Protein AF-0000000078501194 (afdb_homodimer)

pLDDT: mean 83.22, std 16.36, range [22.59, 98.88]

Organism: Citrus clementina (NCBI:txid85681)

Structure (mmCIF, N/CA/C/O backbone):
data_AF-0000000078501194-model_v1
#
loop_
_entity.id
_entity.type
_entity.pdbx_description
1 polymer 'Protein kinase domain-containing protein'
#
loop_
_atom_site.group_PDB
_atom_site.id
_atom_site.type_symbol
_atom_site.label_atom_id
_atom_site.label_alt_id
_atom_site.label_comp_id
_atom_site.label_asym_id
_atom_site.label_entity_id
_atom_site.label_seq_id
_atom_site.pdbx_PDB_ins_code
_atom_site.Cartn_x
_atom_site.Cartn_y
_atom_site.Cartn_z
_atom_site.occupancy
_atom_site.B_iso_or_equiv
_atom_site.auth_seq_id
_atom_site.auth_comp_id
_atom_site.auth_asym_id
_atom_site.auth_atom_id
_atom_site.pdbx_PDB_model_num
ATOM 1 N N . MET A 1 1 ? 24.516 -14.398 11.422 1 22.59 1 MET A N 1
ATOM 2 C CA . MET A 1 1 ? 25.469 -13.438 10.891 1 22.59 1 MET A CA 1
ATOM 3 C C . MET A 1 1 ? 24.891 -12.695 9.695 1 22.59 1 MET A C 1
ATOM 5 O O . MET A 1 1 ? 25.484 -11.719 9.219 1 22.59 1 MET A O 1
ATOM 9 N N . VAL A 1 2 ? 23.969 -13.43 8.93 1 30.12 2 VAL A N 1
ATOM 10 C CA . VAL A 1 2 ? 23.359 -12.992 7.676 1 30.12 2 VAL A CA 1
ATOM 11 C C . VAL A 1 2 ? 22.375 -11.859 7.938 1 30.12 2 VAL A C 1
ATOM 13 O O . VAL A 1 2 ? 21.719 -11.367 7.012 1 30.12 2 VAL A O 1
ATOM 16 N N . ARG A 1 3 ? 21.984 -11.68 9.156 1 33.53 3 ARG A N 1
ATOM 17 C CA . ARG A 1 3 ? 20.984 -10.82 9.797 1 33.53 3 ARG A CA 1
ATOM 18 C C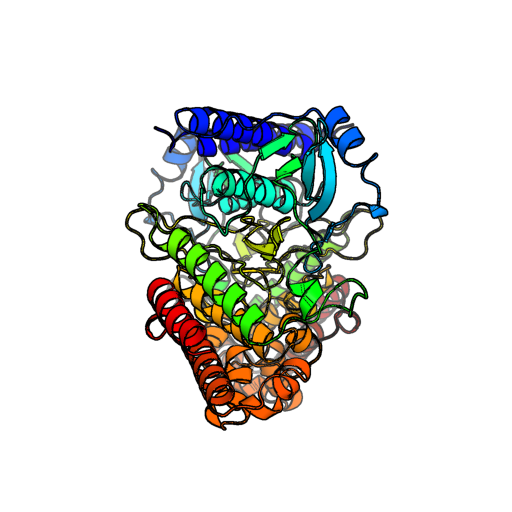 . ARG A 1 3 ? 21.312 -9.344 9.57 1 33.53 3 ARG A C 1
ATOM 20 O O . ARG A 1 3 ? 20.406 -8.508 9.5 1 33.53 3 ARG A O 1
ATOM 27 N N . THR A 1 4 ? 22.578 -8.984 9.711 1 36.88 4 THR A N 1
ATOM 28 C CA . THR A 1 4 ? 23.203 -7.68 9.938 1 36.88 4 THR A CA 1
ATOM 29 C C . THR A 1 4 ? 23.234 -6.871 8.641 1 36.88 4 THR A C 1
ATOM 31 O O . THR A 1 4 ? 23.359 -5.645 8.68 1 36.88 4 THR A O 1
ATOM 34 N N . ASP A 1 5 ? 23.25 -7.527 7.445 1 43.28 5 ASP A N 1
ATOM 35 C CA . ASP A 1 5 ? 23.875 -6.953 6.254 1 43.28 5 ASP A CA 1
ATOM 36 C C . ASP A 1 5 ? 22.859 -6.137 5.449 1 43.28 5 ASP A C 1
ATOM 38 O O . ASP A 1 5 ? 23.156 -5.02 5.023 1 43.28 5 ASP A O 1
ATOM 42 N N . LYS A 1 6 ? 21.75 -6.758 5.215 1 45.03 6 LYS A N 1
ATOM 43 C CA . LYS A 1 6 ? 20.797 -6.027 4.383 1 45.03 6 LYS A CA 1
ATOM 44 C C . LYS A 1 6 ? 20.469 -4.664 4.988 1 45.03 6 LYS A C 1
ATOM 46 O O . LYS A 1 6 ? 20.406 -3.662 4.273 1 45.03 6 LYS A O 1
ATOM 51 N N . ARG A 1 7 ? 20.453 -4.766 6.27 1 44.41 7 ARG A N 1
ATOM 52 C CA . ARG A 1 7 ? 20.125 -3.6 7.082 1 44.41 7 ARG A CA 1
ATOM 53 C C . ARG A 1 7 ? 21.156 -2.498 6.918 1 44.41 7 ARG A C 1
ATOM 55 O O . ARG A 1 7 ? 20.812 -1.328 6.742 1 44.41 7 ARG A O 1
ATOM 62 N N . ALA A 1 8 ? 22.203 -3.016 7.113 1 45.28 8 ALA A N 1
ATOM 63 C CA . ALA A 1 8 ? 23.328 -2.092 7.121 1 45.28 8 ALA A CA 1
ATOM 64 C C . ALA A 1 8 ? 23.516 -1.427 5.758 1 45.28 8 ALA A C 1
ATOM 66 O O . ALA A 1 8 ? 23.812 -0.236 5.676 1 45.28 8 ALA A O 1
ATOM 67 N N . LEU A 1 9 ? 23.094 -2.133 4.828 1 45.94 9 LEU A N 1
ATOM 68 C CA . LEU A 1 9 ? 23.328 -1.639 3.477 1 45.94 9 LEU A CA 1
ATOM 69 C C . LEU A 1 9 ? 22.281 -0.605 3.086 1 45.94 9 LEU A C 1
ATOM 71 O O . LEU A 1 9 ? 22.609 0.432 2.506 1 45.94 9 LEU A O 1
ATOM 75 N N . MET A 1 10 ? 21.109 -0.862 3.305 1 47.72 10 MET A N 1
ATOM 76 C CA . MET A 1 10 ? 20.031 0.092 3.016 1 47.72 10 MET A CA 1
ATOM 77 C C . MET A 1 10 ? 20.219 1.374 3.822 1 47.72 10 MET A C 1
ATOM 79 O O . MET A 1 10 ? 20 2.473 3.307 1 47.72 10 MET A O 1
ATOM 83 N N . MET A 1 11 ? 20.734 1.068 4.945 1 49.53 11 MET A N 1
ATOM 84 C CA . MET A 1 11 ? 20.984 2.17 5.871 1 49.53 11 MET A CA 1
ATOM 85 C C . MET A 1 11 ? 22.078 3.088 5.344 1 49.53 11 MET A C 1
ATOM 87 O O . MET A 1 11 ? 21.969 4.312 5.43 1 49.53 11 MET A O 1
ATOM 91 N N . ARG A 1 12 ? 23.078 2.521 4.914 1 48.31 12 ARG A N 1
ATOM 92 C CA . ARG A 1 12 ? 24.203 3.303 4.422 1 48.31 12 ARG A CA 1
ATOM 93 C C . ARG A 1 12 ? 23.812 4.117 3.193 1 48.31 12 ARG A C 1
ATOM 95 O O . ARG A 1 12 ? 24.203 5.281 3.064 1 48.31 12 ARG A O 1
ATOM 102 N N . SER A 1 13 ? 23.031 3.508 2.396 1 49.84 13 SER A N 1
ATOM 103 C CA . SER A 1 13 ? 22.609 4.188 1.177 1 49.84 13 SER A CA 1
ATOM 104 C C . SER A 1 13 ? 21.641 5.324 1.485 1 49.84 13 SER A C 1
ATOM 106 O O . SER A 1 13 ? 21.734 6.41 0.906 1 49.84 13 SER A O 1
ATOM 108 N N . GLY A 1 14 ? 20.797 5.09 2.369 1 52.66 14 GLY A N 1
ATOM 109 C CA . GLY A 1 14 ? 19.859 6.129 2.764 1 52.66 14 GLY A CA 1
ATOM 110 C C . GLY A 1 14 ? 20.531 7.332 3.396 1 52.66 14 GLY A C 1
ATOM 111 O O . GLY A 1 14 ? 20.172 8.477 3.107 1 52.66 14 GLY A O 1
ATOM 112 N N . ALA A 1 15 ? 21.5 6.918 4.207 1 54.38 15 ALA A N 1
ATOM 113 C CA . ALA A 1 15 ? 22.234 7.988 4.867 1 54.38 15 ALA A CA 1
ATOM 114 C C . ALA A 1 15 ? 22.953 8.859 3.848 1 54.38 15 ALA A C 1
ATOM 116 O O . ALA A 1 15 ? 23 10.086 3.99 1 54.38 15 ALA A O 1
ATOM 117 N N . SER A 1 16 ? 23.5 8.211 2.877 1 56.53 16 SER A N 1
ATOM 118 C CA . SER A 1 16 ? 24.188 8.977 1.849 1 56.53 16 SER A CA 1
ATOM 119 C C . SER A 1 16 ? 23.219 9.875 1.076 1 56.53 16 SER A C 1
ATOM 121 O O . SER A 1 16 ? 23.531 11.031 0.795 1 56.53 16 SER A O 1
ATOM 123 N N . VAL A 1 17 ? 22.125 9.305 0.867 1 55.84 17 VAL A N 1
ATOM 124 C CA . VAL A 1 17 ? 21.109 10.062 0.136 1 55.84 17 VAL A CA 1
ATOM 125 C C . VAL A 1 17 ? 20.688 11.273 0.958 1 55.84 17 VAL A C 1
ATOM 127 O O . VAL A 1 17 ? 20.594 12.383 0.432 1 55.84 17 VAL A O 1
ATOM 130 N N . LEU A 1 18 ? 20.453 10.945 2.143 1 58.75 18 LEU A N 1
ATOM 131 C CA . LEU A 1 18 ? 20 12.016 3.025 1 58.75 18 LEU A CA 1
ATOM 132 C C . LEU A 1 18 ? 21.062 13.102 3.152 1 58.75 18 LEU A C 1
ATOM 134 O O . LEU A 1 18 ? 20.734 14.289 3.156 1 58.75 18 LEU A O 1
ATOM 138 N N . LYS A 1 19 ? 22.25 12.656 3.225 1 59.31 19 LYS A N 1
ATOM 139 C CA . LYS A 1 19 ? 23.344 13.609 3.305 1 59.31 19 LYS A CA 1
ATOM 140 C C . LYS A 1 19 ? 23.391 14.5 2.062 1 59.31 19 LYS A C 1
ATOM 142 O O . LYS A 1 19 ? 23.594 15.711 2.164 1 59.31 19 LYS A O 1
ATOM 147 N N . GLU A 1 20 ? 23.234 13.867 1.03 1 58.84 20 GLU A N 1
ATOM 148 C CA . GLU A 1 20 ? 23.281 14.617 -0.224 1 58.84 20 GLU A CA 1
ATOM 149 C C . GLU A 1 20 ? 22.062 15.531 -0.369 1 58.84 20 GLU A C 1
ATOM 151 O O . GLU A 1 20 ? 22.188 16.656 -0.865 1 58.84 20 GLU A O 1
ATOM 156 N N . LEU A 1 21 ? 21 14.945 -0.068 1 56.44 21 LEU A N 1
ATOM 157 C CA . LEU A 1 21 ? 19.781 15.75 -0.15 1 56.44 21 LEU A CA 1
ATOM 158 C C . LEU A 1 21 ? 19.906 17 0.718 1 56.44 21 LEU A C 1
ATOM 160 O O . LEU A 1 21 ? 19.5 18.094 0.302 1 56.44 21 LEU A O 1
ATOM 164 N N . ILE A 1 22 ? 20.391 16.734 1.838 1 55.31 22 ILE A N 1
ATOM 165 C CA . ILE A 1 22 ? 20.562 17.828 2.777 1 55.31 22 ILE A CA 1
ATOM 166 C C . ILE A 1 22 ? 21.625 18.797 2.244 1 55.31 22 ILE A C 1
ATOM 168 O O . ILE A 1 22 ? 21.453 20.016 2.332 1 55.31 22 ILE A O 1
ATOM 172 N N . ALA A 1 23 ? 22.625 18.25 1.668 1 55.38 23 ALA A N 1
ATOM 173 C CA . ALA A 1 23 ? 23.688 19.078 1.12 1 55.38 23 ALA A CA 1
ATOM 174 C C . ALA A 1 23 ? 23.188 19.891 -0.075 1 55.38 23 ALA A C 1
ATOM 176 O O . ALA A 1 23 ? 23.578 21.047 -0.247 1 55.38 23 ALA A O 1
ATOM 177 N N . SER A 1 24 ? 22.562 19.188 -0.932 1 51.59 24 SER A N 1
ATOM 178 C CA . SER A 1 24 ? 22.109 19.859 -2.148 1 51.59 24 SER A CA 1
ATOM 179 C C . SER A 1 24 ? 21.062 20.922 -1.836 1 51.59 24 SER A C 1
ATOM 181 O O . SER A 1 24 ? 20.938 21.906 -2.568 1 51.59 24 SER A O 1
ATOM 183 N N . SER A 1 25 ? 20.25 20.547 -1.011 1 46.12 25 SER A N 1
ATOM 184 C CA . SER A 1 25 ? 19.266 21.547 -0.617 1 46.12 25 SER A CA 1
ATOM 185 C C . SER A 1 25 ? 19.938 22.766 0 1 46.12 25 SER A C 1
ATOM 187 O O . SER A 1 25 ? 19.328 23.828 0.134 1 46.12 25 SER A O 1
ATOM 189 N N . ASN A 1 26 ? 21.125 22.578 0.453 1 43.69 26 ASN A N 1
ATOM 190 C CA . ASN A 1 26 ? 21.875 23.656 1.102 1 43.69 26 ASN A CA 1
ATOM 191 C C . ASN A 1 26 ? 22.234 24.75 0.114 1 43.69 26 ASN A C 1
ATOM 193 O O . ASN A 1 26 ? 22.938 25.703 0.469 1 43.69 26 ASN A O 1
ATOM 197 N N . GLY A 1 27 ? 22.281 24.641 -1.086 1 40.53 27 GLY A N 1
ATOM 198 C CA . GLY A 1 27 ? 22.562 25.938 -1.66 1 40.53 27 GLY A CA 1
ATOM 199 C C . GLY A 1 27 ? 21.672 27.047 -1.104 1 40.53 27 GLY A C 1
ATOM 200 O O . GLY A 1 27 ? 22.125 28.172 -0.904 1 40.53 27 GLY A O 1
ATOM 201 N N . LYS A 1 28 ? 20.531 27.25 -1.423 1 41.56 28 LYS A N 1
ATOM 202 C CA . LYS A 1 28 ? 19.781 28.297 -0.741 1 41.56 28 LYS A CA 1
ATOM 203 C C . LYS A 1 28 ? 19.359 27.844 0.656 1 41.56 28 LYS A C 1
ATOM 205 O O . LYS A 1 28 ? 18.734 28.609 1.399 1 41.56 28 LYS A O 1
ATOM 210 N N . TYR A 1 29 ? 18.797 26.641 0.82 1 41.59 29 TYR A N 1
ATOM 211 C CA . TYR A 1 29 ? 17.938 26.266 1.938 1 41.59 29 TYR A CA 1
ATOM 212 C C . TYR A 1 29 ? 18.75 26.047 3.205 1 41.59 29 TYR A C 1
ATOM 214 O O . TYR A 1 29 ? 19.969 25.859 3.139 1 41.59 29 TYR A O 1
ATOM 222 N N . TYR A 1 30 ? 17.984 25.875 4.445 1 46.44 30 TYR A N 1
ATOM 223 C CA . TYR A 1 30 ? 18.109 25.922 5.898 1 46.44 30 TYR A CA 1
ATOM 224 C C . TYR A 1 30 ? 19.109 24.875 6.383 1 46.44 30 TYR A C 1
ATOM 226 O O . TYR A 1 30 ? 19.109 23.734 5.895 1 46.44 30 TYR A O 1
ATOM 234 N N . PRO A 1 31 ? 20.203 25.359 6.863 1 59.25 31 PRO A N 1
ATOM 235 C CA . PRO A 1 31 ? 21.219 24.594 7.582 1 59.25 31 PRO A CA 1
ATOM 236 C C . PRO A 1 31 ? 20.625 23.484 8.43 1 59.25 31 PRO A C 1
ATOM 238 O O . PRO A 1 31 ? 19.891 23.75 9.391 1 59.25 31 PRO A O 1
ATOM 241 N N . TYR A 1 32 ? 20.172 22.359 7.773 1 76.69 32 TYR A N 1
ATOM 242 C CA . TYR A 1 32 ? 19.75 21.219 8.586 1 76.69 32 TYR A CA 1
ATOM 243 C C . TYR A 1 32 ? 20.891 20.75 9.477 1 76.69 32 TYR A C 1
ATOM 245 O O . TYR A 1 32 ? 22.047 20.656 9.031 1 76.69 32 TYR A O 1
ATOM 253 N N . ARG A 1 33 ? 20.578 20.719 10.664 1 82.94 33 ARG A N 1
ATOM 254 C CA . ARG A 1 33 ? 21.547 20.25 11.641 1 82.94 33 ARG A CA 1
ATOM 255 C C . ARG A 1 33 ? 21.656 18.719 11.617 1 82.94 33 ARG A C 1
ATOM 257 O O . ARG A 1 33 ? 20.641 18.031 11.508 1 82.94 33 ARG A O 1
ATOM 264 N N . ILE A 1 34 ? 22.844 18.297 11.602 1 84.12 34 ILE A N 1
ATOM 265 C CA . ILE A 1 34 ? 23.094 16.875 11.766 1 84.12 34 ILE A CA 1
ATOM 266 C C . ILE A 1 34 ? 23.375 16.547 13.227 1 84.12 34 ILE A C 1
ATOM 268 O O . ILE A 1 34 ? 24.391 16.969 13.773 1 84.12 34 ILE A O 1
ATOM 272 N N . PHE A 1 35 ? 22.5 15.82 13.859 1 90.56 35 PHE A N 1
ATOM 273 C CA . PHE A 1 35 ? 22.625 15.445 15.266 1 90.56 35 PHE A CA 1
ATOM 274 C C . PHE A 1 35 ? 23.344 14.109 15.406 1 90.56 35 PHE A C 1
ATOM 276 O O . PHE A 1 35 ? 23.203 13.227 14.555 1 90.56 35 PHE A O 1
ATOM 283 N N . SER A 1 36 ? 24.109 13.977 16.438 1 90.94 36 SER A N 1
ATOM 284 C CA . SER A 1 36 ? 24.625 12.664 16.797 1 90.94 36 SER A CA 1
ATOM 285 C C . SER A 1 36 ? 23.562 11.828 17.516 1 90.94 36 SER A C 1
ATOM 287 O O . SER A 1 36 ? 22.578 12.375 18.016 1 90.94 36 SER A O 1
ATOM 289 N N . ALA A 1 37 ? 23.781 10.523 17.516 1 93.56 37 ALA A N 1
ATOM 290 C CA . ALA A 1 37 ? 22.875 9.648 18.234 1 93.56 37 ALA A CA 1
ATOM 291 C C . ALA A 1 37 ? 22.844 10 19.719 1 93.56 37 ALA A C 1
ATOM 293 O O . ALA A 1 37 ? 21.797 9.93 20.359 1 93.56 37 ALA A O 1
ATOM 294 N N . GLN A 1 38 ? 23.984 10.391 20.219 1 95.69 38 GLN A N 1
ATOM 295 C CA . GLN A 1 38 ? 24.078 10.766 21.625 1 95.69 38 GLN A CA 1
ATOM 296 C C . GLN A 1 38 ? 23.297 12.039 21.906 1 95.69 38 GLN A C 1
ATOM 298 O O . GLN A 1 38 ? 22.641 12.148 22.938 1 95.69 38 GLN A O 1
ATOM 303 N N . GLU A 1 39 ? 23.391 13.008 21.016 1 95.44 39 GLU A N 1
ATOM 304 C CA . GLU A 1 39 ? 22.625 14.242 21.172 1 95.44 39 GLU A CA 1
ATOM 305 C C . GLU A 1 39 ? 21.125 13.961 21.203 1 95.44 39 GLU A C 1
ATOM 307 O O . GLU A 1 39 ? 20.406 14.555 22 1 95.44 39 GLU A O 1
ATOM 312 N N . ILE A 1 40 ? 20.656 13.062 20.344 1 96.56 40 ILE A N 1
ATOM 313 C CA . ILE A 1 40 ? 19.234 12.719 20.266 1 96.56 40 ILE A CA 1
ATOM 314 C C . ILE A 1 40 ? 18.812 12.016 21.562 1 96.56 40 ILE A C 1
ATOM 316 O O . ILE A 1 40 ? 17.75 12.305 22.109 1 96.56 40 ILE A O 1
ATOM 320 N N . LYS A 1 41 ? 19.672 11.102 21.984 1 96.94 41 LYS A N 1
ATOM 321 C CA . LYS A 1 41 ? 19.391 10.367 23.219 1 96.94 41 LYS A CA 1
ATOM 322 C C . LYS A 1 41 ? 19.25 11.32 24.406 1 96.94 41 LYS A C 1
ATOM 324 O O . LYS A 1 41 ? 18.344 11.188 25.219 1 96.94 41 LYS A O 1
ATOM 329 N N . LEU A 1 42 ? 20.141 12.242 24.469 1 96.44 42 LEU A N 1
ATOM 330 C CA . LEU A 1 42 ? 20.109 13.234 25.547 1 96.44 42 LEU A CA 1
ATOM 331 C C . LEU A 1 42 ? 18.891 14.141 25.422 1 96.44 42 LEU A C 1
ATOM 333 O O . LEU A 1 42 ? 18.219 14.43 26.406 1 96.44 42 LEU A O 1
ATOM 337 N N . ALA A 1 43 ? 18.609 14.562 24.203 1 96.25 43 ALA A N 1
ATOM 338 C CA . ALA A 1 43 ? 17.5 15.484 23.969 1 96.25 43 ALA A CA 1
ATOM 339 C C . ALA A 1 43 ? 16.172 14.859 24.359 1 96.25 43 ALA A C 1
ATOM 341 O O . ALA A 1 43 ? 15.273 15.555 24.844 1 96.25 43 ALA A O 1
ATOM 342 N N . THR A 1 44 ? 16.016 13.547 24.219 1 96.75 44 THR A N 1
ATOM 343 C CA . THR A 1 44 ? 14.75 12.859 24.453 1 96.75 44 THR A CA 1
ATOM 344 C C . THR A 1 44 ? 14.758 12.156 25.812 1 96.75 44 THR A C 1
ATOM 346 O O . THR A 1 44 ? 13.852 11.375 26.109 1 96.75 44 THR A O 1
ATOM 349 N N . ASN A 1 45 ? 15.805 12.359 26.641 1 96.69 45 ASN A N 1
ATOM 350 C CA . ASN A 1 45 ? 15.992 11.609 27.875 1 96.69 45 ASN A CA 1
ATOM 351 C C . ASN A 1 45 ? 15.93 10.109 27.641 1 96.69 45 ASN A C 1
ATOM 353 O O . ASN A 1 45 ? 15.141 9.406 28.281 1 96.69 45 ASN A O 1
ATOM 357 N N . SER A 1 46 ? 16.766 9.672 26.641 1 96.12 46 SER A N 1
ATOM 358 C CA . SER A 1 46 ? 16.891 8.273 26.234 1 96.12 46 SER A CA 1
ATOM 359 C C . SER A 1 46 ? 15.547 7.695 25.812 1 96.12 46 SER A C 1
ATOM 361 O O . SER A 1 46 ? 15.141 6.633 26.297 1 96.12 46 SER A O 1
ATOM 363 N N . TYR A 1 47 ? 14.812 8.461 24.969 1 95 47 TYR A N 1
ATOM 364 C CA . TYR A 1 47 ? 13.539 8.031 24.391 1 95 47 TYR A CA 1
ATOM 365 C C . TYR A 1 47 ? 12.555 7.637 25.484 1 95 47 TYR A C 1
ATOM 367 O O . TYR A 1 47 ? 11.898 6.594 25.391 1 95 47 TYR A O 1
ATOM 375 N N . ASP A 1 48 ? 12.508 8.43 26.484 1 95.31 48 ASP A N 1
ATOM 376 C CA . ASP A 1 48 ? 11.602 8.203 27.609 1 95.31 48 ASP A CA 1
ATOM 377 C C . ASP A 1 48 ? 10.148 8.188 27.141 1 95.31 48 ASP A C 1
ATOM 379 O O . ASP A 1 48 ? 9.734 9.047 26.344 1 95.31 48 ASP A O 1
ATOM 383 N N . GLN A 1 49 ? 9.383 7.285 27.609 1 93.06 49 GLN A N 1
ATOM 384 C CA . GLN A 1 49 ? 7.98 7.129 27.234 1 93.06 49 GLN A CA 1
ATOM 385 C C . GLN A 1 49 ? 7.164 8.352 27.656 1 93.06 49 GLN A C 1
ATOM 387 O O . GLN A 1 49 ? 6.191 8.711 26.984 1 93.06 49 GLN A O 1
ATOM 392 N N . LYS A 1 50 ? 7.559 9.008 28.672 1 91.81 50 LYS A N 1
ATOM 393 C CA . LYS A 1 50 ? 6.867 10.203 29.156 1 91.81 50 LYS A CA 1
ATOM 394 C C . LYS A 1 50 ? 6.988 11.352 28.156 1 91.81 50 LYS A C 1
ATOM 396 O O . LYS A 1 50 ? 6.203 12.297 28.188 1 91.81 50 LYS A O 1
ATOM 401 N N . ASN A 1 51 ? 7.977 11.234 27.25 1 92.81 51 ASN A N 1
ATOM 402 C CA . ASN A 1 51 ? 8.219 12.305 26.281 1 92.81 51 ASN A CA 1
ATOM 403 C C . ASN A 1 51 ? 7.543 12.016 24.953 1 92.81 51 ASN A C 1
ATOM 405 O O . ASN A 1 51 ? 7.68 12.789 24 1 92.81 51 ASN A O 1
ATOM 409 N N . VAL A 1 52 ? 6.773 10.922 24.875 1 91.75 52 VAL A N 1
ATOM 410 C CA . VAL A 1 52 ? 6.098 10.586 23.625 1 91.75 52 VAL A CA 1
ATOM 411 C C . VAL A 1 52 ? 4.953 11.562 23.375 1 91.75 52 VAL A C 1
ATOM 413 O O . VAL A 1 52 ? 4.098 11.758 24.234 1 91.75 52 VAL A O 1
ATOM 416 N N . ILE A 1 53 ? 5.023 12.203 22.219 1 87.81 53 ILE A N 1
ATOM 417 C CA . ILE A 1 53 ? 4.02 13.188 21.828 1 87.81 53 ILE A CA 1
ATOM 418 C C . ILE A 1 53 ? 3 12.539 20.891 1 87.81 53 ILE A C 1
ATOM 420 O O . ILE A 1 53 ? 1.818 12.898 20.906 1 87.81 53 ILE A O 1
ATOM 424 N N . ALA A 1 54 ? 3.494 11.703 20.016 1 85.5 54 ALA A N 1
ATOM 425 C CA . ALA A 1 54 ? 2.646 11.078 19.016 1 85.5 54 ALA A CA 1
ATOM 426 C C . ALA A 1 54 ? 3.205 9.719 18.594 1 85.5 54 ALA A C 1
ATOM 428 O O . ALA A 1 54 ? 4.414 9.492 18.656 1 85.5 54 ALA A O 1
ATOM 429 N N . LYS A 1 55 ? 2.326 8.875 18.344 1 83.75 55 LYS A N 1
ATOM 430 C CA . LYS A 1 55 ? 2.646 7.566 17.781 1 83.75 55 LYS A CA 1
ATOM 431 C C . LYS A 1 55 ? 1.751 7.246 16.578 1 83.75 55 LYS A C 1
ATOM 433 O O . LYS A 1 55 ? 0.575 7.617 16.562 1 83.75 55 LYS A O 1
ATOM 438 N N . ASP A 1 56 ? 2.379 6.68 15.594 1 77.62 56 ASP A N 1
ATOM 439 C CA . ASP A 1 56 ? 1.539 6.172 14.516 1 77.62 56 ASP A CA 1
ATOM 440 C C . ASP A 1 56 ? 0.667 5.016 14.992 1 77.62 56 ASP A C 1
ATOM 442 O O . ASP A 1 56 ? 1.158 3.902 15.203 1 77.62 56 ASP A O 1
ATOM 446 N N . THR A 1 57 ? -0.536 5.285 15.219 1 66.5 57 THR A N 1
ATOM 447 C CA . THR A 1 57 ? -1.438 4.273 15.758 1 66.5 57 THR A CA 1
ATOM 448 C C . THR A 1 57 ? -1.926 3.338 14.656 1 66.5 57 THR A C 1
ATOM 450 O O . THR A 1 57 ? -2.443 2.256 14.938 1 66.5 57 THR A O 1
ATOM 453 N N . SER A 1 58 ? -1.729 3.785 13.438 1 66.31 58 SER A N 1
ATOM 454 C CA . SER A 1 58 ? -2.256 2.994 12.328 1 66.31 58 SER A CA 1
ATOM 455 C C . SER A 1 58 ? -1.34 1.821 12 1 66.31 58 SER A C 1
ATOM 457 O O . SER A 1 58 ? -1.795 0.679 11.906 1 66.31 58 SER A O 1
ATOM 459 N N . TYR A 1 59 ? -0.029 2.092 11.898 1 70.44 59 TYR A N 1
ATOM 460 C CA . TYR A 1 59 ? 0.87 1.06 11.398 1 70.44 59 TYR A CA 1
ATOM 461 C C . TYR A 1 59 ? 2.115 0.948 12.266 1 70.44 59 TYR A C 1
ATOM 463 O O . TYR A 1 59 ? 3.012 0.153 11.977 1 70.44 59 TYR A O 1
ATOM 471 N N . ASN A 1 60 ? 2.125 1.707 13.352 1 74.81 60 ASN A N 1
ATOM 472 C CA . ASN A 1 60 ? 3.256 1.702 14.273 1 74.81 60 ASN A CA 1
ATOM 473 C C . ASN A 1 60 ? 4.57 1.963 13.547 1 74.81 60 ASN A C 1
ATOM 475 O O . ASN A 1 60 ? 5.57 1.287 13.797 1 74.81 60 ASN A O 1
ATOM 479 N N . LEU A 1 61 ? 4.531 2.902 12.648 1 77.88 61 LEU A N 1
ATOM 480 C CA . LEU A 1 61 ? 5.688 3.184 11.812 1 77.88 61 LEU A CA 1
ATOM 481 C C . LEU A 1 61 ? 6.664 4.113 12.523 1 77.88 61 LEU A C 1
ATOM 483 O O . LEU A 1 61 ? 7.871 4.066 12.273 1 77.88 61 LEU A O 1
ATOM 487 N N . TYR A 1 62 ? 6.141 4.969 13.398 1 86 62 TYR A N 1
ATOM 488 C CA . TYR A 1 62 ? 7.039 5.941 14.016 1 86 62 TYR A CA 1
ATOM 489 C C . TYR A 1 62 ? 6.543 6.348 15.398 1 86 62 TYR A C 1
ATOM 491 O O . TYR A 1 62 ? 5.383 6.105 15.742 1 86 62 TYR A O 1
ATOM 499 N N . THR A 1 63 ? 7.414 6.871 16.188 1 90.62 63 THR A N 1
ATOM 500 C CA . THR A 1 63 ? 7.148 7.551 17.438 1 90.62 63 THR A CA 1
ATOM 501 C C . THR A 1 63 ? 7.781 8.938 17.453 1 90.62 63 THR A C 1
ATOM 503 O O . THR A 1 63 ? 8.914 9.117 17 1 90.62 63 THR A O 1
ATOM 506 N N . MET A 1 64 ? 7.023 9.859 17.844 1 92.81 64 MET A N 1
ATOM 507 C CA . MET A 1 64 ? 7.547 11.211 18 1 92.81 64 MET A CA 1
ATOM 508 C C . MET A 1 64 ? 7.754 11.555 19.469 1 92.81 64 MET A C 1
ATOM 510 O O . MET A 1 64 ? 6.852 11.367 20.281 1 92.81 64 MET A O 1
ATOM 514 N N . TYR A 1 65 ? 8.961 12.078 19.812 1 94.69 65 TYR A N 1
ATOM 515 C CA . TYR A 1 65 ? 9.32 12.445 21.172 1 94.69 65 TYR A CA 1
ATOM 516 C C . TYR A 1 65 ? 9.492 13.953 21.312 1 94.69 65 TYR A C 1
ATOM 518 O O . TYR A 1 65 ? 10.047 14.602 20.422 1 94.69 65 TYR A O 1
ATOM 526 N N . LYS A 1 66 ? 9.023 14.398 22.438 1 93.62 66 LYS A N 1
ATOM 527 C CA . LYS A 1 66 ? 9.445 15.734 22.875 1 93.62 66 LYS A CA 1
ATOM 528 C C . LYS A 1 66 ? 10.891 15.727 23.359 1 93.62 66 LYS A C 1
ATOM 530 O O . LYS A 1 66 ? 11.312 14.797 24.047 1 93.62 66 LYS A O 1
ATOM 535 N N . GLY A 1 67 ? 11.602 16.703 22.891 1 93.88 67 GLY A N 1
ATOM 536 C CA . GLY A 1 67 ? 12.992 16.812 23.328 1 93.88 67 GLY A CA 1
ATOM 537 C C . GLY A 1 67 ? 13.422 18.25 23.547 1 93.88 67 GLY A C 1
ATOM 538 O O . GLY A 1 67 ? 12.664 19.188 23.266 1 93.88 67 GLY A O 1
ATOM 539 N N . PHE A 1 68 ? 14.578 18.328 24.172 1 94.38 68 PHE A N 1
ATOM 540 C CA . PHE A 1 68 ? 15.203 19.625 24.391 1 94.38 68 PHE A CA 1
ATOM 541 C C . PHE A 1 68 ? 16.625 19.641 23.828 1 94.38 68 PHE A C 1
ATOM 543 O O . PHE A 1 68 ? 17.391 18.688 24.031 1 94.38 68 PHE A O 1
ATOM 550 N N . TRP A 1 69 ? 16.875 20.641 23.062 1 92 69 TRP A N 1
ATOM 551 C CA . TRP A 1 69 ? 18.219 20.859 22.547 1 92 69 TRP A CA 1
ATOM 552 C C . TRP A 1 69 ? 18.625 22.328 22.703 1 92 69 TRP A C 1
ATOM 554 O O . TRP A 1 69 ? 17.953 23.219 22.188 1 92 69 TRP A O 1
ATOM 564 N N . GLN A 1 70 ? 19.766 22.594 23.422 1 91.19 70 GLN A N 1
ATOM 565 C CA . GLN A 1 70 ? 20.25 23.938 23.688 1 91.19 70 GLN A CA 1
ATOM 566 C C . GLN A 1 70 ? 19.125 24.844 24.156 1 91.19 70 GLN A C 1
ATOM 568 O O . GLN A 1 70 ? 18.922 25.938 23.609 1 91.19 70 GLN A O 1
ATOM 573 N N . GLU A 1 71 ? 18.25 24.375 25.016 1 88.12 71 GLU A N 1
ATOM 574 C CA . GLU A 1 71 ? 17.188 25.094 25.703 1 88.12 71 GLU A CA 1
ATOM 575 C C . GLU A 1 71 ? 16.016 25.359 24.781 1 88.12 71 GLU A C 1
ATOM 577 O O . GLU A 1 71 ? 15.188 26.234 25.047 1 88.12 71 GLU A O 1
ATOM 582 N N . ARG A 1 72 ? 16.062 24.75 23.703 1 91.31 72 ARG A N 1
ATOM 583 C CA . ARG A 1 72 ? 14.922 24.859 22.781 1 91.31 72 ARG A CA 1
ATOM 584 C C . ARG A 1 72 ? 14.156 23.547 22.688 1 91.31 72 ARG A C 1
ATOM 586 O O . ARG A 1 72 ? 14.758 22.469 22.688 1 91.31 72 ARG A O 1
ATOM 593 N N . LEU A 1 73 ? 12.883 23.719 22.703 1 93.81 73 LEU A N 1
ATOM 594 C CA . LEU A 1 73 ? 12.031 22.531 22.531 1 93.81 73 LEU A CA 1
ATOM 595 C C . LEU A 1 73 ? 12.07 22.047 21.094 1 93.81 73 LEU A C 1
ATOM 597 O O . LEU A 1 73 ? 12.016 22.844 20.156 1 93.81 73 LEU A O 1
ATOM 601 N N . ILE A 1 74 ? 12.25 20.703 20.906 1 94.88 74 ILE A N 1
ATOM 602 C CA . ILE A 1 74 ? 12.25 20.078 19.578 1 94.88 74 ILE A CA 1
ATOM 603 C C . ILE A 1 74 ? 11.383 18.828 19.594 1 94.88 74 ILE A C 1
ATOM 605 O O . ILE A 1 74 ? 10.977 18.359 20.672 1 94.88 74 ILE A O 1
ATOM 609 N N . SER A 1 75 ? 11.047 18.375 18.469 1 95.56 75 SER A N 1
ATOM 610 C CA . SER A 1 75 ? 10.344 17.109 18.312 1 95.56 75 SER A CA 1
ATOM 611 C C . SER A 1 75 ? 11.18 16.109 17.516 1 95.56 75 SER A C 1
ATOM 613 O O . SER A 1 75 ? 11.695 16.438 16.453 1 95.56 75 SER A O 1
ATOM 615 N N . VAL A 1 76 ? 11.32 14.938 18.047 1 95.56 76 VAL A N 1
ATOM 616 C CA . VAL A 1 76 ? 12.164 13.898 17.469 1 95.56 76 VAL A CA 1
ATOM 617 C C . VAL A 1 76 ? 11.297 12.758 16.953 1 95.56 76 VAL A C 1
ATOM 619 O O . VAL A 1 76 ? 10.555 12.125 17.719 1 95.56 76 VAL A O 1
ATOM 622 N N . LEU A 1 77 ? 11.391 12.547 15.617 1 92.88 77 LEU A N 1
ATOM 623 C CA . LEU A 1 77 ? 10.617 11.492 14.984 1 92.88 77 LEU A CA 1
ATOM 624 C C . LEU A 1 77 ? 11.492 10.266 14.711 1 92.88 77 LEU A C 1
ATOM 626 O O . LEU A 1 77 ? 12.398 10.32 13.883 1 92.88 77 LEU A O 1
ATOM 630 N N . GLN A 1 78 ? 11.164 9.211 15.414 1 90.75 78 GLN A N 1
ATOM 631 C CA . GLN A 1 78 ? 11.875 7.949 15.242 1 90.75 78 GLN A CA 1
ATOM 632 C C . GLN A 1 78 ? 11.023 6.934 14.492 1 90.75 78 GLN A C 1
ATOM 634 O O . GLN A 1 78 ? 9.93 6.582 14.945 1 90.75 78 GLN A O 1
ATOM 639 N N . PHE A 1 79 ? 11.492 6.512 13.32 1 84.69 79 PHE A N 1
ATOM 640 C CA . PHE A 1 79 ? 10.82 5.449 12.586 1 84.69 79 PHE A CA 1
ATOM 641 C C . PHE A 1 79 ? 11.211 4.078 13.125 1 84.69 79 PHE A C 1
ATOM 643 O O . PHE A 1 79 ? 12.367 3.863 13.492 1 84.69 79 PHE A O 1
ATOM 650 N N . HIS A 1 80 ? 10.062 3.32 13.219 1 76.75 80 HIS A N 1
ATOM 651 C CA . HIS A 1 80 ? 10.297 1.974 13.734 1 76.75 80 HIS A CA 1
ATOM 652 C C . HIS A 1 80 ? 10.297 0.948 12.602 1 76.75 80 HIS A C 1
ATOM 654 O O . HIS A 1 80 ? 9.445 0.992 11.719 1 76.75 80 HIS A O 1
ATOM 660 N N . GLY A 1 81 ? 11.336 0.474 12.195 1 60.59 81 GLY A N 1
ATOM 661 C CA . GLY A 1 81 ? 11.391 -0.619 11.242 1 60.59 81 GLY A CA 1
ATOM 662 C C . GLY A 1 81 ? 12.18 -1.812 11.742 1 60.59 81 GLY A C 1
ATOM 663 O O . GLY A 1 81 ? 13.102 -1.661 12.547 1 60.59 81 GLY A O 1
ATOM 664 N N . HIS A 1 82 ? 11.414 -2.684 12.117 1 48.12 82 HIS A N 1
ATOM 665 C CA . HIS A 1 82 ? 12.219 -3.873 12.359 1 48.12 82 HIS A CA 1
ATOM 666 C C . HIS A 1 82 ? 13.047 -4.238 11.133 1 48.12 82 HIS A C 1
ATOM 668 O O . HIS A 1 82 ? 12.742 -3.799 10.016 1 48.12 82 HIS A O 1
ATOM 674 N N . GLU A 1 83 ? 14.195 -4.848 11.32 1 42.16 83 GLU A N 1
ATOM 675 C CA . GLU A 1 83 ? 15.094 -5.379 10.297 1 42.16 83 GLU A CA 1
ATOM 676 C C . GLU A 1 83 ? 14.344 -5.664 9 1 42.16 83 GLU A C 1
ATOM 678 O O . GLU A 1 83 ? 14.898 -5.531 7.91 1 42.16 83 GLU A O 1
ATOM 683 N N . CYS A 1 84 ? 13.117 -5.949 9.148 1 39.75 84 CYS A N 1
ATOM 684 C CA . CYS A 1 84 ? 12.453 -6.578 8.008 1 39.75 84 CYS A CA 1
ATOM 685 C C . CYS A 1 84 ? 11.469 -5.617 7.355 1 39.75 84 CYS A C 1
ATOM 687 O O . CYS A 1 84 ? 10.656 -6.023 6.527 1 39.75 84 CYS A O 1
ATOM 689 N N . ARG A 1 85 ? 11.656 -4.18 7.762 1 51.69 85 ARG A N 1
ATOM 690 C CA . ARG A 1 85 ? 10.609 -3.377 7.141 1 51.69 85 ARG A CA 1
ATOM 691 C C . ARG A 1 85 ? 11.203 -2.318 6.219 1 51.69 85 ARG A C 1
ATOM 693 O O . ARG A 1 85 ? 11.539 -1.219 6.66 1 51.69 85 ARG A O 1
ATOM 700 N N . PRO A 1 86 ? 11.461 -2.686 4.906 1 58.06 86 PRO A N 1
ATOM 701 C CA . PRO A 1 86 ? 11.945 -1.711 3.926 1 58.06 86 PRO A CA 1
ATOM 702 C C . PRO A 1 86 ? 11.062 -0.462 3.855 1 58.06 86 PRO A C 1
ATOM 704 O O . PRO A 1 86 ? 11.547 0.617 3.506 1 58.06 86 PRO A O 1
ATOM 707 N N . ARG A 1 87 ? 9.977 -0.476 4.547 1 66.12 87 ARG A N 1
ATOM 708 C CA . ARG A 1 87 ? 9.078 0.66 4.391 1 66.12 87 ARG A CA 1
ATOM 709 C C . ARG A 1 87 ? 9.484 1.812 5.305 1 66.12 87 ARG A C 1
ATOM 711 O O . ARG A 1 87 ? 9.422 2.977 4.906 1 66.12 87 ARG A O 1
ATOM 718 N N . ALA A 1 88 ? 9.969 1.431 6.496 1 68.5 88 ALA A N 1
ATOM 719 C CA . ALA A 1 88 ? 10.344 2.484 7.434 1 68.5 88 ALA A CA 1
ATOM 720 C C . ALA A 1 88 ? 11.445 3.369 6.855 1 68.5 88 ALA A C 1
ATOM 722 O O . ALA A 1 88 ? 11.398 4.594 6.992 1 68.5 88 ALA A O 1
ATOM 723 N N . TYR A 1 89 ? 12.32 2.721 6.215 1 70.5 89 TYR A N 1
ATOM 724 C CA . TYR A 1 89 ? 13.422 3.473 5.621 1 70.5 89 TYR A CA 1
ATOM 725 C C . TYR A 1 89 ? 12.93 4.367 4.492 1 70.5 89 TYR A C 1
ATOM 727 O O . TYR A 1 89 ? 13.266 5.555 4.441 1 70.5 89 TYR A O 1
ATOM 735 N N . GLU A 1 90 ? 12.188 3.812 3.688 1 72.56 90 GLU A N 1
ATOM 736 C CA . GLU A 1 90 ? 11.641 4.582 2.578 1 72.56 90 GLU A CA 1
ATOM 737 C C . GLU A 1 90 ? 10.781 5.742 3.084 1 72.56 90 GLU A C 1
ATOM 739 O O . GLU A 1 90 ? 10.82 6.836 2.52 1 72.56 90 GLU A O 1
ATOM 744 N N . SER A 1 91 ? 10 5.434 4.059 1 78.56 91 SER A N 1
ATOM 745 C CA . SER A 1 91 ? 9.164 6.469 4.664 1 78.56 91 SER A CA 1
ATOM 746 C C . SER A 1 91 ? 10.008 7.613 5.203 1 78.56 91 SER A C 1
ATOM 748 O O . SER A 1 91 ? 9.68 8.781 5.012 1 78.56 91 SER A O 1
ATOM 750 N N . CYS A 1 92 ? 11.062 7.242 5.844 1 79.12 92 CYS A N 1
ATOM 751 C CA . CYS A 1 92 ? 11.961 8.25 6.402 1 79.12 92 CYS A CA 1
ATOM 752 C C . CYS A 1 92 ? 12.578 9.102 5.297 1 79.12 92 CYS A C 1
ATOM 754 O O . CYS A 1 92 ? 12.586 10.328 5.387 1 79.12 92 CYS A O 1
ATOM 756 N N . ILE A 1 93 ? 13.047 8.492 4.273 1 76.31 93 ILE A N 1
ATOM 757 C CA . ILE A 1 93 ? 13.688 9.195 3.166 1 76.31 93 ILE A CA 1
ATOM 758 C C . ILE A 1 93 ? 12.68 10.125 2.496 1 76.31 93 ILE A C 1
ATOM 760 O O . ILE A 1 93 ? 13.008 11.258 2.139 1 76.31 93 ILE A O 1
ATOM 764 N N . ASN A 1 94 ? 11.516 9.617 2.322 1 79.88 94 ASN A N 1
ATOM 765 C CA . ASN A 1 94 ? 10.477 10.445 1.722 1 79.88 94 ASN A CA 1
ATOM 766 C C . ASN A 1 94 ? 10.18 11.68 2.57 1 79.88 94 ASN A C 1
ATOM 768 O O . ASN A 1 94 ? 10.008 12.781 2.037 1 79.88 94 ASN A O 1
ATOM 772 N N . ASN A 1 95 ? 10.117 11.453 3.824 1 83.19 95 ASN A N 1
ATOM 773 C CA . ASN A 1 95 ? 9.891 12.578 4.727 1 83.19 95 ASN A CA 1
ATOM 774 C C . ASN A 1 95 ? 10.984 13.633 4.582 1 83.19 95 ASN A C 1
ATOM 776 O O . ASN A 1 95 ? 10.688 14.82 4.449 1 83.19 95 ASN A O 1
ATOM 780 N N . VAL A 1 96 ? 12.148 13.18 4.555 1 78 96 VAL A N 1
ATOM 781 C CA . VAL A 1 96 ? 13.258 14.117 4.449 1 78 96 VAL A CA 1
ATOM 782 C C . VAL A 1 96 ? 13.211 14.82 3.094 1 78 96 VAL A C 1
ATOM 784 O O . VAL A 1 96 ? 13.406 16.031 3.014 1 78 96 VAL A O 1
ATOM 787 N N . THR A 1 97 ? 12.977 14.07 2.084 1 76.12 97 THR A N 1
ATOM 788 C CA . THR A 1 97 ? 12.969 14.594 0.721 1 76.12 97 THR A CA 1
ATOM 789 C C . THR A 1 97 ? 11.922 15.688 0.564 1 76.12 97 THR A C 1
ATOM 791 O O . THR A 1 97 ? 12.188 16.719 -0.062 1 76.12 97 THR A O 1
ATOM 794 N N . TYR A 1 98 ? 10.812 15.469 1.145 1 82.94 98 TYR A N 1
ATOM 795 C CA . TYR A 1 98 ? 9.711 16.406 0.914 1 82.94 98 TYR A CA 1
ATOM 796 C C . TYR A 1 98 ? 9.641 17.438 2.023 1 82.94 98 TYR A C 1
ATOM 798 O O . TYR A 1 98 ? 9.469 18.641 1.753 1 82.94 98 TYR A O 1
ATOM 806 N N . ALA A 1 99 ? 9.773 17.062 3.229 1 81.69 99 ALA A N 1
ATOM 807 C CA . ALA A 1 99 ? 9.703 18.031 4.316 1 81.69 99 ALA A CA 1
ATOM 808 C C . ALA A 1 99 ? 10.828 19.047 4.219 1 81.69 99 ALA A C 1
ATOM 810 O O . ALA A 1 99 ? 10.648 20.219 4.547 1 81.69 99 ALA A O 1
ATOM 811 N N . ALA A 1 100 ? 11.953 18.625 3.758 1 76 100 ALA A N 1
ATOM 812 C CA . ALA A 1 100 ? 13.117 19.484 3.688 1 76 100 ALA A CA 1
ATOM 813 C C . ALA A 1 100 ? 12.93 20.578 2.635 1 76 100 ALA A C 1
ATOM 815 O O . ALA A 1 100 ? 13.516 21.656 2.736 1 76 100 ALA A O 1
ATOM 816 N N . ARG A 1 101 ? 12.109 20.328 1.697 1 76 101 ARG A N 1
ATOM 817 C CA . ARG A 1 101 ? 11.945 21.25 0.573 1 76 101 ARG A CA 1
ATOM 818 C C . ARG A 1 101 ? 10.773 22.203 0.813 1 76 101 ARG A C 1
ATOM 820 O O . ARG A 1 101 ? 10.555 23.125 0.031 1 76 101 ARG A O 1
ATOM 827 N N . MET A 1 102 ? 10.07 21.953 1.826 1 83.5 102 MET A N 1
ATOM 828 C CA . MET A 1 102 ? 8.82 22.688 2.01 1 83.5 102 MET A CA 1
ATOM 829 C C . MET A 1 102 ? 8.992 23.797 3.051 1 83.5 102 MET A C 1
ATOM 831 O O . MET A 1 102 ? 9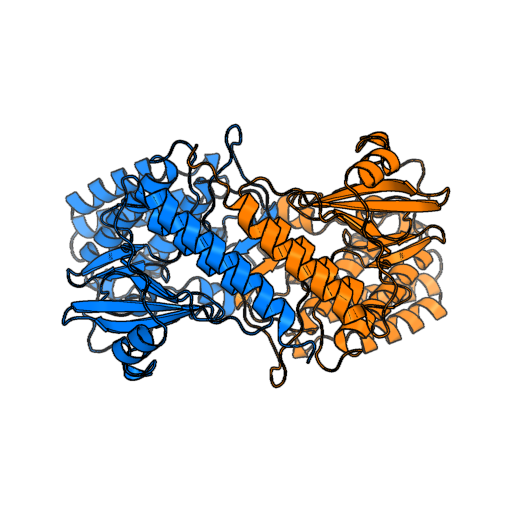.688 23.609 4.047 1 83.5 102 MET A O 1
ATOM 835 N N . SER A 1 103 ? 8.57 24.953 2.666 1 87.44 103 SER A N 1
ATOM 836 C CA . SER A 1 103 ? 8.445 26.078 3.59 1 87.44 103 SER A CA 1
ATOM 837 C C . SER A 1 103 ? 7.031 26.656 3.564 1 87.44 103 SER A C 1
ATOM 839 O O . SER A 1 103 ? 6.68 27.406 2.654 1 87.44 103 SER A O 1
ATOM 841 N N . HIS A 1 104 ? 6.293 26.312 4.441 1 94.12 104 HIS A N 1
ATOM 842 C CA . HIS A 1 104 ? 4.898 26.719 4.551 1 94.12 104 HIS A CA 1
ATOM 843 C C . HIS A 1 104 ? 4.453 26.766 6.008 1 94.12 104 HIS A C 1
ATOM 845 O O . HIS A 1 104 ? 4.844 25.922 6.812 1 94.12 104 HIS A O 1
ATOM 851 N N . ASN A 1 105 ? 3.648 27.688 6.32 1 95.12 105 ASN A N 1
ATOM 852 C CA . ASN A 1 105 ? 3.242 27.938 7.699 1 95.12 105 ASN A CA 1
ATOM 853 C C . ASN A 1 105 ? 2.504 26.75 8.297 1 95.12 105 ASN A C 1
ATOM 855 O O . ASN A 1 105 ? 2.447 26.594 9.516 1 95.12 105 ASN A O 1
ATOM 859 N N . HIS A 1 106 ? 1.936 25.891 7.484 1 97.31 106 HIS A N 1
ATOM 860 C CA . HIS A 1 106 ? 1.129 24.781 7.984 1 97.31 106 HIS A CA 1
ATOM 861 C C . HIS A 1 106 ? 1.763 23.438 7.633 1 97.31 106 HIS A C 1
ATOM 863 O O . HIS A 1 106 ? 1.063 22.438 7.516 1 97.31 106 HIS A O 1
ATOM 869 N N . ILE A 1 107 ? 3.051 23.422 7.398 1 95.75 107 ILE A N 1
ATOM 870 C CA . ILE A 1 107 ? 3.885 22.219 7.297 1 95.75 107 ILE A CA 1
ATOM 871 C C . ILE A 1 107 ? 4.961 22.25 8.383 1 95.75 107 ILE A C 1
ATOM 873 O O . ILE A 1 107 ? 5.625 23.266 8.578 1 95.75 107 ILE A O 1
ATOM 877 N N . LEU A 1 108 ? 5.023 21.203 9.109 1 94.75 108 LEU A N 1
ATOM 878 C CA . LEU A 1 108 ? 5.969 21.141 10.219 1 94.75 108 LEU A CA 1
ATOM 879 C C . LEU A 1 108 ? 7.398 21.328 9.727 1 94.75 108 LEU A C 1
ATOM 881 O O . LEU A 1 108 ? 7.836 20.641 8.805 1 94.75 108 LEU A O 1
ATOM 885 N N . LYS A 1 109 ? 8.062 22.156 10.32 1 91.94 109 LYS A N 1
ATOM 886 C CA . LYS A 1 109 ? 9.391 22.531 9.852 1 91.94 109 LYS A CA 1
ATOM 887 C C . LYS A 1 109 ? 10.438 21.5 10.289 1 91.94 109 LYS A C 1
ATOM 889 O O . LYS A 1 109 ? 10.539 21.188 11.477 1 91.94 109 LYS A O 1
ATOM 894 N N . LEU A 1 110 ? 11.18 20.984 9.367 1 90.25 110 LEU A N 1
ATOM 895 C CA . LEU A 1 110 ? 12.312 20.094 9.648 1 90.25 110 LEU A CA 1
ATOM 896 C C . LEU A 1 110 ? 13.531 20.906 10.07 1 90.25 110 LEU A C 1
ATOM 898 O O . LEU A 1 110 ? 13.93 21.844 9.383 1 90.25 110 LEU A O 1
ATOM 902 N N . ILE A 1 111 ? 14.109 20.547 11.188 1 88.62 111 ILE A N 1
ATOM 903 C CA . ILE A 1 111 ? 15.258 21.266 11.734 1 88.62 111 ILE A CA 1
ATOM 904 C C . ILE A 1 111 ? 16.547 20.5 11.414 1 88.62 111 ILE A C 1
ATOM 906 O O . ILE A 1 111 ? 17.594 21.094 11.211 1 88.62 111 ILE A O 1
ATOM 910 N N . GLY A 1 112 ? 16.438 19.188 11.445 1 87.12 112 GLY A N 1
ATOM 911 C CA . GLY A 1 112 ? 17.625 18.375 11.242 1 87.12 112 GLY A CA 1
ATOM 912 C C . GLY A 1 112 ? 17.344 16.875 11.273 1 87.12 112 GLY A C 1
ATOM 913 O O . GLY A 1 112 ? 16.188 16.469 11.18 1 87.12 112 GLY A O 1
ATOM 914 N N . CYS A 1 113 ? 18.469 16.094 11.258 1 87.44 113 CYS A N 1
ATOM 915 C CA . CYS A 1 113 ? 18.328 14.641 11.297 1 87.44 113 CYS A CA 1
ATOM 916 C C . CYS A 1 113 ? 19.547 13.992 11.945 1 87.44 113 CYS A C 1
ATOM 918 O O . CYS A 1 113 ? 20.562 14.656 12.188 1 87.44 113 CYS A O 1
ATOM 920 N N . CYS A 1 114 ? 19.359 12.797 12.383 1 87.94 114 CYS A N 1
ATOM 921 C CA . CYS A 1 114 ? 20.438 11.945 12.867 1 87.94 114 CYS A CA 1
ATOM 922 C C . CYS A 1 114 ? 20.688 10.789 11.898 1 87.94 114 CYS A C 1
ATOM 924 O O . CYS A 1 114 ? 19.781 10.031 11.586 1 87.94 114 CYS A O 1
ATOM 926 N N . LEU A 1 115 ? 21.922 10.633 11.453 1 78.25 115 LEU A N 1
ATOM 927 C CA . LEU A 1 115 ? 22.266 9.648 10.438 1 78.25 115 LEU A CA 1
ATOM 928 C C . LEU A 1 115 ? 23.094 8.508 11.047 1 78.25 115 LEU A C 1
ATOM 930 O O . LEU A 1 115 ? 23.594 7.652 10.32 1 78.25 115 LEU A O 1
ATOM 934 N N . GLU A 1 116 ? 23.156 8.461 12.336 1 77.94 116 GLU A N 1
ATOM 935 C CA . GLU A 1 116 ? 24.016 7.488 13.008 1 77.94 116 GLU A CA 1
ATOM 936 C C . GLU A 1 116 ? 23.219 6.258 13.438 1 77.94 116 GLU A C 1
ATOM 938 O O . GLU A 1 116 ? 23.766 5.355 14.07 1 77.94 116 GLU A O 1
ATOM 943 N N . THR A 1 117 ? 21.984 6.227 13.156 1 78.75 117 THR A N 1
ATOM 944 C CA . THR A 1 117 ? 21.109 5.094 13.453 1 78.75 117 THR A CA 1
ATOM 945 C C . THR A 1 117 ? 20.734 4.344 12.18 1 78.75 117 THR A C 1
ATOM 947 O O . THR A 1 117 ? 20.875 4.879 11.078 1 78.75 117 THR A O 1
ATOM 950 N N . PRO A 1 118 ? 20.391 3.092 12.297 1 71.19 118 PRO A N 1
ATOM 951 C CA . PRO A 1 118 ? 20.031 2.324 11.102 1 71.19 118 PRO A CA 1
ATOM 952 C C . PRO A 1 118 ? 19.016 3.039 10.227 1 71.19 118 PRO A C 1
ATOM 954 O O . PRO A 1 118 ? 19.156 3.053 9 1 71.19 118 PRO A O 1
ATOM 957 N N . ILE A 1 119 ? 18.031 3.494 10.836 1 76.44 119 ILE A N 1
ATOM 958 C CA . ILE A 1 119 ? 17.078 4.398 10.18 1 76.44 119 ILE A CA 1
ATOM 959 C C . ILE A 1 119 ? 17.266 5.812 10.727 1 76.44 119 ILE A C 1
ATOM 961 O O . ILE A 1 119 ? 17.281 6.016 11.945 1 76.44 119 ILE A O 1
ATOM 965 N N . PRO A 1 120 ? 17.453 6.703 9.844 1 81.25 120 PRO A N 1
ATOM 966 C CA . PRO A 1 120 ? 17.672 8.07 10.32 1 81.25 120 PRO A CA 1
ATOM 967 C C . PRO A 1 120 ? 16.531 8.57 11.211 1 81.25 120 PRO A C 1
ATOM 969 O O . PRO A 1 120 ? 15.383 8.125 11.062 1 81.25 120 PRO A O 1
ATOM 972 N N . ILE A 1 121 ? 16.969 9.391 12.078 1 89.38 121 ILE A N 1
ATOM 973 C CA . ILE A 1 121 ? 16 10.047 12.953 1 89.38 121 ILE A CA 1
ATOM 974 C C . ILE A 1 121 ? 15.797 11.492 12.508 1 89.38 121 ILE A C 1
ATOM 976 O O . ILE A 1 121 ? 16.766 12.188 12.172 1 89.38 121 ILE A O 1
ATOM 980 N N . LEU A 1 122 ? 14.57 11.922 12.469 1 91.31 122 LEU A N 1
ATOM 981 C CA . LEU A 1 122 ? 14.273 13.273 12.023 1 91.31 122 LEU A CA 1
ATOM 982 C C . LEU A 1 122 ? 13.969 14.188 13.203 1 91.31 122 LEU A C 1
ATOM 984 O O . LEU A 1 122 ? 13.344 13.758 14.18 1 91.31 122 LEU A O 1
ATOM 988 N N . VAL A 1 123 ? 14.414 15.398 13.133 1 93.31 123 VAL A N 1
ATOM 989 C CA . VAL A 1 123 ? 14.172 16.391 14.172 1 93.31 123 VAL A CA 1
ATOM 990 C C . VAL A 1 123 ? 13.367 17.562 13.594 1 93.31 123 VAL A C 1
ATOM 992 O O . VAL A 1 123 ? 13.789 18.188 12.625 1 93.31 123 VAL A O 1
ATOM 995 N N . PHE A 1 124 ? 12.25 17.844 14.211 1 94 124 PHE A N 1
ATOM 996 C CA . PHE A 1 124 ? 11.344 18.891 13.781 1 94 124 PHE A CA 1
ATOM 997 C C . PHE A 1 124 ? 11.234 19.984 14.836 1 94 124 PHE A C 1
ATOM 999 O O . PHE A 1 124 ? 11.75 19.844 15.945 1 94 124 PHE A O 1
ATOM 1006 N N . GLU A 1 125 ? 10.617 21.125 14.391 1 93.88 125 GLU A N 1
ATOM 1007 C CA . GLU A 1 125 ? 10.227 22.141 15.359 1 93.88 125 GLU A CA 1
ATOM 1008 C C . GLU A 1 125 ? 9.344 21.547 16.453 1 93.88 125 GLU A C 1
ATOM 1010 O O . GLU A 1 125 ? 8.812 20.453 16.312 1 93.88 125 GLU A O 1
ATOM 1015 N N . SER A 1 126 ? 9.266 22.328 17.484 1 93.31 126 SER A N 1
ATOM 1016 C CA . SER A 1 126 ? 8.539 21.844 18.656 1 93.31 126 SER A CA 1
ATOM 1017 C C . SER A 1 126 ? 7.047 21.703 18.359 1 93.31 126 SER A C 1
ATOM 1019 O O . SER A 1 126 ? 6.465 22.562 17.688 1 93.31 126 SER A O 1
ATOM 1021 N N . VAL A 1 127 ? 6.488 20.672 18.75 1 91.62 127 VAL A N 1
ATOM 1022 C CA . VAL A 1 127 ? 5.051 20.406 18.672 1 91.62 127 VAL A CA 1
ATOM 1023 C C . VAL A 1 127 ? 4.492 20.203 20.078 1 91.62 127 VAL A C 1
ATOM 1025 O O . VAL A 1 127 ? 5.227 19.844 21 1 91.62 127 VAL A O 1
ATOM 1028 N N . GLN A 1 128 ? 3.254 20.719 20.062 1 79.88 128 GLN A N 1
ATOM 1029 C CA . GLN A 1 128 ? 2.555 20.562 21.328 1 79.88 128 GLN A CA 1
ATOM 1030 C C . GLN A 1 128 ? 1.337 19.656 21.188 1 79.88 128 GLN A C 1
ATOM 1032 O O . GLN A 1 128 ? 0.719 19.609 20.125 1 79.88 128 GLN A O 1
ATOM 1037 N N . TYR A 1 129 ? 1.075 18.969 22.141 1 72.69 129 TYR A N 1
ATOM 1038 C CA . TYR A 1 129 ? -0.191 18.234 22.188 1 72.69 129 TYR A CA 1
ATOM 1039 C C . TYR A 1 129 ? -0.208 17.094 21.188 1 72.69 129 TYR A C 1
ATOM 1041 O O . TYR A 1 129 ? 0.618 17.047 20.281 1 72.69 129 TYR A O 1
ATOM 1049 N N . GLY A 1 130 ? -0.354 15.977 21.25 1 79.12 130 GLY A N 1
ATOM 1050 C CA . GLY A 1 130 ? -0.553 14.836 20.375 1 79.12 130 GLY A CA 1
ATOM 1051 C C . GLY A 1 130 ? -1.076 15.211 19 1 79.12 130 GLY A C 1
ATOM 1052 O O . GLY A 1 130 ? -1.099 16.391 18.641 1 79.12 130 GLY A O 1
ATOM 1053 N N . THR A 1 131 ? -1.433 14.375 18.141 1 89.31 131 THR A N 1
ATOM 1054 C CA . THR A 1 131 ? -1.994 14.586 16.797 1 89.31 131 THR A CA 1
ATOM 1055 C C . THR A 1 131 ? -3.432 15.094 16.906 1 89.31 131 THR A C 1
ATOM 1057 O O . THR A 1 131 ? -4.047 15.031 17.969 1 89.31 131 THR A O 1
ATOM 1060 N N . LEU A 1 132 ? -3.879 15.68 15.82 1 93.5 132 LEU A N 1
ATOM 1061 C CA . LEU A 1 132 ? -5.281 16.078 15.766 1 93.5 132 LEU A CA 1
ATOM 1062 C C . LEU A 1 132 ? -6.195 14.891 16.031 1 93.5 132 LEU A C 1
ATOM 1064 O O . LEU A 1 132 ? -7.258 15.047 16.641 1 93.5 132 LEU A O 1
ATOM 1068 N N . TRP A 1 133 ? -5.805 13.695 15.578 1 91.56 133 TRP A N 1
ATOM 1069 C CA . TRP A 1 133 ? -6.566 12.492 15.875 1 91.56 133 TRP A CA 1
ATOM 1070 C C . TRP A 1 133 ? -6.719 12.305 17.391 1 91.56 133 TRP A C 1
ATOM 1072 O O . TRP A 1 133 ? -7.816 12.031 17.875 1 91.56 133 TRP A O 1
ATOM 1082 N N . ASP A 1 134 ? -5.703 12.531 18.141 1 86.69 134 ASP A N 1
ATOM 1083 C CA . ASP A 1 134 ? -5.734 12.398 19.594 1 86.69 134 ASP A CA 1
ATOM 1084 C C . ASP A 1 134 ? -6.727 13.375 20.219 1 86.69 134 ASP A C 1
ATOM 1086 O O . ASP A 1 134 ? -7.355 13.07 21.234 1 86.69 134 ASP A O 1
ATOM 1090 N N . ARG A 1 135 ? -6.879 14.492 19.625 1 87.62 135 ARG A N 1
ATOM 1091 C CA . ARG A 1 135 ? -7.664 15.578 20.203 1 87.62 135 ARG A CA 1
ATOM 1092 C C . ARG A 1 135 ? -9.148 15.406 19.875 1 87.62 135 ARG A C 1
ATOM 1094 O O . ARG A 1 135 ? -10.008 15.812 20.656 1 87.62 135 ARG A O 1
ATOM 1101 N N . ILE A 1 136 ? -9.414 14.812 18.766 1 90.5 136 ILE A N 1
ATOM 1102 C CA . ILE A 1 136 ? -10.805 14.82 18.312 1 90.5 136 ILE A CA 1
ATOM 1103 C C . ILE A 1 136 ? -11.367 13.398 18.359 1 90.5 136 ILE A C 1
ATOM 1105 O O . ILE A 1 136 ? -12.539 13.195 18.672 1 90.5 136 ILE A O 1
ATOM 1109 N N . LEU A 1 137 ? -10.547 12.422 18 1 85.5 137 LEU A N 1
ATOM 1110 C CA . LEU A 1 137 ? -11.039 11.055 17.828 1 85.5 137 LEU A CA 1
ATOM 1111 C C . LEU A 1 137 ? -10.562 10.156 18.969 1 85.5 137 LEU A C 1
ATOM 1113 O O . LEU A 1 137 ? -11.188 9.125 19.25 1 85.5 137 LEU A O 1
ATOM 1117 N N . GLY A 1 138 ? -9.453 10.555 19.547 1 78.88 138 GLY A N 1
ATOM 1118 C CA . GLY A 1 138 ? -8.883 9.734 20.594 1 78.88 138 GLY A CA 1
ATOM 1119 C C . GLY A 1 138 ? -9.594 9.883 21.922 1 78.88 138 GLY A C 1
ATOM 1120 O O . GLY A 1 138 ? -10.641 10.523 22 1 78.88 138 GLY A O 1
ATOM 1121 N N . ALA A 1 139 ? -9.039 9.219 22.875 1 73.75 139 ALA A N 1
ATOM 1122 C CA . ALA A 1 139 ? -9.594 9.312 24.234 1 73.75 139 ALA A CA 1
ATOM 1123 C C . ALA A 1 139 ? -9.43 10.719 24.797 1 73.75 139 ALA A C 1
ATOM 1125 O O . ALA A 1 139 ? -8.406 11.375 24.562 1 73.75 139 ALA A O 1
ATOM 1126 N N . PRO A 1 140 ? -10.508 11.195 25.375 1 70.62 140 PRO A N 1
ATOM 1127 C CA . PRO A 1 140 ? -10.422 12.531 25.969 1 70.62 140 PRO A CA 1
ATOM 1128 C C . PRO A 1 140 ? -9.219 12.688 26.906 1 70.62 140 PRO A C 1
ATOM 1130 O O . PRO A 1 140 ? -8.898 11.766 27.656 1 70.62 140 PRO A O 1
ATOM 1133 N N . GLN A 1 141 ? -8.477 13.602 26.625 1 70.38 141 GLN A N 1
ATOM 1134 C CA . GLN A 1 141 ? -7.352 13.93 27.5 1 70.38 141 GLN A CA 1
ATOM 1135 C C . GLN A 1 141 ? -7.641 15.188 28.312 1 70.38 141 GLN A C 1
ATOM 1137 O O . GLN A 1 141 ? -8.195 16.156 27.781 1 70.38 141 GLN A O 1
ATOM 1142 N N . PRO A 1 142 ? -7.332 15.125 29.578 1 65.12 142 PRO A N 1
ATOM 1143 C CA . PRO A 1 142 ? -7.684 16.234 30.469 1 65.12 142 PRO A CA 1
ATOM 1144 C C . PRO A 1 142 ? -7.086 17.562 30.031 1 65.12 142 PRO A C 1
ATOM 1146 O O . PRO A 1 142 ? -7.668 18.625 30.281 1 65.12 142 PRO A O 1
ATOM 1149 N N . HIS A 1 143 ? -5.996 17.469 29.406 1 66.44 143 HIS A N 1
ATOM 1150 C CA . HIS A 1 143 ? -5.297 18.734 29.172 1 66.44 143 HIS A CA 1
ATOM 1151 C C . HIS A 1 143 ? -5.73 19.359 27.844 1 66.44 143 HIS A C 1
ATOM 1153 O O . HIS A 1 143 ? -5.27 20.453 27.5 1 66.44 143 HIS A O 1
ATOM 1159 N N . PHE A 1 144 ? -6.707 18.719 27.234 1 73.44 144 PHE A N 1
ATOM 1160 C CA . PHE A 1 144 ? -7.094 19.297 25.953 1 73.44 144 PHE A CA 1
ATOM 1161 C C . PHE A 1 144 ? -8.461 19.969 26.047 1 73.44 144 PHE A C 1
ATOM 1163 O O . PHE A 1 144 ? -9.422 19.359 26.516 1 73.44 144 PHE A O 1
ATOM 1170 N N . ASP A 1 145 ? -8.492 21.297 25.766 1 80.69 145 ASP A N 1
ATOM 1171 C CA . ASP A 1 145 ? -9.797 21.906 25.578 1 80.69 145 ASP A CA 1
ATOM 1172 C C . ASP A 1 145 ? -10.477 21.375 24.328 1 80.69 145 ASP A C 1
ATOM 1174 O O . ASP A 1 145 ? -9.82 21.125 23.312 1 80.69 145 ASP A O 1
ATOM 1178 N N . PRO A 1 146 ? -11.734 21.109 24.531 1 87.62 146 PRO A N 1
ATOM 1179 C CA . PRO A 1 146 ? -12.445 20.656 23.328 1 87.62 146 PRO A CA 1
ATOM 1180 C C . PRO A 1 146 ? -12.352 21.641 22.172 1 87.62 146 PRO A C 1
ATOM 1182 O O . PRO A 1 146 ? -12.375 22.859 22.391 1 87.62 146 PRO A O 1
ATOM 1185 N N . LEU A 1 147 ? -12.234 21.141 21 1 92.88 147 LEU A N 1
ATOM 1186 C CA . LEU A 1 147 ? -12.203 21.984 19.812 1 92.88 147 LEU A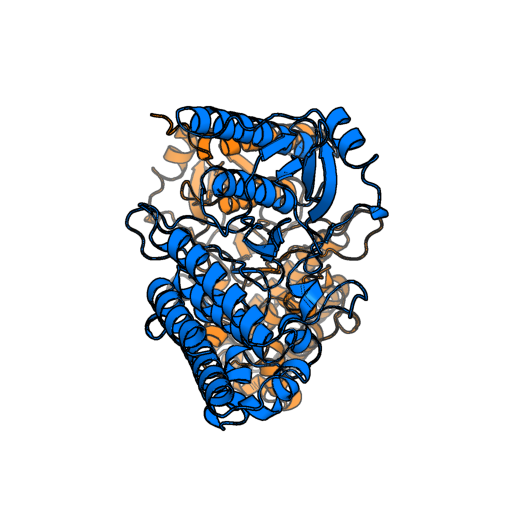 CA 1
ATOM 1187 C C . LEU A 1 147 ? -13.617 22.266 19.312 1 92.88 147 LEU A C 1
ATOM 1189 O O . LEU A 1 147 ? -14.336 21.344 18.906 1 92.88 147 LEU A O 1
ATOM 1193 N N . LEU A 1 148 ? -14.008 23.5 19.391 1 94.44 148 LEU A N 1
ATOM 1194 C CA . LEU A 1 148 ? -15.32 23.906 18.906 1 94.44 148 LEU A CA 1
ATOM 1195 C C . LEU A 1 148 ? -15.32 24.047 17.391 1 94.44 148 LEU A C 1
ATOM 1197 O O . LEU A 1 148 ? -14.289 23.859 16.75 1 94.44 148 LEU A O 1
ATOM 1201 N N . LEU A 1 149 ? -16.469 24.344 16.828 1 96.12 149 LEU A N 1
ATOM 1202 C CA . LEU A 1 149 ? -16.641 24.359 15.383 1 96.12 149 LEU A CA 1
ATOM 1203 C C . LEU A 1 149 ? -15.656 25.328 14.734 1 96.12 149 LEU A C 1
ATOM 1205 O O . LEU A 1 149 ? -14.984 24.984 13.766 1 96.12 149 LEU A O 1
ATOM 1209 N N . LYS A 1 150 ? -15.555 26.516 15.297 1 95.5 150 LYS A N 1
ATOM 1210 C CA . LYS A 1 150 ? -14.688 27.547 14.727 1 95.5 150 LYS A CA 1
ATOM 1211 C C . LYS A 1 150 ? -13.242 27.062 14.672 1 95.5 150 LYS A C 1
ATOM 1213 O O . LYS A 1 150 ? -12.547 27.281 13.672 1 95.5 150 LYS A O 1
ATOM 1218 N N . HIS A 1 151 ? -12.766 26.438 15.711 1 94.94 151 HIS A N 1
ATOM 1219 C CA . HIS A 1 151 ? -11.398 25.938 15.766 1 94.94 151 HIS A CA 1
ATOM 1220 C C . HIS A 1 151 ? -11.188 24.812 14.773 1 94.94 151 HIS A C 1
ATOM 1222 O O . HIS A 1 151 ? -10.156 24.75 14.102 1 94.94 151 HIS A O 1
ATOM 1228 N N . ARG A 1 152 ? -12.133 23.922 14.68 1 97 152 ARG A N 1
ATOM 1229 C CA . ARG A 1 152 ? -12.031 22.797 13.758 1 97 152 ARG A CA 1
ATOM 1230 C C . ARG A 1 152 ? -11.992 23.281 12.312 1 97 152 ARG A C 1
ATOM 1232 O O . ARG A 1 152 ? -11.203 22.766 11.508 1 97 152 ARG A O 1
ATOM 1239 N N . LEU A 1 153 ? -12.82 24.266 12.023 1 97.62 153 LEU A N 1
ATOM 1240 C CA . LEU A 1 153 ? -12.852 24.781 10.656 1 97.62 153 LEU A CA 1
ATOM 1241 C C . LEU A 1 153 ? -11.586 25.578 10.359 1 97.62 153 LEU A C 1
ATOM 1243 O O . LEU A 1 153 ? -11.117 25.594 9.219 1 97.62 153 LEU A O 1
ATOM 1247 N N . LYS A 1 154 ? -11.016 26.234 11.367 1 97.56 154 LYS A N 1
ATOM 1248 C CA . LYS A 1 154 ? -9.727 26.906 11.188 1 97.56 154 LYS A CA 1
ATOM 1249 C C . LYS A 1 154 ? -8.641 25.891 10.82 1 97.56 154 LYS A C 1
ATOM 1251 O O . LYS A 1 154 ? -7.855 26.141 9.898 1 97.56 154 LYS A O 1
ATOM 1256 N N . ILE A 1 155 ? -8.625 24.844 11.516 1 97.69 155 ILE A N 1
ATOM 1257 C CA . ILE A 1 155 ? -7.664 23.781 11.234 1 97.69 155 ILE A CA 1
ATOM 1258 C C . ILE A 1 155 ? -7.848 23.281 9.805 1 97.69 155 ILE A C 1
ATOM 1260 O O . ILE A 1 155 ? -6.879 23.156 9.055 1 97.69 155 ILE A O 1
ATOM 1264 N N . ALA A 1 156 ? -9.117 23.016 9.422 1 98.62 156 ALA A N 1
ATOM 1265 C CA . ALA A 1 156 ? -9.414 22.547 8.07 1 98.62 156 ALA A CA 1
ATOM 1266 C C . ALA A 1 156 ? -8.922 23.547 7.023 1 98.62 156 ALA A C 1
ATOM 1268 O O . ALA A 1 156 ? -8.32 23.141 6.02 1 98.62 156 ALA A O 1
ATOM 1269 N N . MET A 1 157 ? -9.18 24.797 7.277 1 98.31 157 MET A N 1
ATOM 1270 C CA . MET A 1 157 ? -8.758 25.844 6.359 1 98.31 157 MET A CA 1
ATOM 1271 C C . MET A 1 157 ? -7.238 25.891 6.234 1 98.31 157 MET A C 1
ATOM 1273 O O . MET A 1 157 ? -6.703 25.938 5.125 1 98.31 157 MET A O 1
ATOM 1277 N N . ASP A 1 158 ? -6.539 25.844 7.32 1 97.81 158 ASP A N 1
ATOM 1278 C CA . ASP A 1 158 ? -5.078 25.875 7.34 1 97.81 158 ASP A CA 1
ATOM 1279 C C . ASP A 1 158 ? -4.496 24.688 6.578 1 97.81 158 ASP A C 1
ATOM 1281 O O . ASP A 1 158 ? -3.594 24.859 5.754 1 97.81 158 ASP A O 1
ATOM 1285 N N . ILE A 1 159 ? -5.023 23.531 6.824 1 98.56 159 ILE A N 1
ATOM 1286 C CA . ILE A 1 159 ? -4.512 22.312 6.207 1 98.56 159 ILE A CA 1
ATOM 1287 C C . ILE A 1 159 ? -4.852 22.297 4.719 1 98.56 159 ILE A C 1
ATOM 1289 O O . ILE A 1 159 ? -4.066 21.828 3.9 1 98.56 159 ILE A O 1
ATOM 1293 N N . ALA A 1 160 ? -6.055 22.828 4.363 1 98.75 160 ALA A N 1
ATOM 1294 C CA . ALA A 1 160 ? -6.402 22.953 2.949 1 98.75 160 ALA A CA 1
ATOM 1295 C C . ALA A 1 160 ? -5.383 23.812 2.213 1 98.75 160 ALA A C 1
ATOM 1297 O O . ALA A 1 160 ? -5 23.5 1.082 1 98.75 160 ALA A O 1
ATOM 1298 N N . HIS A 1 161 ? -4.938 24.844 2.861 1 98.19 161 HIS A N 1
ATOM 1299 C CA . HIS A 1 161 ? -3.922 25.719 2.271 1 98.19 161 HIS A CA 1
ATOM 1300 C C . HIS A 1 161 ? -2.605 24.969 2.076 1 98.19 161 HIS A C 1
ATOM 1302 O O . HIS A 1 161 ? -1.933 25.141 1.059 1 98.19 161 HIS A O 1
ATOM 1308 N N . ALA A 1 162 ? -2.256 24.203 3.01 1 98.12 162 ALA A N 1
ATOM 1309 C CA . ALA A 1 162 ? -1.023 23.422 2.904 1 98.12 162 ALA A CA 1
ATOM 1310 C C . ALA A 1 162 ? -1.097 22.438 1.743 1 98.12 162 ALA A C 1
ATOM 1312 O O . ALA A 1 162 ? -0.146 22.312 0.969 1 98.12 162 ALA A O 1
ATOM 1313 N N . LEU A 1 163 ? -2.234 21.734 1.616 1 98.56 163 LEU A N 1
ATOM 1314 C CA . LEU A 1 163 ? -2.393 20.766 0.525 1 98.56 163 LEU A CA 1
ATOM 1315 C C . LEU A 1 163 ? -2.404 21.484 -0.823 1 98.56 163 LEU A C 1
ATOM 1317 O O . LEU A 1 163 ? -1.842 20.984 -1.799 1 98.56 163 LEU A O 1
ATOM 1321 N N . ALA A 1 164 ? -3.055 22.672 -0.874 1 98.56 164 ALA A N 1
ATOM 1322 C CA . ALA A 1 164 ? -3.035 23.453 -2.104 1 98.56 164 ALA A CA 1
ATOM 1323 C C . ALA A 1 164 ? -1.606 23.828 -2.49 1 98.56 164 ALA A C 1
ATOM 1325 O O . ALA A 1 164 ? -1.24 23.781 -3.668 1 98.56 164 ALA A O 1
ATOM 1326 N N . TYR A 1 165 ? -0.825 24.203 -1.541 1 97.62 165 TYR A N 1
ATOM 1327 C CA . TYR A 1 165 ? 0.583 24.516 -1.749 1 97.62 165 TYR A CA 1
ATOM 1328 C C . TYR A 1 165 ? 1.328 23.328 -2.344 1 97.62 165 TYR A C 1
ATOM 1330 O O . TYR A 1 165 ? 2.121 23.484 -3.275 1 97.62 165 TYR A O 1
ATOM 1338 N N . LEU A 1 166 ? 1.117 22.125 -1.874 1 97.25 166 LEU A N 1
ATOM 1339 C CA . LEU A 1 166 ? 1.761 20.938 -2.4 1 97.25 166 LEU A CA 1
ATOM 1340 C C . LEU A 1 166 ? 1.352 20.688 -3.85 1 97.25 166 LEU A C 1
ATOM 1342 O O . LEU A 1 166 ? 2.189 20.344 -4.684 1 97.25 166 LEU A O 1
ATOM 1346 N N . HIS A 1 167 ? 0.099 20.906 -4.152 1 97.75 167 HIS A N 1
ATOM 1347 C CA . HIS A 1 167 ? -0.46 20.562 -5.453 1 97.75 167 HIS A CA 1
ATOM 1348 C C . HIS A 1 167 ? -0.072 21.594 -6.516 1 97.75 167 HIS A C 1
ATOM 1350 O O . HIS A 1 167 ? 0.068 21.25 -7.691 1 97.75 167 HIS A O 1
ATOM 1356 N N . PHE A 1 168 ? 0.118 22.875 -6.094 1 95.69 168 PHE A N 1
ATOM 1357 C CA . PHE A 1 168 ? 0.233 23.922 -7.105 1 95.69 168 PHE A CA 1
ATOM 1358 C C . PHE A 1 168 ? 1.489 24.75 -6.879 1 95.69 168 PHE A C 1
ATOM 1360 O O . PHE A 1 168 ? 1.836 25.594 -7.707 1 95.69 168 PHE A O 1
ATOM 1367 N N . GLY A 1 169 ? 2.15 24.516 -5.805 1 92.19 169 GLY A N 1
ATOM 1368 C CA . GLY A 1 169 ? 3.283 25.344 -5.449 1 92.19 169 GLY A CA 1
ATOM 1369 C C . GLY A 1 169 ? 4.59 24.875 -6.062 1 92.19 169 GLY A C 1
ATOM 1370 O O . GLY A 1 169 ? 5.633 25.5 -5.867 1 92.19 169 GLY A O 1
ATOM 1371 N N . PHE A 1 170 ? 4.574 23.812 -6.828 1 90.38 170 PHE A N 1
ATOM 1372 C CA . PHE A 1 170 ? 5.766 23.234 -7.441 1 90.38 170 PHE A CA 1
ATOM 1373 C C . PHE A 1 170 ? 5.543 22.984 -8.922 1 90.38 170 PHE A C 1
ATOM 1375 O O . PHE A 1 170 ? 4.398 22.891 -9.383 1 90.38 170 PHE A O 1
ATOM 1382 N N . PRO A 1 171 ? 6.676 22.922 -9.734 1 88.31 171 PRO A N 1
ATOM 1383 C CA . PRO A 1 171 ? 6.52 22.625 -11.156 1 88.31 171 PRO A CA 1
ATOM 1384 C C . PRO A 1 171 ? 5.773 21.312 -11.406 1 88.31 171 PRO A C 1
ATOM 1386 O O . PRO A 1 171 ? 5 21.219 -12.367 1 88.31 171 PRO A O 1
ATOM 1389 N N . ARG A 1 172 ? 6.07 20.422 -10.508 1 90.62 172 ARG A N 1
ATOM 1390 C CA . ARG A 1 172 ? 5.336 19.156 -10.516 1 90.62 172 ARG A CA 1
ATOM 1391 C C . ARG A 1 172 ? 4.508 19.016 -9.242 1 90.62 172 ARG A C 1
ATOM 1393 O O . ARG A 1 172 ? 5.027 19.156 -8.133 1 90.62 172 ARG A O 1
ATOM 1400 N N . PRO A 1 173 ? 3.266 18.656 -9.453 1 94.25 173 PRO A N 1
ATOM 1401 C CA . PRO A 1 173 ? 2.43 18.516 -8.258 1 94.25 173 PRO A CA 1
ATOM 1402 C C . PRO A 1 173 ? 2.938 17.422 -7.309 1 94.25 173 PRO A C 1
ATOM 1404 O O . PRO A 1 173 ? 3.414 16.375 -7.758 1 94.25 173 PRO A O 1
ATOM 1407 N N . ILE A 1 174 ? 2.875 17.75 -6.078 1 94.06 174 ILE A N 1
ATOM 1408 C CA . ILE A 1 174 ? 3.184 16.766 -5.043 1 94.06 174 ILE A CA 1
ATOM 1409 C C . ILE A 1 174 ? 1.889 16.234 -4.426 1 94.06 174 ILE A C 1
ATOM 1411 O O . ILE A 1 174 ? 1.087 17.016 -3.9 1 94.06 174 ILE A O 1
ATOM 1415 N N . VAL A 1 175 ? 1.658 14.977 -4.562 1 96.19 175 VAL A N 1
ATOM 1416 C CA . VAL A 1 175 ? 0.533 14.312 -3.918 1 96.19 175 VAL A CA 1
ATOM 1417 C C . VAL A 1 175 ? 0.943 13.836 -2.527 1 96.19 175 VAL A C 1
ATOM 1419 O O . VAL A 1 175 ? 1.986 13.195 -2.365 1 96.19 175 VAL A O 1
ATOM 1422 N N . PHE A 1 176 ? 0.175 14.164 -1.49 1 95.94 176 PHE A N 1
ATOM 1423 C CA . PHE A 1 176 ? 0.497 13.75 -0.13 1 95.94 176 PHE A CA 1
ATOM 1424 C C . PHE A 1 176 ? 0.315 12.242 0.031 1 95.94 176 PHE A C 1
ATOM 1426 O O . PHE A 1 176 ? 1.154 11.57 0.636 1 95.94 176 PHE A O 1
ATOM 1433 N N . ARG A 1 177 ? -0.81 11.68 -0.561 1 92 177 ARG A N 1
ATOM 1434 C CA . ARG A 1 177 ? -1.102 10.273 -0.804 1 92 177 ARG A CA 1
ATOM 1435 C C . ARG A 1 177 ? -1.614 9.594 0.462 1 92 177 ARG A C 1
ATOM 1437 O O . ARG A 1 177 ? -2.389 8.641 0.389 1 92 177 ARG A O 1
ATOM 1444 N N . ASN A 1 178 ? -1.226 9.891 1.666 1 89.81 178 ASN A N 1
ATOM 1445 C CA . ASN A 1 178 ? -1.719 9.273 2.895 1 89.81 178 ASN A CA 1
ATOM 1446 C C . ASN A 1 178 ? -2.262 10.32 3.865 1 89.81 178 ASN A C 1
ATOM 1448 O O . ASN A 1 178 ? -1.955 10.289 5.059 1 89.81 178 ASN A O 1
ATOM 1452 N N . PHE A 1 179 ? -2.986 11.211 3.35 1 95.31 179 PHE A N 1
ATOM 1453 C CA . PHE A 1 179 ? -3.525 12.281 4.184 1 95.31 179 PHE A CA 1
ATOM 1454 C C . PHE A 1 179 ? -4.629 11.758 5.094 1 95.31 179 PHE A C 1
ATOM 1456 O O . PHE A 1 179 ? -5.543 11.07 4.633 1 95.31 179 PHE A O 1
ATOM 1463 N N . LYS A 1 180 ? -4.566 12.078 6.359 1 93.38 180 LYS A N 1
ATOM 1464 C CA . LYS A 1 180 ? -5.543 11.703 7.383 1 93.38 180 LYS A CA 1
ATOM 1465 C C . LYS A 1 180 ? -5.387 12.57 8.633 1 93.38 180 LYS A C 1
ATOM 1467 O O . LYS A 1 180 ? -4.422 13.328 8.75 1 93.38 180 LYS A O 1
ATOM 1472 N N . THR A 1 181 ? -6.289 12.445 9.531 1 94.44 181 THR A N 1
ATOM 1473 C CA . THR A 1 181 ? -6.367 13.281 10.727 1 94.44 181 THR A CA 1
ATOM 1474 C C . THR A 1 181 ? -5.125 13.109 11.594 1 94.44 181 THR A C 1
ATOM 1476 O O . THR A 1 181 ? -4.66 14.055 12.227 1 94.44 181 THR A O 1
ATOM 1479 N N . SER A 1 182 ? -4.484 11.914 11.547 1 91.31 182 SER A N 1
ATOM 1480 C CA . SER A 1 182 ? -3.338 11.617 12.391 1 91.31 182 SER A CA 1
ATOM 1481 C C . SER A 1 182 ? -2.057 12.211 11.82 1 91.31 182 SER A C 1
ATOM 1483 O O . SER A 1 182 ? -1.003 12.164 12.461 1 91.31 182 SER A O 1
ATOM 1485 N N . CYS A 1 183 ? -2.156 12.867 10.648 1 92.56 183 CYS A N 1
ATOM 1486 C CA . CYS A 1 183 ? -0.985 13.469 10.023 1 92.56 183 CYS A CA 1
ATOM 1487 C C . CYS A 1 183 ? -0.867 14.945 10.398 1 92.56 183 CYS A C 1
ATOM 1489 O O . CYS A 1 183 ? -0.103 15.688 9.773 1 92.56 183 CYS A O 1
ATOM 1491 N N . ILE A 1 184 ? -1.623 15.398 11.328 1 95.38 184 ILE A N 1
ATOM 1492 C CA . ILE A 1 184 ? -1.658 16.812 11.711 1 95.38 184 ILE A CA 1
ATOM 1493 C C . ILE A 1 184 ? -1.25 16.953 13.172 1 95.38 184 ILE A C 1
ATOM 1495 O O . ILE A 1 184 ? -1.771 16.25 14.047 1 95.38 184 ILE A O 1
ATOM 1499 N N . LEU A 1 185 ? -0.327 17.828 13.391 1 93.5 185 LEU A N 1
ATOM 1500 C CA . LEU A 1 185 ? 0.139 18.188 14.727 1 93.5 185 LEU A CA 1
ATOM 1501 C C . LEU A 1 185 ? -0.022 19.688 14.969 1 93.5 185 LEU A C 1
ATOM 1503 O O . LEU A 1 185 ? -0.409 20.422 14.062 1 93.5 185 LEU A O 1
ATOM 1507 N N . PHE A 1 186 ? 0.229 20.078 16.266 1 92.31 186 PHE A N 1
ATOM 1508 C CA . PHE A 1 186 ? 0.148 21.484 16.625 1 92.31 186 PHE A CA 1
ATOM 1509 C C . PHE A 1 186 ? 1.475 21.984 17.188 1 92.31 186 PHE A C 1
ATOM 1511 O O . PHE A 1 186 ? 2.074 21.312 18.047 1 92.31 186 PHE A O 1
ATOM 1518 N N . ASN A 1 187 ? 1.873 23.078 16.656 1 89.69 187 ASN A N 1
ATOM 1519 C CA . ASN A 1 187 ? 3.074 23.641 17.25 1 89.69 187 ASN A CA 1
ATOM 1520 C C . ASN A 1 187 ? 2.758 24.391 18.547 1 89.69 187 ASN A C 1
ATOM 1522 O O . ASN A 1 187 ? 1.635 24.312 19.047 1 89.69 187 ASN A O 1
ATOM 1526 N N . GLU A 1 188 ? 3.746 25.109 19.125 1 84.94 188 GLU A N 1
ATOM 1527 C CA . GLU A 1 188 ? 3.611 25.797 20.406 1 84.94 188 GLU A CA 1
ATOM 1528 C C . GLU A 1 188 ? 2.576 26.906 20.328 1 84.94 188 GLU A C 1
ATOM 1530 O O . GLU A 1 188 ? 1.921 27.234 21.312 1 84.94 188 GLU A O 1
ATOM 1535 N N . GLU A 1 189 ? 2.42 27.469 19.172 1 87.69 189 GLU A N 1
ATOM 1536 C CA . GLU A 1 189 ? 1.464 28.547 18.953 1 87.69 189 GLU A CA 1
ATOM 1537 C C . GLU A 1 189 ? 0.08 28 18.625 1 87.69 189 GLU A C 1
ATOM 1539 O O . GLU A 1 189 ? -0.823 28.766 18.266 1 87.69 189 GLU A O 1
ATOM 1544 N N . ASN A 1 190 ? -0.096 26.672 18.656 1 88.44 190 ASN A N 1
ATOM 1545 C CA . ASN A 1 190 ? -1.354 25.969 18.406 1 88.44 190 ASN A CA 1
ATOM 1546 C C . ASN A 1 190 ? -1.771 26.078 16.938 1 88.44 190 ASN A C 1
ATOM 1548 O O . ASN A 1 190 ? -2.963 26.125 16.625 1 88.44 190 ASN A O 1
ATOM 1552 N N . VAL A 1 191 ? -0.765 26.203 16.125 1 93.12 191 VAL A N 1
ATOM 1553 C CA . VAL A 1 191 ? -1 26.188 14.688 1 93.12 191 VAL A CA 1
ATOM 1554 C C . VAL A 1 191 ? -0.952 24.766 14.172 1 93.12 191 VAL A C 1
ATOM 1556 O O . VAL A 1 191 ? -0.019 24.016 14.477 1 93.12 191 VAL A O 1
ATOM 1559 N N . ALA A 1 192 ? -1.98 24.391 13.406 1 95.5 192 ALA A N 1
ATOM 1560 C CA . ALA A 1 192 ? -2.029 23.062 12.828 1 95.5 192 ALA A CA 1
ATOM 1561 C C . ALA A 1 192 ? -1.011 22.906 11.703 1 95.5 192 ALA A C 1
ATOM 1563 O O . ALA A 1 192 ? -0.91 23.781 10.828 1 95.5 192 ALA A O 1
ATOM 1564 N N . LYS A 1 193 ? -0.252 21.844 11.758 1 95.88 193 LYS A N 1
ATOM 1565 C CA . LYS A 1 193 ? 0.796 21.625 10.766 1 95.88 193 LYS A CA 1
ATOM 1566 C C . LYS A 1 193 ? 0.791 20.188 10.273 1 95.88 193 LYS A C 1
ATOM 1568 O O . LYS A 1 193 ? 0.65 19.25 11.062 1 95.88 193 LYS A O 1
ATOM 1573 N N . LEU A 1 194 ? 0.973 20.062 8.992 1 95.62 194 LEU A N 1
ATOM 1574 C CA . LEU A 1 194 ? 1.156 18.75 8.375 1 95.62 194 LEU A CA 1
ATOM 1575 C C . LEU A 1 194 ? 2.564 18.234 8.625 1 95.62 194 LEU A C 1
ATOM 1577 O O . LEU A 1 194 ? 3.533 18.984 8.586 1 95.62 194 LEU A O 1
ATOM 1581 N N . PHE A 1 195 ? 2.857 16.969 8.914 1 90.31 195 PHE A N 1
ATOM 1582 C CA . PHE A 1 195 ? 4.23 16.516 9.094 1 90.31 195 PHE A CA 1
ATOM 1583 C C . PHE A 1 195 ? 4.406 15.109 8.531 1 90.31 195 PHE A C 1
ATOM 1585 O O . PHE A 1 195 ? 5.523 14.594 8.469 1 90.31 195 PHE A O 1
ATOM 1592 N N . ASP A 1 196 ? 3.947 14.148 8.125 1 88.5 196 ASP A N 1
ATOM 1593 C CA . ASP A 1 196 ? 4.117 12.766 7.668 1 88.5 196 ASP A CA 1
ATOM 1594 C C . ASP A 1 196 ? 4.059 12.68 6.145 1 88.5 196 ASP A C 1
ATOM 1596 O O . ASP A 1 196 ? 3.064 12.211 5.582 1 88.5 196 ASP A O 1
ATOM 1600 N N . PHE A 1 197 ? 5.176 12.93 5.508 1 89.62 197 PHE A N 1
ATOM 1601 C CA . PHE A 1 197 ? 5.273 12.891 4.055 1 89.62 197 PHE A CA 1
ATOM 1602 C C . PHE A 1 197 ? 5.789 11.531 3.582 1 89.62 197 PHE A C 1
ATOM 1604 O O . PHE A 1 197 ? 6.398 11.43 2.516 1 89.62 197 PHE A O 1
ATOM 1611 N N . SER A 1 198 ? 5.527 10.5 4.352 1 84.94 198 SER A N 1
ATOM 1612 C CA . SER A 1 198 ? 6.109 9.18 4.152 1 84.94 198 SER A CA 1
ATOM 1613 C C . SER A 1 198 ? 5.715 8.609 2.793 1 84.94 198 SER A C 1
ATOM 1615 O O . SER A 1 198 ? 6.473 7.832 2.199 1 84.94 198 SER A O 1
ATOM 1617 N N . LEU A 1 199 ? 4.551 8.93 2.289 1 87.25 199 LEU A N 1
ATOM 1618 C CA . LEU A 1 199 ? 4.082 8.336 1.041 1 87.25 199 LEU A CA 1
ATOM 1619 C C . LEU A 1 199 ? 3.967 9.391 -0.054 1 87.25 199 LEU A C 1
ATOM 1621 O O . LEU A 1 199 ? 3.496 9.102 -1.156 1 87.25 199 LEU A O 1
ATOM 1625 N N . SER A 1 200 ? 4.41 10.648 0.241 1 90.19 200 SER A N 1
ATOM 1626 C CA . SER A 1 200 ? 4.273 11.734 -0.729 1 90.19 200 SER A CA 1
ATOM 1627 C C . SER A 1 200 ? 5.086 11.453 -1.988 1 90.19 200 SER A C 1
ATOM 1629 O O . SER A 1 200 ? 6.121 10.789 -1.93 1 90.19 200 SER A O 1
ATOM 1631 N N . ILE A 1 201 ? 4.578 11.969 -3.076 1 88.38 201 ILE A N 1
ATOM 1632 C CA . ILE A 1 201 ? 5.25 11.711 -4.344 1 88.38 201 ILE A CA 1
ATOM 1633 C C . ILE A 1 201 ? 4.918 12.82 -5.34 1 88.38 201 ILE A C 1
ATOM 1635 O O . ILE A 1 201 ? 3.791 13.312 -5.375 1 88.38 201 ILE A O 1
ATOM 1639 N N . SER A 1 202 ? 5.891 13.188 -6.121 1 88.75 202 SER A N 1
ATOM 1640 C CA . SER A 1 202 ? 5.688 14.172 -7.176 1 88.75 202 SER A CA 1
ATOM 1641 C C . SER A 1 202 ? 5.23 13.508 -8.469 1 88.75 202 SER A C 1
ATOM 1643 O O . SER A 1 202 ? 5.766 12.469 -8.867 1 88.75 202 SER A O 1
ATOM 1645 N N . ILE A 1 203 ? 4.25 14.055 -9.07 1 90.69 203 ILE A N 1
ATOM 1646 C CA . ILE A 1 203 ? 3.83 13.562 -10.383 1 90.69 203 ILE A CA 1
ATOM 1647 C C . ILE A 1 203 ? 4.891 13.914 -11.422 1 90.69 203 ILE A C 1
ATOM 1649 O O . ILE A 1 203 ? 5.277 15.078 -11.555 1 90.69 203 ILE A O 1
ATOM 1653 N N . PRO A 1 204 ? 5.395 12.922 -12.133 1 83 204 PRO A N 1
ATOM 1654 C CA . PRO A 1 204 ? 6.445 13.195 -13.117 1 83 204 PRO A CA 1
ATOM 1655 C C . PRO A 1 204 ? 5.996 14.172 -14.195 1 83 204 PRO A C 1
ATOM 1657 O O . PRO A 1 204 ? 4.801 14.281 -14.484 1 83 204 PRO A O 1
ATOM 1660 N N . GLU A 1 205 ? 7.035 14.828 -14.758 1 84.75 205 GLU A N 1
ATOM 1661 C CA . GLU A 1 205 ? 6.766 15.773 -15.836 1 84.75 205 GLU A CA 1
ATOM 1662 C C . GLU A 1 205 ? 6.074 15.086 -17.016 1 84.75 205 GLU A C 1
ATOM 1664 O O . GLU A 1 205 ? 6.461 13.984 -17.406 1 84.75 205 GLU A O 1
ATOM 1669 N N . GLY A 1 206 ? 5.082 15.711 -17.5 1 86.75 206 GLY A N 1
ATOM 1670 C CA . GLY A 1 206 ? 4.387 15.18 -18.656 1 86.75 206 GLY A CA 1
ATOM 1671 C C . GLY A 1 206 ? 3.303 14.18 -18.297 1 86.75 206 GLY A C 1
ATOM 1672 O O . GLY A 1 206 ? 2.562 13.711 -19.156 1 86.75 206 GLY A O 1
ATOM 1673 N N . GLU A 1 207 ? 3.209 13.805 -17.016 1 88.81 207 GLU A N 1
ATOM 1674 C CA . GLU A 1 207 ? 2.174 12.875 -16.562 1 88.81 207 GLU A CA 1
ATOM 1675 C C . GLU A 1 207 ? 1.067 13.602 -15.812 1 88.81 207 GLU A C 1
ATOM 1677 O O . GLU A 1 207 ? 1.303 14.656 -15.219 1 88.81 207 GLU A O 1
ATOM 1682 N N . THR A 1 208 ? -0.087 13.008 -15.906 1 91.56 208 THR A N 1
ATOM 1683 C CA . THR A 1 208 ? -1.223 13.602 -15.211 1 91.56 208 THR A CA 1
ATOM 1684 C C . THR A 1 208 ? -1.548 12.828 -13.945 1 91.56 208 THR A C 1
ATOM 1686 O O . THR A 1 208 ? -2.314 13.297 -13.102 1 91.56 208 THR A O 1
ATOM 1689 N N . HIS A 1 209 ? -1 11.656 -13.906 1 91.69 209 HIS A N 1
ATOM 1690 C CA . HIS A 1 209 ? -1.272 10.766 -12.781 1 91.69 209 HIS A CA 1
ATOM 1691 C C . HIS A 1 209 ? -0.13 9.773 -12.578 1 91.69 209 HIS A C 1
ATOM 1693 O O . HIS A 1 209 ? 0.814 9.742 -13.367 1 91.69 209 HIS A O 1
ATOM 1699 N N . ILE A 1 210 ? -0.216 9.156 -11.453 1 87.31 210 ILE A N 1
ATOM 1700 C CA . ILE A 1 210 ? 0.704 8.062 -11.148 1 87.31 210 ILE A CA 1
ATOM 1701 C C . ILE A 1 210 ? -0.076 6.758 -10.992 1 87.31 210 ILE A C 1
ATOM 1703 O O . ILE A 1 210 ? -1.201 6.758 -10.484 1 87.31 210 ILE A O 1
ATOM 1707 N N . THR A 1 211 ? 0.417 5.75 -11.531 1 83.19 211 THR A N 1
ATOM 1708 C CA . THR A 1 211 ? -0.094 4.414 -11.258 1 83.19 211 THR A CA 1
ATOM 1709 C C . THR A 1 211 ? 0.88 3.635 -10.375 1 83.19 211 THR A C 1
ATOM 1711 O O . THR A 1 211 ? 2.066 3.529 -10.695 1 83.19 211 THR A O 1
ATOM 1714 N N . ASP A 1 212 ? 0.409 3.111 -9.227 1 82 212 ASP A N 1
ATOM 1715 C CA . ASP A 1 212 ? 1.25 2.385 -8.281 1 82 212 ASP A CA 1
ATOM 1716 C C . ASP A 1 212 ? 0.424 1.399 -7.457 1 82 212 ASP A C 1
ATOM 1718 O O . ASP A 1 212 ? -0.808 1.422 -7.504 1 82 212 ASP A O 1
ATOM 1722 N N . THR A 1 213 ? 1.174 0.528 -6.809 1 79.62 213 THR A N 1
ATOM 1723 C CA . THR A 1 213 ? 0.528 -0.317 -5.809 1 79.62 213 THR A CA 1
ATOM 1724 C C . THR A 1 213 ? -0.224 0.532 -4.789 1 79.62 213 THR A C 1
ATOM 1726 O O . THR A 1 213 ? 0.281 1.563 -4.336 1 79.62 213 THR A O 1
ATOM 1729 N N . VAL A 1 214 ? -1.423 0.102 -4.473 1 83.44 214 VAL A N 1
ATOM 1730 C CA . VAL A 1 214 ? -2.227 0.837 -3.502 1 83.44 214 VAL A CA 1
ATOM 1731 C C . VAL A 1 214 ? -1.547 0.8 -2.135 1 83.44 214 VAL A C 1
ATOM 1733 O O . VAL A 1 214 ? -1.081 -0.254 -1.694 1 83.44 214 VAL A O 1
ATOM 1736 N N . MET A 1 215 ? -1.414 1.951 -1.552 1 85.88 215 MET A N 1
ATOM 1737 C CA . MET A 1 215 ? -0.869 2.111 -0.207 1 85.88 215 MET A CA 1
ATOM 1738 C C . MET A 1 215 ? -1.679 3.129 0.59 1 85.88 215 MET A C 1
ATOM 1740 O O . MET A 1 215 ? -2.113 4.145 0.048 1 85.88 215 MET A O 1
ATOM 1744 N N . GLY A 1 216 ? -1.875 2.84 1.813 1 86.31 216 GLY A N 1
ATOM 1745 C CA . GLY A 1 216 ? -2.486 3.865 2.643 1 86.31 216 GLY A CA 1
ATOM 1746 C C . GLY A 1 216 ? -3.436 3.303 3.686 1 86.31 216 GLY A C 1
ATOM 1747 O O . GLY A 1 216 ? -3.254 2.178 4.156 1 86.31 216 GLY A O 1
ATOM 1748 N N . THR A 1 217 ? -4.258 4.242 4.156 1 83.5 217 THR A N 1
ATOM 1749 C CA . THR A 1 217 ? -5.23 3.9 5.191 1 83.5 217 THR A CA 1
ATOM 1750 C C . THR A 1 217 ? -6.613 3.688 4.582 1 83.5 217 THR A C 1
ATOM 1752 O O . THR A 1 217 ? -7.133 4.566 3.891 1 83.5 217 THR A O 1
ATOM 1755 N N . TRP A 1 218 ? -7.113 2.564 4.977 1 79.38 218 TRP A N 1
ATOM 1756 C CA . TRP A 1 218 ? -8.445 2.234 4.488 1 79.38 218 TRP A CA 1
ATOM 1757 C C . TRP A 1 218 ? -9.461 3.293 4.91 1 79.38 218 TRP A C 1
ATOM 1759 O O . TRP A 1 218 ? -9.422 3.781 6.043 1 79.38 218 TRP A O 1
ATOM 1769 N N . GLY A 1 219 ? -10.328 3.693 4.066 1 81.94 219 GLY A N 1
ATOM 1770 C CA . GLY A 1 219 ? -11.32 4.723 4.32 1 81.94 219 GLY A CA 1
ATOM 1771 C C . GLY A 1 219 ? -10.93 6.082 3.77 1 81.94 219 GLY A C 1
ATOM 1772 O O . GLY A 1 219 ? -11.797 6.887 3.422 1 81.94 219 GLY A O 1
ATOM 1773 N N . TYR A 1 220 ? -9.602 6.324 3.807 1 89.12 220 TYR A N 1
ATOM 1774 C CA . TYR A 1 220 ? -9.117 7.602 3.293 1 89.12 220 TYR A CA 1
ATOM 1775 C C . TYR A 1 220 ? -8.75 7.496 1.819 1 89.12 220 TYR A C 1
ATOM 1777 O O . TYR A 1 220 ? -8.625 8.508 1.129 1 89.12 220 TYR A O 1
ATOM 1785 N N . CYS A 1 221 ? -8.516 6.281 1.346 1 89.06 221 CYS A N 1
ATOM 1786 C CA . CYS A 1 221 ? -8.086 6.086 -0.034 1 89.06 221 CYS A CA 1
ATOM 1787 C C . CYS A 1 221 ? -9.234 6.332 -1.007 1 89.06 221 CYS A C 1
ATOM 1789 O O . CYS A 1 221 ? -10.336 5.812 -0.817 1 89.06 221 CYS A O 1
ATOM 1791 N N . ALA A 1 222 ? -8.922 7.086 -2.016 1 90.44 222 ALA A N 1
ATOM 1792 C CA . ALA A 1 222 ? -9.922 7.379 -3.037 1 90.44 222 ALA A CA 1
ATOM 1793 C C . ALA A 1 222 ? -10.312 6.117 -3.803 1 90.44 222 ALA A C 1
ATOM 1795 O O . ALA A 1 222 ? -9.484 5.227 -4.004 1 90.44 222 ALA A O 1
ATOM 1796 N N . PRO A 1 223 ? -11.555 6.082 -4.289 1 85.56 223 PRO A N 1
ATOM 1797 C CA . PRO A 1 223 ? -12.039 4.887 -4.977 1 85.56 223 PRO A CA 1
ATOM 1798 C C . PRO A 1 223 ? -11.227 4.543 -6.219 1 85.56 223 PRO A C 1
ATOM 1800 O O . PRO A 1 223 ? -10.906 3.377 -6.453 1 85.56 223 PRO A O 1
ATOM 1803 N N . GLU A 1 224 ? -10.859 5.527 -7.102 1 86.44 224 GLU A N 1
ATOM 1804 C CA . GLU A 1 224 ? -10.086 5.246 -8.305 1 86.44 224 GLU A CA 1
ATOM 1805 C C . GLU A 1 224 ? -8.711 4.691 -7.961 1 86.44 224 GLU A C 1
ATOM 1807 O O . GLU A 1 224 ? -8.195 3.818 -8.664 1 86.44 224 GLU A O 1
ATOM 1812 N N . TYR A 1 225 ? -8.148 5.195 -6.93 1 88.69 225 TYR A N 1
ATOM 1813 C CA . TYR A 1 225 ? -6.844 4.723 -6.48 1 88.69 225 TYR A CA 1
ATOM 1814 C C . TYR A 1 225 ? -6.926 3.285 -5.984 1 88.69 225 TYR A C 1
ATOM 1816 O O . TYR A 1 225 ? -6.121 2.439 -6.379 1 88.69 225 TYR A O 1
ATOM 1824 N N . MET A 1 226 ? -7.875 3.004 -5.18 1 83 226 MET A N 1
ATOM 1825 C CA . MET A 1 226 ? -8.062 1.671 -4.613 1 83 226 MET A CA 1
ATOM 1826 C C . MET A 1 226 ? -8.32 0.647 -5.715 1 83 226 MET A C 1
ATOM 1828 O O . MET A 1 226 ? -7.809 -0.472 -5.66 1 83 226 MET A O 1
ATOM 1832 N N . ARG A 1 227 ? -9.016 1.118 -6.695 1 77.81 227 ARG A N 1
ATOM 1833 C CA . ARG A 1 227 ? -9.484 0.192 -7.723 1 77.81 227 ARG A CA 1
ATOM 1834 C C . ARG A 1 227 ? -8.406 -0.033 -8.781 1 77.81 227 ARG A C 1
ATOM 1836 O O . ARG A 1 227 ? -8.281 -1.134 -9.32 1 77.81 227 ARG A O 1
ATOM 1843 N N . THR A 1 228 ? -7.641 1.02 -9.055 1 79.69 228 THR A N 1
ATOM 1844 C CA . THR A 1 228 ? -6.797 0.93 -10.242 1 79.69 228 THR A CA 1
ATOM 1845 C C . THR A 1 228 ? -5.336 1.2 -9.883 1 79.69 228 THR A C 1
ATOM 1847 O O . THR A 1 228 ? -4.441 0.97 -10.703 1 79.69 228 THR A O 1
ATOM 1850 N N . GLY A 1 229 ? -5.18 1.727 -8.711 1 84.38 229 GLY A N 1
ATOM 1851 C CA . GLY A 1 229 ? -3.838 2.158 -8.359 1 84.38 229 GLY A CA 1
ATOM 1852 C C . GLY A 1 229 ? -3.484 3.525 -8.914 1 84.38 229 GLY A C 1
ATOM 1853 O O . GLY A 1 229 ? -2.398 4.047 -8.648 1 84.38 229 GLY A O 1
ATOM 1854 N N . VAL A 1 230 ? -4.422 4.078 -9.672 1 88.38 230 VAL A N 1
ATOM 1855 C CA . VAL A 1 230 ? -4.176 5.379 -10.289 1 88.38 230 VAL A CA 1
ATOM 1856 C C . VAL A 1 230 ? -4.531 6.492 -9.305 1 88.38 230 VAL A C 1
ATOM 1858 O O . VAL A 1 230 ? -5.594 6.457 -8.672 1 88.38 230 VAL A O 1
ATOM 1861 N N . PHE A 1 231 ? -3.59 7.438 -9.125 1 92.56 231 PHE A N 1
ATOM 1862 C CA . PHE A 1 231 ? -3.902 8.555 -8.242 1 92.56 231 PHE A CA 1
ATOM 1863 C C . PHE A 1 231 ? -3.223 9.828 -8.719 1 92.56 231 PHE A C 1
ATOM 1865 O O . PHE A 1 231 ? -2.266 9.773 -9.492 1 92.56 231 PHE A O 1
ATOM 1872 N N . ASN A 1 232 ? -3.74 10.922 -8.391 1 96.31 232 ASN A N 1
ATOM 1873 C CA . ASN A 1 232 ? -3.201 12.266 -8.562 1 96.31 232 ASN A CA 1
ATOM 1874 C C . ASN A 1 232 ? -3.645 13.195 -7.434 1 96.31 232 ASN A C 1
ATOM 1876 O O . ASN A 1 232 ? -4.004 12.734 -6.348 1 96.31 232 ASN A O 1
ATOM 1880 N N . GLU A 1 233 ? -3.617 14.492 -7.594 1 97.62 233 GLU A N 1
ATOM 1881 C CA . GLU A 1 233 ? -3.928 15.438 -6.527 1 97.62 233 GLU A CA 1
ATOM 1882 C C . GLU A 1 233 ? -5.371 15.289 -6.059 1 97.62 233 GLU A C 1
ATOM 1884 O O . GLU A 1 233 ? -5.691 15.602 -4.906 1 97.62 233 GLU A O 1
ATOM 1889 N N . LYS A 1 234 ? -6.23 14.789 -6.91 1 98 234 LYS A N 1
ATOM 1890 C CA . LYS A 1 234 ? -7.641 14.641 -6.566 1 98 234 LYS A CA 1
ATOM 1891 C C . LYS A 1 234 ? -7.84 13.539 -5.531 1 98 234 LYS A C 1
ATOM 1893 O O . LYS A 1 234 ? -8.859 13.508 -4.84 1 98 234 LYS A O 1
ATOM 1898 N N . SER A 1 235 ? -6.891 12.602 -5.461 1 96.81 235 SER A N 1
ATOM 1899 C CA . SER A 1 235 ? -6.945 11.586 -4.414 1 96.81 235 SER A CA 1
ATOM 1900 C C . SER A 1 235 ? -6.762 12.211 -3.035 1 96.81 235 SER A C 1
ATOM 1902 O O . SER A 1 235 ? -7.379 11.773 -2.062 1 96.81 235 SER A O 1
ATOM 1904 N N . ASP A 1 236 ? -5.918 13.258 -2.955 1 98.25 236 ASP A N 1
ATOM 1905 C CA . ASP A 1 236 ? -5.777 14.016 -1.713 1 98.25 236 ASP A CA 1
ATOM 1906 C C . ASP A 1 236 ? -7.074 14.727 -1.354 1 98.25 236 ASP A C 1
ATOM 1908 O O . ASP A 1 236 ? -7.418 14.852 -0.175 1 98.25 236 ASP A O 1
ATOM 1912 N N . VAL A 1 237 ? -7.738 15.188 -2.379 1 98.62 237 VAL A N 1
ATOM 1913 C CA . VAL A 1 237 ? -9 15.891 -2.16 1 98.62 237 VAL A CA 1
ATOM 1914 C C . VAL A 1 237 ? -10.008 14.945 -1.512 1 98.62 237 VAL A C 1
ATOM 1916 O O . VAL A 1 237 ? -10.719 15.336 -0.58 1 98.62 237 VAL A O 1
ATOM 1919 N N . PHE A 1 238 ? -10.039 13.758 -2.008 1 96.69 238 PHE A N 1
ATOM 1920 C CA . PHE A 1 238 ? -10.914 12.758 -1.41 1 96.69 238 PHE A CA 1
ATOM 1921 C C . PHE A 1 238 ? -10.586 12.562 0.066 1 96.69 238 PHE A C 1
ATOM 1923 O O . PHE A 1 238 ? -11.477 12.633 0.918 1 96.69 238 PHE A O 1
ATOM 1930 N N . SER A 1 239 ? -9.312 12.305 0.382 1 96.31 239 SER A N 1
ATOM 1931 C CA . SER A 1 239 ? -8.883 12.102 1.761 1 96.31 239 SER A CA 1
ATOM 1932 C C . SER A 1 239 ? -9.242 13.297 2.635 1 96.31 239 SER A C 1
ATOM 1934 O O . SER A 1 239 ? -9.602 13.133 3.803 1 96.31 239 SER A O 1
ATOM 1936 N N . PHE A 1 240 ? -9.125 14.508 2.066 1 98.25 240 PHE A N 1
ATOM 1937 C CA . PHE A 1 240 ? -9.469 15.719 2.803 1 98.25 240 PHE A CA 1
ATOM 1938 C C . PHE A 1 240 ? -10.953 15.742 3.145 1 98.25 240 PHE A C 1
ATOM 1940 O O . PHE A 1 240 ? -11.344 16.172 4.23 1 98.25 240 PHE A O 1
ATOM 1947 N N . GLY A 1 241 ? -11.766 15.336 2.184 1 96.75 241 GLY A N 1
ATOM 1948 C CA . GLY A 1 241 ? -13.188 15.25 2.461 1 96.75 241 GLY A CA 1
ATOM 1949 C C . GLY A 1 241 ? -13.516 14.336 3.623 1 96.75 241 GLY A C 1
ATOM 1950 O O . GLY A 1 241 ? -14.375 14.648 4.445 1 96.75 241 GLY A O 1
ATOM 1951 N N . VAL A 1 242 ? -12.812 13.203 3.666 1 93.5 242 VAL A N 1
ATOM 1952 C CA . VAL A 1 242 ? -12.977 12.258 4.77 1 93.5 242 VAL A CA 1
ATOM 1953 C C . VAL A 1 242 ? -12.531 12.914 6.074 1 93.5 242 VAL A C 1
ATOM 1955 O O . VAL A 1 242 ? -13.211 12.789 7.098 1 93.5 242 VAL A O 1
ATOM 1958 N N . PHE A 1 243 ? -11.484 13.578 5.984 1 96.44 243 PHE A N 1
ATOM 1959 C CA . PHE A 1 243 ? -10.953 14.328 7.117 1 96.44 243 PHE A CA 1
ATOM 1960 C C . PHE A 1 243 ? -11.969 15.352 7.609 1 96.44 243 PHE A C 1
ATOM 1962 O O . PHE A 1 243 ? -12.234 15.438 8.812 1 96.44 243 PHE A O 1
ATOM 1969 N N . LEU A 1 244 ? -12.523 16.125 6.699 1 97 244 LEU A N 1
ATOM 1970 C CA . LEU A 1 244 ? -13.523 17.125 7.055 1 97 244 LEU A CA 1
ATOM 1971 C C . LEU A 1 244 ? -14.742 16.469 7.695 1 97 244 LEU A C 1
ATOM 1973 O O . LEU A 1 244 ? -15.297 17 8.664 1 97 244 LEU A O 1
ATOM 1977 N N . PHE A 1 245 ? -15.094 15.383 7.215 1 93.56 245 PHE A N 1
ATOM 1978 C CA . PHE A 1 245 ? -16.172 14.602 7.812 1 93.56 245 PHE A CA 1
ATOM 1979 C C . PHE A 1 245 ? -15.836 14.234 9.25 1 93.56 245 PHE A C 1
ATOM 1981 O O . PHE A 1 245 ? -16.688 14.375 10.141 1 93.56 245 PHE A O 1
ATOM 1988 N N . GLU A 1 246 ? -14.672 13.781 9.492 1 94.38 246 GLU A N 1
ATOM 1989 C CA . GLU A 1 246 ? -14.25 13.422 10.844 1 94.38 246 GLU A CA 1
ATOM 1990 C C . GLU A 1 246 ? -14.289 14.633 11.773 1 94.38 246 GLU A C 1
ATOM 1992 O O . GLU A 1 246 ? -14.656 14.508 12.945 1 94.38 246 GLU A O 1
ATOM 1997 N N . LEU A 1 247 ? -13.875 15.766 11.258 1 96.81 247 LEU A N 1
ATOM 1998 C CA . LEU A 1 247 ? -13.867 16.984 12.062 1 96.81 247 LEU A CA 1
ATOM 1999 C C . LEU A 1 247 ? -15.281 17.328 12.523 1 96.81 247 LEU A C 1
ATOM 2001 O O . LEU A 1 247 ? -15.469 17.812 13.648 1 96.81 247 LEU A O 1
ATOM 2005 N N . LEU A 1 248 ? -16.25 17.078 11.688 1 95.75 248 LEU A N 1
ATOM 2006 C CA . LEU A 1 248 ? -17.609 17.5 11.969 1 95.75 248 LEU A CA 1
ATOM 2007 C C . LEU A 1 248 ? -18.328 16.469 12.836 1 95.75 248 LEU A C 1
ATOM 2009 O O . LEU A 1 248 ? -19.172 16.812 13.656 1 95.75 248 LEU A O 1
ATOM 2013 N N . THR A 1 249 ? -17.969 15.188 12.695 1 93.31 249 THR A N 1
ATOM 2014 C CA . THR A 1 249 ? -18.766 14.125 13.32 1 93.31 249 THR A CA 1
ATOM 2015 C C . THR A 1 249 ? -18.047 13.57 14.539 1 93.31 249 THR A C 1
ATOM 2017 O O . THR A 1 249 ? -18.672 12.953 15.406 1 93.31 249 THR A O 1
ATOM 2020 N N . GLY A 1 250 ? -16.703 13.672 14.523 1 92.94 250 GLY A N 1
ATOM 2021 C CA . GLY A 1 250 ? -15.938 13.031 15.57 1 92.94 250 GLY A CA 1
ATOM 2022 C C . GLY A 1 250 ? -15.805 11.531 15.383 1 92.94 250 GLY A C 1
ATOM 2023 O O . GLY A 1 250 ? -15.281 10.836 16.25 1 92.94 250 GLY A O 1
ATOM 2024 N N . TRP A 1 251 ? -16.312 11.039 14.273 1 89.06 251 TRP A N 1
ATOM 2025 C CA . TRP A 1 251 ? -16.203 9.617 13.969 1 89.06 251 TRP A CA 1
ATOM 2026 C C . TRP A 1 251 ? -14.828 9.289 13.406 1 89.06 251 TRP A C 1
ATOM 2028 O O . TRP A 1 251 ? -14.281 10.047 12.602 1 89.06 251 TRP A O 1
ATOM 2038 N N . ASP A 1 252 ? -14.289 8.219 13.914 1 88 252 ASP A N 1
ATOM 2039 C CA . ASP A 1 252 ? -13.062 7.676 13.328 1 88 252 ASP A CA 1
ATOM 2040 C C . ASP A 1 252 ? -13.375 6.758 12.148 1 88 252 ASP A C 1
ATOM 2042 O O . ASP A 1 252 ? -13.82 5.625 12.336 1 88 252 ASP A O 1
ATOM 2046 N N . VAL A 1 253 ? -13.133 7.219 11.023 1 82.12 253 VAL A N 1
ATOM 2047 C CA . VAL A 1 253 ? -13.477 6.48 9.812 1 82.12 253 VAL A CA 1
ATOM 2048 C C . VAL A 1 253 ? -12.688 5.176 9.758 1 82.12 253 VAL A C 1
ATOM 2050 O O . VAL A 1 253 ? -13.188 4.16 9.273 1 82.12 253 VAL A O 1
ATOM 2053 N N . SER A 1 254 ? -11.484 5.172 10.211 1 75 254 SER A N 1
ATOM 2054 C CA . SER A 1 254 ? -10.68 3.953 10.234 1 75 254 SER A CA 1
ATOM 2055 C C . SER A 1 254 ? -11.312 2.893 11.125 1 75 254 SER A C 1
ATOM 2057 O O . SER A 1 254 ? -11.227 1.696 10.844 1 75 254 SER A O 1
ATOM 2059 N N . ASP A 1 255 ? -11.969 3.326 12.203 1 71.12 255 ASP A N 1
ATOM 2060 C CA . ASP A 1 255 ? -12.625 2.41 13.133 1 71.12 255 ASP A CA 1
ATOM 2061 C C . ASP A 1 255 ? -13.977 1.957 12.586 1 71.12 255 ASP A C 1
ATOM 2063 O O . ASP A 1 255 ? -14.391 0.815 12.805 1 71.12 255 ASP A O 1
ATOM 2067 N N . LEU A 1 256 ? -14.633 2.885 11.977 1 65.5 256 LEU A N 1
ATOM 2068 C CA . LEU A 1 256 ? -15.938 2.562 11.406 1 65.5 256 LEU A CA 1
ATOM 2069 C C . LEU A 1 256 ? -15.812 1.443 10.375 1 65.5 256 LEU A C 1
ATOM 2071 O O . LEU A 1 256 ? -16.672 0.565 10.305 1 65.5 256 LEU A O 1
ATOM 2075 N N . VAL A 1 257 ? -14.742 1.514 9.758 1 61.09 257 VAL A N 1
ATOM 2076 C CA . VAL A 1 257 ? -14.508 0.522 8.711 1 61.09 257 VAL A CA 1
ATOM 2077 C C . VAL A 1 257 ? -14.172 -0.826 9.344 1 61.09 257 VAL A C 1
ATOM 2079 O O . VAL A 1 257 ? -14.523 -1.878 8.805 1 61.09 257 VAL A O 1
ATOM 2082 N N . LYS A 1 258 ? -13.633 -0.776 10.578 1 60.06 258 LYS A N 1
ATOM 2083 C CA . LYS A 1 258 ? -13.258 -1.992 11.289 1 60.06 258 LYS A CA 1
ATOM 2084 C C . LYS A 1 258 ? -14.484 -2.719 11.828 1 60.06 258 LYS A C 1
ATOM 2086 O O . LYS A 1 258 ? -14.547 -3.949 11.812 1 60.06 258 LYS A O 1
ATOM 2091 N N . ASP A 1 259 ? -15.312 -1.933 12.531 1 54.06 259 ASP A N 1
ATOM 2092 C CA . ASP A 1 259 ? -16.438 -2.48 13.281 1 54.06 259 ASP A CA 1
ATOM 2093 C C . ASP A 1 259 ? -17.562 -2.924 12.336 1 54.06 259 ASP A C 1
ATOM 2095 O O . ASP A 1 259 ? -18.359 -3.793 12.688 1 54.06 259 ASP A O 1
ATOM 2099 N N . THR A 1 260 ? -17.719 -2.053 11.438 1 47.34 260 THR A N 1
ATOM 2100 C CA . THR A 1 260 ? -18.906 -2.416 10.664 1 47.34 260 THR A CA 1
ATOM 2101 C C . THR A 1 260 ? -18.609 -3.59 9.734 1 47.34 260 THR A C 1
ATOM 2103 O O . THR A 1 260 ? -17.734 -3.5 8.875 1 47.34 260 THR A O 1
ATOM 2106 N N . GLN A 1 261 ? -18.766 -4.645 10.359 1 45.12 261 GLN A N 1
ATOM 2107 C CA . GLN A 1 261 ? -18.828 -5.82 9.508 1 45.12 261 GLN A CA 1
ATOM 2108 C C . GLN A 1 261 ? -19.391 -5.473 8.133 1 45.12 261 GLN A C 1
ATOM 2110 O O . GLN A 1 261 ? -19.062 -6.121 7.137 1 45.12 261 GLN A O 1
ATOM 2115 N N . ASP A 1 262 ? -20.25 -4.402 8.32 1 41.5 262 ASP A N 1
ATOM 2116 C CA . ASP A 1 262 ? -21.125 -4.035 7.207 1 41.5 262 ASP A CA 1
ATOM 2117 C C . ASP A 1 262 ? -20.422 -3.072 6.25 1 41.5 262 ASP A C 1
ATOM 2119 O O . ASP A 1 262 ? -21.016 -2.619 5.273 1 41.5 262 ASP A O 1
ATOM 2123 N N . LEU A 1 263 ? -19.547 -2.436 6.809 1 45.31 263 LEU A N 1
ATOM 2124 C CA . LEU A 1 263 ? -19.109 -1.414 5.855 1 45.31 263 LEU A CA 1
ATOM 2125 C C . LEU A 1 263 ? -18.344 -2.039 4.699 1 45.31 263 LEU A C 1
ATOM 2127 O O . LEU A 1 263 ? -17.125 -2.238 4.793 1 45.31 263 LEU A O 1
ATOM 2131 N N . VAL A 1 264 ? -19.172 -2.832 4.102 1 43.88 264 VAL A N 1
ATOM 2132 C CA . VAL A 1 264 ? -18.984 -3.504 2.818 1 43.88 264 VAL A CA 1
ATOM 2133 C C . VAL A 1 264 ? -18.609 -2.48 1.747 1 43.88 264 VAL A C 1
ATOM 2135 O O . VAL A 1 264 ? -17.922 -2.807 0.776 1 43.88 264 VAL A O 1
ATOM 2138 N N . CYS A 1 265 ? -19.109 -1.156 2.062 1 48.78 265 CYS A N 1
ATOM 2139 C CA . CYS A 1 265 ? -19.078 -0.132 1.024 1 48.78 265 CYS A CA 1
ATOM 2140 C C . CYS A 1 265 ? -17.906 0.82 1.222 1 48.78 265 CYS A C 1
ATOM 2142 O O . CYS A 1 265 ? -17.469 1.035 2.35 1 48.78 265 CYS A O 1
ATOM 2144 N N . PRO A 1 266 ? -17.344 1.111 0.033 1 58.19 266 PRO A N 1
ATOM 2145 C CA . PRO A 1 266 ? -16.406 2.229 0.157 1 58.19 266 PRO A CA 1
ATOM 2146 C C . PRO A 1 266 ? -16.938 3.357 1.033 1 58.19 266 PRO A C 1
ATOM 2148 O O . PRO A 1 266 ? -18.141 3.607 1.051 1 58.19 266 PRO A O 1
ATOM 2151 N N . PHE A 1 267 ? -16.188 3.799 1.9 1 63.34 267 PHE A N 1
ATOM 2152 C CA . PHE A 1 267 ? -16.531 4.781 2.924 1 63.34 267 PHE A CA 1
ATOM 2153 C C . PHE A 1 267 ? -17.344 5.926 2.328 1 63.34 267 PHE A C 1
ATOM 2155 O O . PHE A 1 267 ? -18.281 6.422 2.957 1 63.34 267 PHE A O 1
ATOM 2162 N N . ASN A 1 268 ? -17.047 6.215 1.103 1 63.06 268 ASN A N 1
ATOM 2163 C CA . ASN A 1 268 ? -17.766 7.332 0.495 1 63.06 268 ASN A CA 1
ATOM 2164 C C . ASN A 1 268 ? -19.234 7 0.287 1 63.06 268 ASN A C 1
ATOM 2166 O O . ASN A 1 268 ? -20.094 7.863 0.453 1 63.06 268 ASN A O 1
ATOM 2170 N N . GLU A 1 269 ? -19.469 5.781 -0.021 1 65.94 269 GLU A N 1
ATOM 2171 C CA . GLU A 1 269 ? -20.859 5.395 -0.208 1 65.94 269 GLU A CA 1
ATOM 2172 C C . GLU A 1 269 ? -21.625 5.418 1.115 1 65.94 269 GLU A C 1
ATOM 2174 O O . GLU A 1 269 ? -22.797 5.824 1.162 1 65.94 269 GLU A O 1
ATOM 2179 N N . TYR A 1 270 ? -20.953 4.996 2.07 1 67.69 270 TYR A N 1
ATOM 2180 C CA . TYR A 1 270 ? -21.547 5.043 3.404 1 67.69 270 TYR A CA 1
ATOM 2181 C C . 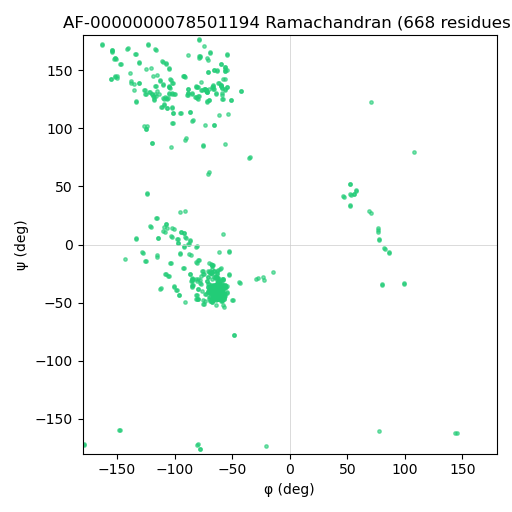TYR A 1 270 ? -21.875 6.477 3.805 1 67.69 270 TYR A C 1
ATOM 2183 O O . TYR A 1 270 ? -22.938 6.746 4.348 1 67.69 270 TYR A O 1
ATOM 2191 N N . LEU A 1 271 ? -21.047 7.332 3.465 1 73.19 271 LEU A N 1
ATOM 2192 C CA . LEU A 1 271 ? -21.219 8.734 3.84 1 73.19 271 LEU A CA 1
ATOM 2193 C C . LEU A 1 271 ? -22.266 9.406 2.957 1 73.19 271 LEU A C 1
ATOM 2195 O O . LEU A 1 271 ? -22.953 10.328 3.396 1 73.19 271 LEU A O 1
ATOM 2199 N N . LYS A 1 272 ? -22.234 8.898 1.723 1 72.38 272 LYS A N 1
ATOM 2200 C CA . LYS A 1 272 ? -23.156 9.477 0.752 1 72.38 272 LYS A CA 1
ATOM 2201 C C . LYS A 1 272 ? -24.594 9.414 1.253 1 72.38 272 LYS A C 1
ATOM 2203 O O . LYS A 1 272 ? -25.359 10.359 1.067 1 72.38 272 LYS A O 1
ATOM 2208 N N . ASN A 1 273 ? -24.891 8.328 1.939 1 72.69 273 ASN A N 1
ATOM 2209 C CA . ASN A 1 273 ? -26.25 8.141 2.416 1 72.69 273 ASN A CA 1
ATOM 2210 C C . ASN A 1 273 ? -26.625 9.195 3.455 1 72.69 273 ASN A C 1
ATOM 2212 O O . ASN A 1 273 ? -27.781 9.656 3.488 1 72.69 273 ASN A O 1
ATOM 2216 N N . TYR A 1 274 ? -25.734 9.555 4.227 1 77.19 274 TYR A N 1
ATOM 2217 C CA . TYR A 1 274 ? -26.016 10.57 5.242 1 77.19 274 TYR A CA 1
ATOM 2218 C C . TYR A 1 274 ? -26.219 11.938 4.605 1 77.19 274 TYR A C 1
ATOM 2220 O O . TYR A 1 274 ? -27.047 12.727 5.066 1 77.19 274 TYR A O 1
ATOM 2228 N N . PHE A 1 275 ? -25.531 12.203 3.576 1 76.81 275 PHE A N 1
ATOM 2229 C CA . PHE A 1 275 ? -25.594 13.508 2.932 1 76.81 275 PHE A CA 1
ATOM 2230 C C . PHE A 1 275 ? -26.828 13.617 2.035 1 76.81 275 PHE A C 1
ATOM 2232 O O . PHE A 1 275 ? -27.5 14.641 2.023 1 76.81 275 PHE A O 1
ATOM 2239 N N . GLU A 1 276 ? -27.078 12.562 1.283 1 74 276 GLU A N 1
ATOM 2240 C CA . GLU A 1 276 ? -28.203 12.562 0.355 1 74 276 GLU A CA 1
ATOM 2241 C C . GLU A 1 276 ? -29.547 12.609 1.101 1 74 276 GLU A C 1
ATOM 2243 O O . GLU A 1 276 ? -30.484 13.25 0.644 1 74 276 GLU A O 1
ATOM 2248 N N . ASP A 1 277 ? -29.578 11.977 2.227 1 75.12 277 ASP A N 1
ATOM 2249 C CA . ASP A 1 277 ? -30.812 11.938 2.992 1 75.12 277 ASP A CA 1
ATOM 2250 C C . ASP A 1 277 ? -30.875 13.086 3.996 1 75.12 277 ASP A C 1
ATOM 2252 O O . ASP A 1 277 ? -31.734 13.102 4.875 1 75.12 277 ASP A O 1
ATOM 2256 N N . ASN A 1 278 ? -29.969 14.031 3.912 1 76.81 278 ASN A N 1
ATOM 2257 C CA . ASN A 1 278 ? -29.875 15.172 4.82 1 76.81 278 ASN A CA 1
ATOM 2258 C C . ASN A 1 278 ? -29.844 14.727 6.277 1 76.81 278 ASN A C 1
ATOM 2260 O O . ASN A 1 278 ? -30.5 15.336 7.129 1 76.81 278 ASN A O 1
ATOM 2264 N N . ARG A 1 279 ? -29.266 13.641 6.523 1 83.44 279 ARG A N 1
ATOM 2265 C CA . ARG A 1 279 ? -29.203 13.07 7.867 1 83.44 279 ARG A CA 1
ATOM 2266 C C . ARG A 1 279 ? -27.844 13.312 8.5 1 83.44 279 ARG A C 1
ATOM 2268 O O . ARG A 1 279 ? -27.531 12.742 9.547 1 83.44 279 ARG A O 1
ATOM 2275 N N . PHE A 1 280 ? -27.109 14.188 7.918 1 85.62 280 PHE A N 1
ATOM 2276 C CA . PHE A 1 280 ? -25.75 14.422 8.414 1 85.62 280 PHE A CA 1
ATOM 2277 C C . PHE A 1 280 ? -25.781 15.016 9.812 1 85.62 280 PHE A C 1
ATOM 2279 O O . PHE A 1 280 ? -24.891 14.75 10.625 1 85.62 280 PHE A O 1
ATOM 2286 N N . THR A 1 281 ? -26.828 15.75 10.195 1 87.25 281 THR A N 1
ATOM 2287 C CA . THR A 1 281 ? -26.938 16.391 11.5 1 87.25 281 THR A CA 1
ATOM 2288 C C . THR A 1 281 ? -27.094 15.359 12.602 1 87.25 281 THR A C 1
ATOM 2290 O O . THR A 1 281 ? -26.844 15.641 13.773 1 87.25 281 THR A O 1
ATOM 2293 N N . GLU A 1 282 ? -27.453 14.117 12.211 1 88.38 282 GLU A N 1
ATOM 2294 C CA . GLU A 1 282 ? -27.672 13.047 13.188 1 88.38 282 GLU A CA 1
ATOM 2295 C C . GLU A 1 282 ? -26.359 12.453 13.664 1 88.38 282 GLU A C 1
ATOM 2297 O O . GLU A 1 282 ? -26.312 11.766 14.688 1 88.38 282 GLU A O 1
ATOM 2302 N N . ILE A 1 283 ? -25.359 12.766 12.969 1 89.88 283 ILE A N 1
ATOM 2303 C CA . ILE A 1 283 ? -24.109 12.062 13.273 1 89.88 283 ILE A CA 1
ATOM 2304 C C . ILE A 1 283 ? -23.031 13.07 13.68 1 89.88 283 ILE A C 1
ATOM 2306 O O . ILE A 1 283 ? -21.844 12.742 13.719 1 89.88 283 ILE A O 1
ATOM 2310 N N . LEU A 1 284 ? -23.469 14.266 13.984 1 93.81 284 LEU A N 1
ATOM 2311 C CA . LEU A 1 284 ? -22.516 15.312 14.367 1 93.81 284 LEU A CA 1
ATOM 2312 C C . LEU A 1 284 ? -21.922 15.023 15.742 1 93.81 284 LEU A C 1
ATOM 2314 O O . LEU A 1 284 ? -22.578 14.414 16.594 1 93.81 284 LEU A O 1
ATOM 2318 N N . ASP A 1 285 ? -20.75 15.414 15.906 1 94.94 285 ASP A N 1
ATOM 2319 C CA . ASP A 1 285 ? -20.109 15.367 17.219 1 94.94 285 ASP A CA 1
ATOM 2320 C C . ASP A 1 285 ? -20.938 16.141 18.25 1 94.94 285 ASP A C 1
ATOM 2322 O O . ASP A 1 285 ? -21.312 17.297 18.016 1 94.94 285 ASP A O 1
ATOM 2326 N N . PRO A 1 286 ? -21.156 15.578 19.406 1 93.94 286 PRO A N 1
ATOM 2327 C CA . PRO A 1 286 ? -21.922 16.281 20.453 1 93.94 286 PRO A CA 1
ATOM 2328 C C . PRO A 1 286 ? -21.328 17.641 20.797 1 93.94 286 PRO A C 1
ATOM 2330 O O . PRO A 1 286 ? -22.062 18.578 21.094 1 93.94 286 PRO A O 1
ATOM 2333 N N . ILE A 1 287 ? -20.062 17.766 20.766 1 93.56 287 ILE A N 1
ATOM 2334 C CA . ILE A 1 287 ? -19.391 19.031 21.062 1 93.56 287 ILE A CA 1
ATOM 2335 C C . ILE A 1 287 ? -19.828 20.094 20.062 1 93.56 287 ILE A C 1
ATOM 2337 O O . ILE A 1 287 ? -20.047 21.25 20.422 1 93.56 287 ILE A O 1
ATOM 2341 N N . ILE A 1 288 ? -19.953 19.703 18.828 1 95.38 288 ILE A N 1
ATOM 2342 C CA . ILE A 1 288 ? -20.344 20.609 17.766 1 95.38 288 ILE A CA 1
ATOM 2343 C C . ILE A 1 288 ? -21.828 20.984 17.922 1 95.38 288 ILE A C 1
ATOM 2345 O O . ILE A 1 288 ? -22.203 22.141 17.75 1 95.38 288 ILE A O 1
ATOM 2349 N N . VAL A 1 289 ? -22.656 20.031 18.266 1 93.62 289 VAL A N 1
ATOM 2350 C CA . VAL A 1 289 ? -24.078 20.266 18.453 1 93.62 289 VAL A CA 1
ATOM 2351 C C . VAL A 1 289 ? -24.297 21.312 19.547 1 93.62 289 VAL A C 1
ATOM 2353 O O . VAL A 1 289 ? -25.109 22.234 19.391 1 93.62 289 VAL A O 1
ATOM 2356 N N . GLU A 1 290 ? -23.531 21.156 20.562 1 93.25 290 GLU A N 1
ATOM 2357 C CA . GLU A 1 290 ? -23.656 22.078 21.688 1 93.25 290 GLU A CA 1
ATOM 2358 C C . GLU A 1 290 ? -23.125 23.469 21.344 1 93.25 290 GLU A C 1
ATOM 2360 O O . GLU A 1 290 ? -23.562 24.469 21.906 1 93.25 290 GLU A O 1
ATOM 2365 N N . ASP A 1 291 ? -22.203 23.438 20.438 1 93.31 291 ASP A N 1
ATOM 2366 C CA . ASP A 1 291 ? -21.531 24.688 20.047 1 93.31 291 ASP A CA 1
ATOM 2367 C C . ASP A 1 291 ? -22.375 25.469 19.047 1 93.31 291 ASP A C 1
ATOM 2369 O O . ASP A 1 291 ? -22.266 26.688 18.953 1 93.31 291 ASP A O 1
ATOM 2373 N N . VAL A 1 292 ? -23.141 24.797 18.266 1 92.31 292 VAL A N 1
ATOM 2374 C CA . VAL A 1 292 ? -23.891 25.406 17.172 1 92.31 292 VAL A CA 1
ATOM 2375 C C . VAL A 1 292 ? -25.281 25.828 17.672 1 92.31 292 VAL A C 1
ATOM 2377 O O . VAL A 1 292 ? -26.25 25.078 17.547 1 92.31 292 VAL A O 1
ATOM 2380 N N . LEU A 1 293 ? -25.391 27.016 18.141 1 89 293 LEU A N 1
ATOM 2381 C CA . LEU A 1 293 ? -26.625 27.531 18.734 1 89 293 LEU A CA 1
ATOM 2382 C C . LEU A 1 293 ? -27.203 28.672 17.906 1 89 293 LEU A C 1
ATOM 2384 O O . LEU A 1 293 ? -28.328 29.109 18.156 1 89 293 LEU A O 1
ATOM 2388 N N . SER A 1 294 ? -26.5 29.188 16.922 1 90.94 294 SER A N 1
ATOM 2389 C CA . SER A 1 294 ? -26.969 30.281 16.078 1 90.94 294 SER A CA 1
ATOM 2390 C C . SER A 1 294 ? -27.25 29.797 14.656 1 90.94 294 SER A C 1
ATOM 2392 O O . SER A 1 294 ? -26.703 28.781 14.227 1 90.94 294 SER A O 1
ATOM 2394 N N . ILE A 1 295 ? -28.031 30.5 14.008 1 90.69 295 ILE A N 1
ATOM 2395 C CA . ILE A 1 295 ? -28.391 30.203 12.625 1 90.69 295 ILE A CA 1
ATOM 2396 C C . ILE A 1 295 ? -27.156 30.297 11.742 1 90.69 295 ILE A C 1
ATOM 2398 O O . ILE A 1 295 ? -26.984 29.531 10.797 1 90.69 295 ILE A O 1
ATOM 2402 N N . GLU A 1 296 ? -26.359 31.25 12.07 1 90.5 296 GLU A N 1
ATOM 2403 C CA . GLU A 1 296 ? -25.141 31.453 11.305 1 90.5 296 GLU A CA 1
ATOM 2404 C C . GLU A 1 296 ? -24.219 30.25 11.398 1 90.5 296 GLU A C 1
ATOM 2406 O O . GLU A 1 296 ? -23.703 29.766 10.391 1 90.5 296 GLU A O 1
ATOM 2411 N N . LYS A 1 297 ? -24.031 29.781 12.594 1 93.56 297 LYS A N 1
ATOM 2412 C CA . LYS A 1 297 ? -23.188 28.609 12.797 1 93.56 297 LYS A CA 1
ATOM 2413 C C . LYS A 1 297 ? -23.781 27.375 12.133 1 93.56 297 LYS A C 1
ATOM 2415 O O . LYS A 1 297 ? -23.047 26.531 11.602 1 93.56 297 LYS A O 1
ATOM 2420 N N . GLU A 1 298 ? -25.078 27.312 12.156 1 92.88 298 GLU A N 1
ATOM 2421 C CA . GLU A 1 298 ? -25.75 26.203 11.508 1 92.88 298 GLU A CA 1
ATOM 2422 C C . GLU A 1 298 ? -25.516 26.219 10 1 92.88 298 GLU A C 1
ATOM 2424 O O . GLU A 1 298 ? -25.297 25.172 9.391 1 92.88 298 GLU A O 1
ATOM 2429 N N . GLN A 1 299 ? -25.609 27.359 9.453 1 93.38 299 GLN A N 1
ATOM 2430 C CA . GLN A 1 299 ? -25.375 27.5 8.023 1 93.38 299 GLN A CA 1
ATOM 2431 C C . GLN A 1 299 ? -23.953 27.094 7.652 1 93.38 299 GLN A C 1
ATOM 2433 O O . GLN A 1 299 ? -23.734 26.438 6.641 1 93.38 299 GLN A O 1
ATOM 2438 N N . GLN A 1 300 ? -23.031 27.484 8.469 1 94.81 300 GLN A N 1
ATOM 2439 C CA . GLN A 1 300 ? -21.625 27.156 8.203 1 94.81 300 GLN A CA 1
ATOM 2440 C C . GLN A 1 300 ? -21.359 25.672 8.375 1 94.81 300 GLN A C 1
ATOM 2442 O O . GLN A 1 300 ? -20.562 25.094 7.641 1 94.81 300 GLN A O 1
ATOM 2447 N N . LEU A 1 301 ? -22.016 25.141 9.32 1 94.25 301 LEU A N 1
ATOM 2448 C CA . LEU A 1 301 ? -21.938 23.688 9.516 1 94.25 301 LEU A CA 1
ATOM 2449 C C . LEU A 1 301 ? -22.438 22.953 8.273 1 94.25 301 LEU A C 1
ATOM 2451 O O . LEU A 1 301 ? -21.781 22.031 7.793 1 94.25 301 LEU A O 1
ATOM 2455 N N . HIS A 1 302 ? -23.562 23.375 7.73 1 92.44 302 HIS A N 1
ATOM 2456 C CA . HIS A 1 302 ? -24.125 22.75 6.535 1 92.44 302 HIS A CA 1
ATOM 2457 C C . HIS A 1 302 ? -23.219 22.953 5.328 1 92.44 302 HIS A C 1
ATOM 2459 O O . HIS A 1 302 ? -23.031 22.031 4.527 1 92.44 302 HIS A O 1
ATOM 2465 N N . ALA A 1 303 ? -22.703 24.141 5.227 1 95.31 303 ALA A N 1
ATOM 2466 C CA . ALA A 1 303 ? -21.781 24.422 4.125 1 95.31 303 ALA A CA 1
ATOM 2467 C C . ALA A 1 303 ? -20.547 23.547 4.195 1 95.31 303 ALA A C 1
ATOM 2469 O O . ALA A 1 303 ? -20.047 23.078 3.168 1 95.31 303 ALA A O 1
ATOM 2470 N N . SER A 1 304 ? -20.047 23.359 5.391 1 96.38 304 SER A N 1
ATOM 2471 C CA . SER A 1 304 ? -18.875 22.516 5.59 1 96.38 304 SER A CA 1
ATOM 2472 C C . SER A 1 304 ? -19.172 21.062 5.262 1 96.38 304 SER A C 1
ATOM 2474 O O . SER A 1 304 ? -18.344 20.375 4.656 1 96.38 304 SER A O 1
ATOM 2476 N N . ALA A 1 305 ? -20.328 20.594 5.668 1 93.56 305 ALA A N 1
ATOM 2477 C CA . ALA A 1 305 ? -20.75 19.234 5.352 1 93.56 305 ALA A CA 1
ATOM 2478 C C . ALA A 1 305 ? -20.875 19.031 3.844 1 93.56 305 ALA A C 1
ATOM 2480 O O . ALA A 1 305 ? -20.453 18 3.305 1 93.56 305 ALA A O 1
ATOM 2481 N N . GLN A 1 306 ? -21.453 19.953 3.227 1 93.12 306 GLN A N 1
ATOM 2482 C CA . GLN A 1 306 ? -21.609 19.891 1.776 1 93.12 306 GLN A CA 1
ATOM 2483 C C . GLN A 1 306 ? -20.25 19.859 1.082 1 93.12 306 GLN A C 1
ATOM 2485 O O . GLN A 1 306 ? -20.062 19.141 0.096 1 93.12 306 GLN A O 1
ATOM 2490 N N . LEU A 1 307 ? -19.359 20.672 1.575 1 96.75 307 LEU A N 1
ATOM 2491 C CA . LEU A 1 307 ? -18 20.688 1.023 1 96.75 307 LEU A CA 1
ATOM 2492 C C . LEU A 1 307 ? -17.344 19.312 1.183 1 96.75 307 LEU A C 1
ATOM 2494 O O . LEU A 1 307 ? -16.688 18.828 0.26 1 96.75 307 LEU A O 1
ATOM 2498 N N . SER A 1 308 ? -17.469 18.703 2.359 1 95.88 308 SER A N 1
ATOM 2499 C CA . SER A 1 308 ? -16.969 17.359 2.58 1 95.88 308 SER A CA 1
ATOM 2500 C C . SER A 1 308 ? -17.531 16.375 1.544 1 95.88 308 SER A C 1
ATOM 2502 O O . SER A 1 308 ? -16.781 15.602 0.95 1 95.88 308 SER A O 1
ATOM 2504 N N . PHE A 1 309 ? -18.766 16.516 1.242 1 92.62 309 PHE A N 1
ATOM 2505 C CA . PHE A 1 309 ? -19.438 15.633 0.287 1 92.62 309 PHE A CA 1
ATOM 2506 C C . PHE A 1 309 ? -18.891 15.852 -1.119 1 92.62 309 PHE A C 1
ATOM 2508 O O . PHE A 1 309 ? -18.688 14.891 -1.862 1 92.62 309 PHE A O 1
ATOM 2515 N N . GLU A 1 310 ? -18.703 17.031 -1.452 1 95.19 310 GLU A N 1
ATOM 2516 C CA . GLU A 1 310 ? -18.156 17.359 -2.77 1 95.19 310 GLU A CA 1
ATOM 2517 C C . GLU A 1 310 ? -16.766 16.766 -2.955 1 95.19 310 GLU A C 1
ATOM 2519 O O . GLU A 1 310 ? -16.406 16.359 -4.059 1 95.19 310 GLU A O 1
ATOM 2524 N N . CYS A 1 311 ? -16.016 16.688 -1.898 1 96.88 311 CYS A N 1
ATOM 2525 C CA . CYS A 1 311 ? -14.641 16.219 -1.959 1 96.88 311 CYS A CA 1
ATOM 2526 C C . CYS A 1 311 ? -14.586 14.711 -2.105 1 96.88 311 CYS A C 1
ATOM 2528 O O . CYS A 1 311 ? -13.594 14.164 -2.592 1 96.88 311 CYS A O 1
ATOM 2530 N N . ILE A 1 312 ? -15.633 14 -1.71 1 93.19 312 ILE A N 1
ATOM 2531 C CA . ILE A 1 312 ? -15.539 12.539 -1.659 1 93.19 312 ILE A CA 1
ATOM 2532 C C . ILE A 1 312 ? -16.359 11.93 -2.793 1 93.19 312 ILE A C 1
ATOM 2534 O O . ILE A 1 312 ? -16.75 10.766 -2.723 1 93.19 312 ILE A O 1
ATOM 2538 N N . LYS A 1 313 ? -16.672 12.781 -3.785 1 91.38 313 LYS A N 1
ATOM 2539 C CA . LYS A 1 313 ? -17.344 12.234 -4.961 1 91.38 313 LYS A CA 1
ATOM 2540 C C . LYS A 1 313 ? -16.531 11.102 -5.586 1 91.38 313 LYS A C 1
ATOM 2542 O O . LYS A 1 313 ? -15.305 11.117 -5.543 1 91.38 313 LYS A O 1
ATOM 2547 N N . ASP A 1 314 ? -17.156 10.211 -6.23 1 86.69 314 ASP A N 1
ATOM 2548 C CA . ASP A 1 314 ? -16.531 8.992 -6.738 1 86.69 314 ASP A CA 1
ATOM 2549 C C . ASP A 1 314 ? -15.547 9.312 -7.855 1 86.69 314 ASP A C 1
ATOM 2551 O O . ASP A 1 314 ? -14.414 8.82 -7.848 1 86.69 314 ASP A O 1
ATOM 2555 N N . SER A 1 315 ? -15.984 10.117 -8.828 1 89.81 315 SER A N 1
ATOM 2556 C CA . SER A 1 315 ? -15.117 10.484 -9.945 1 89.81 315 SER A CA 1
ATOM 2557 C C . SER A 1 315 ? -14.188 11.641 -9.562 1 89.81 315 SER A C 1
ATOM 2559 O O . SER A 1 315 ? -14.648 12.695 -9.125 1 89.81 315 SER A O 1
ATOM 2561 N N . PRO A 1 316 ? -12.953 11.469 -9.75 1 95.19 316 PRO A N 1
ATOM 2562 C CA . PRO A 1 316 ? -12.016 12.555 -9.43 1 95.19 316 PRO A CA 1
ATOM 2563 C C . PRO A 1 316 ? -12.312 13.844 -10.188 1 95.19 316 PRO A C 1
ATOM 2565 O O . PRO A 1 316 ? -12.078 14.938 -9.672 1 95.19 316 PRO A O 1
ATOM 2568 N N . ALA A 1 317 ? -12.859 13.734 -11.375 1 95.62 317 ALA A N 1
ATOM 2569 C CA . ALA A 1 317 ? -13.164 14.898 -12.188 1 95.62 317 ALA A CA 1
ATOM 2570 C C . ALA A 1 317 ? -14.258 15.758 -11.547 1 95.62 317 ALA A C 1
ATOM 2572 O O . ALA A 1 317 ? -14.352 16.953 -11.812 1 95.62 317 ALA A O 1
ATOM 2573 N N . ASP A 1 318 ? -15.055 15.188 -10.695 1 96.31 318 ASP A N 1
ATOM 2574 C CA . ASP A 1 318 ? -16.172 15.891 -10.07 1 96.31 318 ASP A CA 1
ATOM 2575 C C . ASP A 1 318 ? -15.75 16.516 -8.742 1 96.31 318 ASP A C 1
ATOM 2577 O O . ASP A 1 318 ? -16.547 17.219 -8.102 1 96.31 318 ASP A O 1
ATOM 2581 N N . ARG A 1 319 ? -14.523 16.328 -8.328 1 97.62 319 ARG A N 1
ATOM 2582 C CA . ARG A 1 319 ? -14.023 16.891 -7.074 1 97.62 319 ARG A CA 1
ATOM 2583 C C . ARG A 1 319 ? -13.375 18.25 -7.301 1 97.62 319 ARG A C 1
ATOM 2585 O O . ARG A 1 319 ? -12.758 18.484 -8.344 1 97.62 319 ARG A O 1
ATOM 2592 N N . PRO A 1 320 ? -13.539 19.141 -6.328 1 98.56 320 PRO A N 1
ATOM 2593 C CA . PRO A 1 320 ? -12.859 20.438 -6.453 1 98.56 320 PRO A CA 1
ATOM 2594 C C . PRO A 1 320 ? -11.344 20.312 -6.305 1 98.56 320 PRO A C 1
ATOM 2596 O O . PRO A 1 320 ? -10.836 19.25 -5.945 1 98.56 320 PRO A O 1
ATOM 2599 N N . SER A 1 321 ? -10.648 21.359 -6.699 1 98.5 321 SER A N 1
ATOM 2600 C CA . SER A 1 321 ? -9.227 21.453 -6.379 1 98.5 321 SER A CA 1
ATOM 2601 C C . SER A 1 321 ? -9.008 21.891 -4.938 1 98.5 321 SER A C 1
ATOM 2603 O O . SER A 1 321 ? -9.906 22.469 -4.316 1 98.5 321 SER A O 1
ATOM 2605 N N . MET A 1 322 ? -7.84 21.672 -4.43 1 98.62 322 MET A N 1
ATOM 2606 C CA . MET A 1 322 ? -7.578 22.094 -3.055 1 98.62 322 MET A CA 1
ATOM 2607 C C . MET A 1 322 ? -7.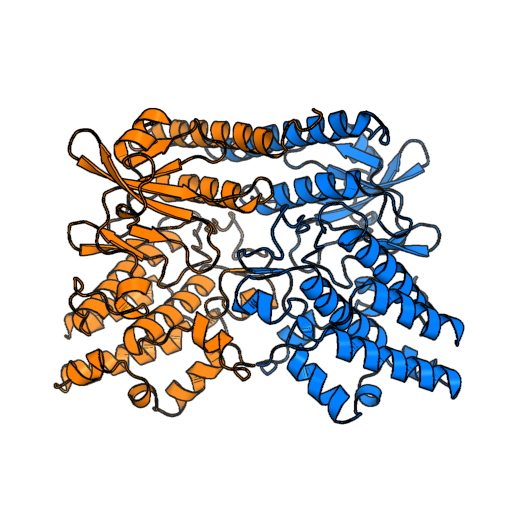562 23.609 -2.949 1 98.62 322 MET A C 1
ATOM 2609 O O . MET A 1 322 ? -7.844 24.172 -1.887 1 98.62 322 MET A O 1
ATOM 2613 N N . VAL A 1 323 ? -7.281 24.328 -4.023 1 98.44 323 VAL A N 1
ATOM 2614 C CA . VAL A 1 323 ? -7.379 25.781 -4.035 1 98.44 323 VAL A CA 1
ATOM 2615 C C . VAL A 1 323 ? -8.828 26.203 -3.809 1 98.44 323 VAL A C 1
ATOM 2617 O O . VAL A 1 323 ? -9.102 27.094 -2.998 1 98.44 323 VAL A O 1
ATOM 2620 N N . ASP A 1 324 ? -9.711 25.516 -4.516 1 98.69 324 ASP A N 1
ATOM 2621 C CA . ASP A 1 324 ? -11.133 25.828 -4.375 1 98.69 324 ASP A CA 1
ATOM 2622 C C . ASP A 1 324 ? -11.625 25.469 -2.971 1 98.69 324 ASP A C 1
ATOM 2624 O O . ASP A 1 324 ? -12.422 26.203 -2.391 1 98.69 324 ASP A O 1
ATOM 2628 N N . VAL A 1 325 ? -11.172 24.359 -2.465 1 98.88 325 VAL A N 1
ATOM 2629 C CA . VAL A 1 325 ? -11.555 23.938 -1.125 1 98.88 325 VAL A CA 1
ATOM 2630 C C . VAL A 1 325 ? -11.102 24.969 -0.098 1 98.88 325 VAL A C 1
ATOM 2632 O O . VAL A 1 325 ? -11.867 25.359 0.782 1 98.88 325 VAL A O 1
ATOM 2635 N N . ALA A 1 326 ? -9.844 25.406 -0.21 1 98.56 326 ALA A N 1
ATOM 2636 C CA . ALA A 1 326 ? -9.297 26.406 0.709 1 98.56 326 ALA A CA 1
ATOM 2637 C C . ALA A 1 326 ? -10.102 27.703 0.645 1 98.56 326 ALA A C 1
ATOM 2639 O O . ALA A 1 326 ? -10.398 28.312 1.678 1 98.56 326 ALA A O 1
ATOM 2640 N N . LYS A 1 327 ? -10.461 28.109 -0.537 1 98.44 327 LYS A N 1
ATOM 2641 C CA . LYS A 1 327 ? -11.25 29.328 -0.727 1 98.44 327 LYS A CA 1
ATOM 2642 C C . LYS A 1 327 ? -12.617 29.203 -0.067 1 98.44 327 LYS A C 1
ATOM 2644 O O . LYS A 1 327 ? -13.062 30.125 0.63 1 98.44 327 LYS A O 1
ATOM 2649 N N . LYS A 1 328 ? -13.289 28.109 -0.29 1 98.56 328 LYS A N 1
ATOM 2650 C CA . LYS A 1 328 ? -14.609 27.891 0.291 1 98.56 328 LYS A CA 1
ATOM 2651 C C . LYS A 1 328 ? -14.539 27.859 1.815 1 98.56 328 LYS A C 1
ATOM 2653 O O . LYS A 1 328 ? -15.406 28.422 2.49 1 98.56 328 LYS A O 1
ATOM 2658 N N . LEU A 1 329 ? -13.516 27.219 2.316 1 98.62 329 LEU A N 1
ATOM 2659 C CA . LEU A 1 329 ? -13.367 27.141 3.766 1 98.62 329 LEU A CA 1
ATOM 2660 C C . LEU A 1 329 ? -13.094 28.516 4.359 1 98.62 329 LEU A C 1
ATOM 2662 O O . LEU A 1 329 ? -13.547 28.828 5.461 1 98.62 329 LEU A O 1
ATOM 2666 N N . ARG A 1 330 ? -12.312 29.297 3.654 1 97.88 330 ARG A N 1
ATOM 2667 C CA . ARG A 1 330 ? -12.062 30.656 4.109 1 97.88 330 ARG A CA 1
ATOM 2668 C C . ARG A 1 330 ? -13.367 31.453 4.203 1 97.88 330 ARG A C 1
ATOM 2670 O O . ARG A 1 330 ? -13.57 32.188 5.164 1 97.88 330 ARG A O 1
ATOM 2677 N N . GLN A 1 331 ? -14.203 31.312 3.244 1 97.75 331 GLN A N 1
ATOM 2678 C CA . GLN A 1 331 ? -15.492 31.984 3.244 1 97.75 331 GLN A CA 1
ATOM 2679 C C . GLN A 1 331 ? -16.359 31.516 4.414 1 97.75 331 GLN A C 1
ATOM 2681 O O . GLN A 1 331 ? -16.984 32.344 5.094 1 97.75 331 GLN A O 1
ATOM 2686 N N . ILE A 1 332 ? -16.359 30.219 4.609 1 97.19 332 ILE A N 1
ATOM 2687 C CA . ILE A 1 332 ? -17.141 29.641 5.703 1 97.19 332 ILE A CA 1
ATOM 2688 C C . ILE A 1 332 ? -16.609 30.172 7.039 1 97.19 332 ILE A C 1
ATOM 2690 O O . ILE A 1 332 ? -17.391 30.609 7.891 1 97.19 332 ILE A O 1
ATOM 2694 N N . TYR A 1 333 ? -15.312 30.188 7.18 1 95.94 333 TYR A N 1
ATOM 2695 C CA . TYR A 1 333 ? -14.672 30.578 8.43 1 95.94 333 TYR A CA 1
ATOM 2696 C C . TYR A 1 333 ? -14.922 32.062 8.727 1 95.94 333 TYR A C 1
ATOM 2698 O O . TYR A 1 333 ? -15.18 32.438 9.875 1 95.94 333 TYR A O 1
ATOM 2706 N N . ARG A 1 334 ? -14.867 32.875 7.703 1 94.12 334 ARG A N 1
ATOM 2707 C CA . ARG A 1 334 ? -15.062 34.312 7.871 1 94.12 334 ARG A CA 1
ATOM 2708 C C . ARG A 1 334 ? -16.5 34.656 8.289 1 94.12 334 ARG A C 1
ATOM 2710 O O . ARG A 1 334 ? -16.75 35.656 8.938 1 94.12 334 ARG A O 1
ATOM 2717 N N . SER A 1 335 ? -17.406 33.781 7.973 1 91.06 335 SER A N 1
ATOM 2718 C CA . SER A 1 335 ? -18.828 34.031 8.266 1 91.06 335 SER A CA 1
ATOM 2719 C C . SER A 1 335 ? -19.188 33.562 9.664 1 91.06 335 SER A C 1
ATOM 2721 O O . SER A 1 335 ? -20.312 33.719 10.109 1 91.06 335 SER A O 1
ATOM 2723 N N . LEU A 1 336 ? -18.266 32.875 10.297 1 89.31 336 LEU A N 1
ATOM 2724 C CA . LEU A 1 336 ? -18.484 32.406 11.664 1 89.31 336 LEU A CA 1
ATOM 2725 C C . LEU A 1 336 ? -18.219 33.531 12.664 1 89.31 336 LEU A C 1
ATOM 2727 O O . LEU A 1 336 ? -18.844 33.594 13.727 1 89.31 336 LEU A O 1
ATOM 2731 N N . MET B 1 1 ? 21.891 21.453 -11.898 1 22.98 1 MET B N 1
ATOM 2732 C CA . MET B 1 1 ? 23 20.516 -11.711 1 22.98 1 MET B CA 1
ATOM 2733 C C . MET B 1 1 ? 22.781 19.688 -10.453 1 22.98 1 MET B C 1
ATOM 2735 O O . MET B 1 1 ? 23.594 18.797 -10.141 1 22.98 1 MET B O 1
ATOM 2739 N N . VAL B 1 2 ? 22.125 20.375 -9.469 1 30.55 2 VAL B N 1
ATOM 2740 C CA . VAL B 1 2 ? 21.859 19.812 -8.141 1 30.55 2 VAL B CA 1
ATOM 2741 C C . VAL B 1 2 ? 21.047 18.531 -8.273 1 30.55 2 VAL B C 1
ATOM 2743 O O . VAL B 1 2 ? 20.375 18.125 -7.328 1 30.55 2 VAL B O 1
ATOM 2746 N N . ARG B 1 3 ? 20.922 18.125 -9.438 1 32 3 ARG B N 1
ATOM 2747 C CA . ARG B 1 3 ? 20.203 16.984 -9.984 1 32 3 ARG B CA 1
ATOM 2748 C C . ARG B 1 3 ? 20.75 15.68 -9.414 1 32 3 ARG B C 1
ATOM 2750 O O . ARG B 1 3 ? 20.609 14.617 -10.031 1 32 3 ARG B O 1
ATOM 2757 N N . THR B 1 4 ? 21.75 15.797 -8.711 1 37.41 4 THR B N 1
ATOM 2758 C CA . THR B 1 4 ? 22.391 14.57 -8.25 1 37.41 4 THR B CA 1
ATOM 2759 C C . THR B 1 4 ? 21.406 13.695 -7.496 1 37.41 4 THR B C 1
ATOM 2761 O O . THR B 1 4 ? 20.953 14.047 -6.402 1 37.41 4 THR B O 1
ATOM 2764 N N . ASP B 1 5 ? 20.578 12.797 -8.141 1 43.88 5 ASP B N 1
ATOM 2765 C CA . ASP B 1 5 ? 19.281 12.164 -8.219 1 43.88 5 ASP B CA 1
ATOM 2766 C C . ASP B 1 5 ? 19.094 11.141 -7.098 1 43.88 5 ASP B C 1
ATOM 2768 O O . ASP B 1 5 ? 20.016 10.383 -6.785 1 43.88 5 ASP B O 1
ATOM 2772 N N . LYS B 1 6 ? 18.328 11.539 -6.062 1 46.19 6 LYS B N 1
ATOM 2773 C CA . LYS B 1 6 ? 17.734 10.57 -5.148 1 46.19 6 LYS B CA 1
ATOM 2774 C C . LYS B 1 6 ? 17.797 9.156 -5.715 1 46.19 6 LYS B C 1
ATOM 2776 O O . LYS B 1 6 ? 18.094 8.211 -4.984 1 46.19 6 LYS B O 1
ATOM 2781 N N . ARG B 1 7 ? 17.875 9.258 -6.961 1 45.06 7 ARG B N 1
ATOM 2782 C CA . ARG B 1 7 ? 17.875 8.031 -7.75 1 45.06 7 ARG B CA 1
ATOM 2783 C C . ARG B 1 7 ? 19.219 7.309 -7.629 1 45.06 7 ARG B C 1
ATOM 2785 O O . ARG B 1 7 ? 19.25 6.094 -7.422 1 45.06 7 ARG B O 1
ATOM 2792 N N . ALA B 1 8 ? 20.109 8.109 -7.816 1 45.47 8 ALA B N 1
ATOM 2793 C CA . ALA B 1 8 ? 21.453 7.543 -7.891 1 45.47 8 ALA B CA 1
ATOM 2794 C C . ALA B 1 8 ? 21.891 6.984 -6.539 1 45.47 8 ALA B C 1
ATOM 2796 O O . ALA B 1 8 ? 22.531 5.93 -6.473 1 45.47 8 ALA B O 1
ATOM 2797 N N . LEU B 1 9 ? 21.391 7.559 -5.57 1 45.97 9 LEU B N 1
ATOM 2798 C CA . LEU B 1 9 ? 21.812 7.16 -4.234 1 45.97 9 LEU B CA 1
ATOM 2799 C C . LEU B 1 9 ? 21.109 5.887 -3.793 1 45.97 9 LEU B C 1
ATOM 2801 O O . LEU B 1 9 ? 21.734 4.984 -3.229 1 45.97 9 LEU B O 1
ATOM 2805 N N . MET B 1 10 ? 19.891 5.797 -3.945 1 47.97 10 MET B N 1
ATOM 2806 C CA . MET B 1 10 ? 19.141 4.594 -3.609 1 47.97 10 MET B CA 1
ATOM 2807 C C . MET B 1 10 ? 19.625 3.398 -4.422 1 47.97 10 MET B C 1
ATOM 2809 O O . MET B 1 10 ? 19.734 2.289 -3.898 1 47.97 10 MET B O 1
ATOM 2813 N N . MET B 1 11 ? 20.031 3.832 -5.562 1 49.69 11 MET B N 1
ATOM 2814 C CA . MET B 1 11 ? 20.516 2.824 -6.496 1 49.69 11 MET B CA 1
ATOM 2815 C C . MET B 1 11 ? 21.844 2.234 -6.02 1 49.69 11 MET B C 1
ATOM 2817 O O . MET B 1 11 ? 22.047 1.021 -6.09 1 49.69 11 MET B O 1
ATOM 2821 N N . ARG B 1 12 ? 22.688 3.039 -5.648 1 48.56 12 ARG B N 1
ATOM 2822 C CA . ARG B 1 12 ? 24 2.582 -5.215 1 48.56 12 ARG B CA 1
ATOM 2823 C C . ARG B 1 12 ? 23.891 1.708 -3.969 1 48.56 12 ARG B C 1
ATOM 2825 O O . ARG B 1 12 ? 24.578 0.686 -3.861 1 48.56 12 ARG B O 1
ATOM 2832 N N . SER B 1 13 ? 23.047 2.1 -3.123 1 50.06 13 SER B N 1
ATOM 2833 C CA . SER B 1 13 ? 22.875 1.351 -1.884 1 50.06 13 SER B CA 1
ATOM 2834 C C . SER B 1 13 ? 22.203 0.004 -2.145 1 50.06 13 SER B C 1
ATOM 2836 O O . SER B 1 13 ? 22.594 -1.012 -1.564 1 50.06 13 SER B O 1
ATOM 2838 N N . GLY B 1 14 ? 21.312 0.017 -2.996 1 52.78 14 GLY B N 1
ATOM 2839 C CA . GLY B 1 14 ? 20.641 -1.228 -3.346 1 52.78 14 GLY B CA 1
ATOM 2840 C C . GLY B 1 14 ? 21.562 -2.234 -4.004 1 52.78 14 GLY B C 1
ATOM 2841 O O . GLY B 1 14 ? 21.516 -3.426 -3.691 1 52.78 14 GLY B O 1
ATOM 2842 N N . ALA B 1 15 ? 22.375 -1.602 -4.852 1 54.56 15 ALA B N 1
ATOM 2843 C CA . ALA B 1 15 ? 23.328 -2.467 -5.535 1 54.56 15 ALA B CA 1
ATOM 2844 C C . ALA B 1 15 ? 24.281 -3.123 -4.543 1 54.56 15 ALA B C 1
ATOM 2846 O O . ALA B 1 15 ? 24.625 -4.301 -4.684 1 54.56 15 ALA B O 1
ATOM 2847 N N . SER B 1 16 ? 24.688 -2.355 -3.605 1 56.75 16 SER B N 1
ATOM 2848 C CA . SER B 1 16 ? 25.578 -2.916 -2.602 1 56.75 16 SER B CA 1
ATOM 2849 C C . SER B 1 16 ? 24.891 -4.008 -1.788 1 56.75 16 SER B C 1
ATOM 2851 O O . SER B 1 16 ? 25.484 -5.051 -1.514 1 56.75 16 SER B O 1
ATOM 2853 N N . VAL B 1 17 ? 23.703 -3.723 -1.537 1 56.16 17 VAL B N 1
ATOM 2854 C CA . VAL B 1 17 ? 22.938 -4.691 -0.763 1 56.16 17 VAL B CA 1
ATOM 2855 C C . VAL B 1 17 ? 22.781 -5.984 -1.562 1 56.16 17 VAL B C 1
ATOM 2857 O O . VAL B 1 17 ? 22.969 -7.078 -1.028 1 56.16 17 VAL B O 1
ATOM 2860 N N . LEU B 1 18 ? 22.453 -5.738 -2.74 1 58.88 18 LEU B N 1
ATOM 2861 C CA . LEU B 1 18 ? 22.234 -6.898 -3.6 1 58.88 18 LEU B CA 1
ATOM 2862 C C . LEU B 1 18 ? 23.531 -7.703 -3.76 1 58.88 18 LEU B C 1
ATOM 2864 O O . LEU B 1 18 ? 23.5 -8.938 -3.742 1 58.88 18 LEU B O 1
ATOM 2868 N N . LYS B 1 19 ? 24.562 -6.98 -3.885 1 59.5 19 LYS B N 1
ATOM 2869 C CA . LYS B 1 19 ? 25.844 -7.648 -4.004 1 59.5 19 LYS B CA 1
ATOM 2870 C C . LYS B 1 19 ? 26.156 -8.477 -2.762 1 59.5 19 LYS B C 1
ATOM 2872 O O . LYS B 1 19 ? 26.641 -9.609 -2.869 1 59.5 19 LYS B O 1
ATOM 2877 N N . GLU B 1 20 ? 25.875 -7.906 -1.727 1 58.94 20 GLU B N 1
ATOM 2878 C CA . GLU B 1 20 ? 26.141 -8.602 -0.472 1 58.94 20 GLU B CA 1
ATOM 2879 C C . GLU B 1 20 ? 25.188 -9.781 -0.28 1 58.94 20 GLU B C 1
ATOM 2881 O O . GLU B 1 20 ? 25.594 -10.836 0.217 1 58.94 20 GLU B O 1
ATOM 2886 N N . LEU B 1 21 ? 24 -9.469 -0.55 1 56.47 21 LEU B N 1
ATOM 2887 C CA . LEU B 1 21 ? 23.031 -10.539 -0.421 1 56.47 21 LEU B CA 1
ATOM 2888 C C . LEU B 1 21 ? 23.406 -11.734 -1.287 1 56.47 21 LEU B C 1
ATOM 2890 O O . LEU B 1 21 ? 23.297 -12.883 -0.852 1 56.47 21 LEU B O 1
ATOM 2894 N N . ILE B 1 22 ? 23.766 -11.367 -2.424 1 55.5 22 ILE B N 1
ATOM 2895 C CA . ILE B 1 22 ? 24.172 -12.406 -3.361 1 55.5 22 ILE B CA 1
ATOM 2896 C C . ILE B 1 22 ? 25.453 -13.086 -2.857 1 55.5 22 ILE B C 1
ATOM 2898 O O . ILE B 1 22 ? 25.578 -14.312 -2.934 1 55.5 22 ILE B O 1
ATOM 2902 N N . ALA B 1 23 ? 26.297 -12.297 -2.297 1 55.41 23 ALA B N 1
ATOM 2903 C CA . ALA B 1 23 ? 27.547 -12.844 -1.78 1 55.41 23 ALA B CA 1
ATOM 2904 C C . ALA B 1 23 ? 27.297 -13.727 -0.563 1 55.41 23 ALA B C 1
ATOM 2906 O O . ALA B 1 23 ? 27.953 -14.758 -0.394 1 55.41 23 ALA B O 1
ATOM 2907 N N . SER B 1 24 ? 26.547 -13.203 0.311 1 51.72 24 SER B N 1
ATOM 2908 C CA . SER B 1 24 ? 26.312 -13.93 1.553 1 51.72 24 SER B CA 1
ATOM 2909 C C . SER B 1 24 ? 25.531 -15.227 1.295 1 51.72 24 SER B C 1
ATOM 2911 O O . SER B 1 24 ? 25.672 -16.188 2.043 1 51.72 24 SER B O 1
ATOM 2913 N N . SER B 1 25 ? 24.625 -15.062 0.5 1 45.88 25 SER B N 1
ATOM 2914 C CA . SER B 1 25 ? 23.906 -16.281 0.16 1 45.88 25 SER B CA 1
ATOM 2915 C C . SER B 1 25 ? 24.828 -17.328 -0.456 1 45.88 25 SER B C 1
ATOM 2917 O O . SER B 1 25 ? 24.469 -18.5 -0.562 1 45.88 25 SER B O 1
ATOM 2919 N N . ASN B 1 26 ? 25.922 -16.859 -0.932 1 43.5 26 ASN B N 1
ATOM 2920 C CA . ASN B 1 26 ? 26.89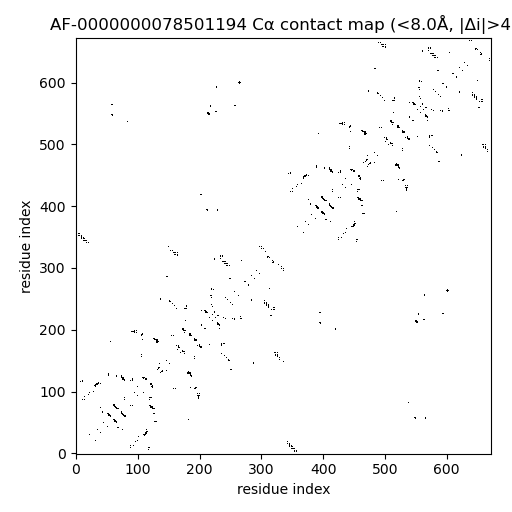1 -17.734 -1.598 1 43.5 26 ASN B CA 1
ATOM 2921 C C . ASN B 1 26 ? 27.516 -18.719 -0.623 1 43.5 26 ASN B C 1
ATOM 2923 O O . ASN B 1 26 ? 28.438 -19.469 -0.986 1 43.5 26 ASN B O 1
ATOM 2927 N N . GLY B 1 27 ? 27.516 -18.641 0.571 1 40.38 27 GLY B N 1
ATOM 2928 C CA . GLY B 1 27 ? 28.078 -19.859 1.106 1 40.38 27 GLY B CA 1
ATOM 2929 C C . GLY B 1 27 ? 27.484 -21.125 0.497 1 40.38 27 GLY B C 1
ATOM 2930 O O . GLY B 1 27 ? 28.188 -22.094 0.256 1 40.38 27 GLY B O 1
ATOM 2931 N N . LYS B 1 28 ? 26.422 -21.594 0.785 1 41.31 28 LYS B N 1
ATOM 2932 C CA . LYS B 1 28 ? 25.906 -22.734 0.05 1 41.31 28 LYS B CA 1
ATOM 2933 C C . LYS B 1 28 ? 25.359 -22.328 -1.314 1 41.31 28 LYS B C 1
ATOM 2935 O O . LYS B 1 28 ? 24.797 -23.141 -2.037 1 41.31 28 LYS B O 1
ATOM 2940 N N . TYR B 1 29 ? 24.656 -21.188 -1.435 1 42.06 29 TYR B N 1
ATOM 2941 C CA . TYR B 1 29 ? 23.734 -20.891 -2.512 1 42.06 29 TYR B CA 1
ATOM 2942 C C . TYR B 1 29 ? 24.469 -20.641 -3.822 1 42.06 29 TYR B C 1
ATOM 2944 O O . TYR B 1 29 ? 25.656 -20.312 -3.818 1 42.06 29 TYR B O 1
ATOM 2952 N N . TYR B 1 30 ? 23.688 -20.812 -4.98 1 46.16 30 TYR B N 1
ATOM 2953 C CA . TYR B 1 30 ? 23.797 -20.859 -6.434 1 46.16 30 TYR B CA 1
ATOM 2954 C C . TYR B 1 30 ? 24.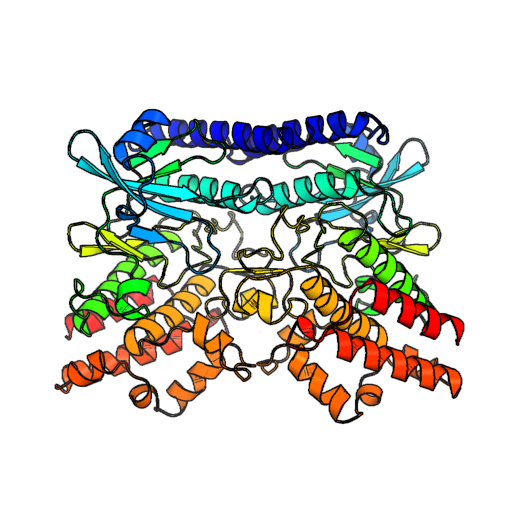5 -19.609 -6.969 1 46.16 30 TYR B C 1
ATOM 2956 O O . TYR B 1 30 ? 24.25 -18.5 -6.496 1 46.16 30 TYR B O 1
ATOM 2964 N N . PRO B 1 31 ? 25.656 -19.812 -7.492 1 59.25 31 PRO B N 1
ATOM 2965 C CA . PRO B 1 31 ? 26.438 -18.828 -8.25 1 59.25 31 PRO B CA 1
ATOM 2966 C C . PRO B 1 31 ? 25.547 -17.906 -9.086 1 59.25 31 PRO B C 1
ATOM 2968 O O . PRO B 1 31 ? 24.875 -18.359 -10.016 1 59.25 31 PRO B O 1
ATOM 2971 N N . TYR B 1 32 ? 24.844 -16.938 -8.406 1 76.81 32 TYR B N 1
ATOM 2972 C CA . TYR B 1 32 ? 24.125 -15.953 -9.203 1 76.81 32 TYR B CA 1
ATOM 2973 C C . TYR B 1 32 ? 25.094 -15.203 -10.125 1 76.81 32 TYR B C 1
ATOM 2975 O O . TYR B 1 32 ? 26.188 -14.812 -9.711 1 76.81 32 TYR B O 1
ATOM 2983 N N . ARG B 1 33 ? 24.75 -15.258 -11.312 1 82.94 33 ARG B N 1
ATOM 2984 C CA . ARG B 1 33 ? 25.531 -14.57 -12.32 1 82.94 33 ARG B CA 1
ATOM 2985 C C . ARG B 1 33 ? 25.266 -13.07 -12.297 1 82.94 33 ARG B C 1
ATOM 2987 O O . ARG B 1 33 ? 24.125 -12.641 -12.148 1 82.94 33 ARG B O 1
ATOM 2994 N N . ILE B 1 34 ? 26.312 -12.367 -12.32 1 84.06 34 ILE B N 1
ATOM 2995 C CA . ILE B 1 34 ? 26.188 -10.922 -12.484 1 84.06 34 ILE B CA 1
ATOM 2996 C C . ILE B 1 34 ? 26.344 -10.555 -13.953 1 84.06 34 ILE B C 1
ATOM 2998 O O . ILE B 1 34 ? 27.422 -10.719 -14.531 1 84.06 34 ILE B O 1
ATOM 3002 N N . PHE B 1 35 ? 25.297 -10.07 -14.562 1 90.56 35 PHE B N 1
ATOM 3003 C CA . PHE B 1 35 ? 25.266 -9.68 -15.977 1 90.56 35 PHE B CA 1
ATOM 3004 C C . PHE B 1 35 ? 25.641 -8.211 -16.141 1 90.56 35 PHE B C 1
ATOM 3006 O O . PHE B 1 35 ? 25.312 -7.387 -15.281 1 90.56 35 PHE B O 1
ATOM 3013 N N . SER B 1 36 ? 26.312 -7.898 -17.172 1 90.81 36 SER B N 1
ATOM 3014 C CA . SER B 1 36 ? 26.469 -6.5 -17.547 1 90.81 36 SER B CA 1
ATOM 3015 C C . SER B 1 36 ? 25.219 -5.961 -18.234 1 90.81 36 SER B C 1
ATOM 3017 O O . SER B 1 36 ? 24.391 -6.734 -18.703 1 90.81 36 SER B O 1
ATOM 3019 N N . ALA B 1 37 ? 25.125 -4.641 -18.25 1 93.5 37 ALA B N 1
ATOM 3020 C CA . ALA B 1 37 ? 24 -4.016 -18.953 1 93.5 37 ALA B CA 1
ATOM 3021 C C . ALA B 1 37 ? 24.016 -4.379 -20.422 1 93.5 37 ALA B C 1
ATOM 3023 O O . ALA B 1 37 ? 22.953 -4.574 -21.031 1 93.5 37 ALA B O 1
ATOM 3024 N N . GLN B 1 38 ? 25.188 -4.477 -20.953 1 95.69 38 GLN B N 1
ATOM 3025 C CA . GLN B 1 38 ? 25.328 -4.828 -22.375 1 95.69 38 GLN B CA 1
ATOM 3026 C C . GLN B 1 38 ? 24.875 -6.258 -22.625 1 95.69 38 GLN B C 1
ATOM 3028 O O . GLN B 1 38 ? 24.234 -6.535 -23.641 1 95.69 38 GLN B O 1
ATOM 3033 N N . GLU B 1 39 ? 25.234 -7.164 -21.75 1 95.44 39 GLU B N 1
ATOM 3034 C CA . GLU B 1 39 ? 24.797 -8.547 -21.875 1 95.44 39 GLU B CA 1
ATOM 3035 C C . GLU B 1 39 ? 23.281 -8.648 -21.859 1 95.44 39 GLU B C 1
ATOM 3037 O O . GLU B 1 39 ? 22.688 -9.406 -22.625 1 95.44 39 GLU B O 1
ATOM 3042 N N . ILE B 1 40 ? 22.625 -7.895 -20.984 1 96.56 40 ILE B N 1
ATOM 3043 C CA . ILE B 1 40 ? 21.172 -7.914 -20.859 1 96.56 40 ILE B CA 1
ATOM 3044 C C . ILE B 1 40 ? 20.547 -7.348 -22.141 1 96.56 40 ILE B C 1
ATOM 3046 O O . ILE B 1 40 ? 19.562 -7.898 -22.656 1 96.56 40 ILE B O 1
ATOM 3050 N N . LYS B 1 41 ? 21.125 -6.246 -22.578 1 96.94 41 LYS B N 1
ATOM 3051 C CA . LYS B 1 41 ? 20.641 -5.613 -23.812 1 96.94 41 LYS B CA 1
ATOM 3052 C C . LYS B 1 41 ? 20.703 -6.578 -24.984 1 96.94 41 LYS B C 1
ATOM 3054 O O . LYS B 1 41 ? 19.766 -6.676 -25.781 1 96.94 41 LYS B O 1
ATOM 3059 N N . LEU B 1 42 ? 21.781 -7.266 -25.094 1 96.44 42 LEU B N 1
ATOM 3060 C CA . LEU B 1 42 ? 21.953 -8.234 -26.156 1 96.44 42 LEU B CA 1
ATOM 3061 C C . LEU B 1 42 ? 21 -9.414 -26 1 96.44 42 LEU B C 1
ATOM 3063 O O . LEU B 1 42 ? 20.391 -9.867 -26.969 1 96.44 42 LEU B O 1
ATOM 3067 N N . ALA B 1 43 ? 20.875 -9.883 -24.781 1 96.19 43 ALA B N 1
ATOM 3068 C CA . ALA B 1 43 ? 20.047 -11.047 -24.5 1 96.19 43 ALA B CA 1
ATOM 3069 C C . ALA B 1 43 ? 18.578 -10.773 -24.859 1 96.19 43 ALA B C 1
ATOM 3071 O O . ALA B 1 43 ? 17.875 -11.672 -25.312 1 96.19 43 ALA B O 1
ATOM 3072 N N . THR B 1 44 ? 18.125 -9.531 -24.719 1 96.75 44 THR B N 1
ATOM 3073 C CA . THR B 1 44 ? 16.719 -9.18 -24.906 1 96.75 44 THR B CA 1
ATOM 3074 C C . THR B 1 44 ? 16.516 -8.5 -26.266 1 96.75 44 THR B C 1
ATOM 3076 O O . THR B 1 44 ? 15.438 -7.973 -26.531 1 96.75 44 THR B O 1
ATOM 3079 N N . ASN B 1 45 ? 17.547 -8.453 -27.125 1 96.69 45 ASN B N 1
ATOM 3080 C CA . ASN B 1 45 ? 17.5 -7.691 -28.359 1 96.69 45 ASN B CA 1
ATOM 3081 C C . ASN B 1 45 ? 17.078 -6.242 -28.109 1 96.69 45 ASN B C 1
ATOM 3083 O O . ASN B 1 45 ? 16.125 -5.758 -28.734 1 96.69 45 ASN B O 1
ATOM 3087 N N . SER B 1 46 ? 17.812 -5.613 -27.141 1 96.12 46 SER B N 1
ATOM 3088 C CA . SER B 1 46 ? 17.609 -4.223 -26.75 1 96.12 46 SER B CA 1
ATOM 3089 C C . SER B 1 46 ? 16.188 -3.986 -26.281 1 96.12 46 SER B C 1
ATOM 3091 O O . SER B 1 46 ? 15.523 -3.053 -26.734 1 96.12 46 SER B O 1
ATOM 3093 N N . TYR B 1 47 ? 15.695 -4.918 -25.406 1 95 47 TYR B N 1
ATOM 3094 C CA . TYR B 1 47 ? 14.375 -4.809 -24.797 1 95 47 TYR B CA 1
ATOM 3095 C C . TYR B 1 47 ? 13.281 -4.676 -25.844 1 95 47 TYR B C 1
ATOM 3097 O O . TYR B 1 47 ? 12.406 -3.822 -25.734 1 95 47 TYR B O 1
ATOM 3105 N N . ASP B 1 48 ? 13.391 -5.465 -26.844 1 95.31 48 ASP B N 1
ATOM 3106 C CA . ASP B 1 48 ? 12.422 -5.477 -27.938 1 95.31 48 ASP B CA 1
ATOM 3107 C C . ASP B 1 48 ? 11.023 -5.82 -27.422 1 95.31 48 ASP B C 1
ATOM 3109 O O . ASP B 1 48 ? 10.859 -6.746 -26.625 1 95.31 48 ASP B O 1
ATOM 3113 N N . GLN B 1 49 ? 10.047 -5.137 -27.859 1 93.12 49 GLN B N 1
ATOM 3114 C CA . GLN B 1 49 ? 8.664 -5.332 -27.438 1 93.12 49 GLN B CA 1
ATOM 3115 C C . GLN B 1 49 ? 8.164 -6.719 -27.828 1 93.12 49 GLN B C 1
ATOM 3117 O O . GLN B 1 49 ? 7.332 -7.301 -27.141 1 93.12 49 GLN B O 1
ATOM 3122 N N . LYS B 1 50 ? 8.68 -7.27 -28.875 1 91.88 50 LYS B N 1
ATOM 3123 C CA . LYS B 1 50 ? 8.281 -8.594 -29.328 1 91.88 50 LYS B CA 1
ATOM 3124 C C . LYS B 1 50 ? 8.719 -9.672 -28.344 1 91.88 50 LYS B C 1
ATOM 3126 O O . LYS B 1 50 ? 8.188 -10.789 -28.359 1 91.88 50 LYS B O 1
ATOM 3131 N N . ASN B 1 51 ? 9.664 -9.305 -27.469 1 92.81 51 ASN B N 1
ATOM 3132 C CA . ASN B 1 51 ? 10.195 -10.273 -26.516 1 92.81 51 ASN B CA 1
ATOM 3133 C C . ASN B 1 51 ? 9.516 -10.148 -25.156 1 92.81 51 ASN B C 1
ATOM 3135 O O . ASN B 1 51 ? 9.867 -10.859 -24.203 1 92.81 51 ASN B O 1
ATOM 3139 N N . VAL B 1 52 ? 8.508 -9.281 -25.047 1 91.81 52 VAL B N 1
ATOM 3140 C CA . VAL B 1 52 ? 7.809 -9.109 -23.781 1 91.81 52 VAL B CA 1
ATOM 3141 C C . VAL B 1 52 ? 6.941 -10.336 -23.484 1 91.81 52 VAL B C 1
ATOM 3143 O O . VAL B 1 52 ? 6.133 -10.742 -24.328 1 91.81 52 VAL B O 1
ATOM 3146 N N . ILE B 1 53 ? 7.211 -10.938 -22.344 1 87.94 53 ILE B N 1
ATOM 3147 C CA . ILE B 1 53 ? 6.484 -12.133 -21.922 1 87.94 53 ILE B CA 1
ATOM 3148 C C . ILE B 1 53 ? 5.375 -11.758 -20.953 1 87.94 53 ILE B C 1
ATOM 3150 O O . ILE B 1 53 ? 4.316 -12.391 -20.922 1 87.94 53 ILE B O 1
ATOM 3154 N N . ALA B 1 54 ? 5.676 -10.82 -20.094 1 85.62 54 ALA B N 1
ATOM 3155 C CA . ALA B 1 54 ? 4.738 -10.414 -19.047 1 85.62 54 ALA B CA 1
ATOM 3156 C C . ALA B 1 54 ? 4.957 -8.953 -18.641 1 85.62 54 ALA B C 1
ATOM 3158 O O . ALA B 1 54 ? 6.074 -8.438 -18.75 1 85.62 54 ALA B O 1
ATOM 3159 N N . LYS B 1 55 ? 3.912 -8.344 -18.359 1 83.81 55 LYS B N 1
ATOM 3160 C CA . LYS B 1 55 ? 3.922 -6.996 -17.812 1 83.81 55 LYS B CA 1
ATOM 3161 C C . LYS B 1 55 ? 3.014 -6.898 -16.578 1 83.81 55 LYS B C 1
ATOM 3163 O O . LYS B 1 55 ? 1.967 -7.547 -16.531 1 83.81 55 LYS B O 1
ATOM 3168 N N . ASP B 1 56 ? 3.512 -6.188 -15.617 1 77.62 56 ASP B N 1
ATOM 3169 C CA . ASP B 1 56 ? 2.611 -5.895 -14.5 1 77.62 56 ASP B CA 1
ATOM 3170 C C . ASP B 1 56 ? 1.462 -4.996 -14.953 1 77.62 56 ASP B C 1
ATOM 3172 O O . ASP B 1 56 ? 1.652 -3.799 -15.172 1 77.62 56 ASP B O 1
ATOM 3176 N N . THR B 1 57 ? 0.359 -5.555 -15.125 1 66.56 57 THR B N 1
ATOM 3177 C CA . THR B 1 57 ? -0.784 -4.805 -15.641 1 66.56 57 THR B CA 1
ATOM 3178 C C . THR B 1 57 ? -1.453 -4.016 -14.516 1 66.56 57 THR B C 1
ATOM 3180 O O . THR B 1 57 ? -2.236 -3.1 -14.781 1 66.56 57 THR B O 1
ATOM 3183 N N . SER B 1 58 ? -1.101 -4.383 -13.305 1 66.5 58 SER B N 1
ATOM 3184 C CA . SER B 1 58 ? -1.772 -3.74 -12.18 1 66.5 58 SER B CA 1
ATOM 3185 C C . SER B 1 58 ? -1.165 -2.373 -11.883 1 66.5 58 SER B C 1
ATOM 3187 O O . SER B 1 58 ? -1.886 -1.379 -11.773 1 66.5 58 SER B O 1
ATOM 3189 N N . TYR B 1 59 ? 0.162 -2.312 -11.828 1 70.38 59 TYR B N 1
ATOM 3190 C CA . TYR B 1 59 ? 0.796 -1.088 -11.359 1 70.38 59 TYR B CA 1
ATOM 3191 C C . TYR B 1 59 ? 1.941 -0.677 -12.273 1 70.38 59 TYR B C 1
ATOM 3193 O O . TYR B 1 59 ? 2.627 0.316 -12.016 1 70.38 59 TYR B O 1
ATOM 3201 N N . ASN B 1 60 ? 2.1 -1.408 -13.367 1 74.69 60 ASN B N 1
ATOM 3202 C CA . ASN B 1 60 ? 3.162 -1.132 -14.328 1 74.69 60 ASN B CA 1
ATOM 3203 C C . ASN B 1 60 ? 4.527 -1.051 -13.648 1 74.69 60 ASN B C 1
ATOM 3205 O O . ASN B 1 60 ? 5.316 -0.15 -13.938 1 74.69 60 ASN B O 1
ATOM 3209 N N . LEU B 1 61 ? 4.754 -1.973 -12.75 1 77.88 61 LEU B N 1
ATOM 3210 C CA . LEU B 1 61 ? 5.973 -1.95 -11.953 1 77.88 61 LEU B CA 1
ATOM 3211 C C . LEU B 1 61 ? 7.125 -2.619 -12.695 1 77.88 61 LEU B C 1
ATOM 3213 O O . LEU B 1 61 ? 8.289 -2.277 -12.484 1 77.88 61 LEU B O 1
ATOM 3217 N N . TYR B 1 62 ? 6.801 -3.584 -13.562 1 85.94 62 TYR B N 1
ATOM 3218 C CA . TYR B 1 62 ? 7.891 -4.309 -14.203 1 85.94 62 TYR B CA 1
ATOM 3219 C C . TYR B 1 62 ? 7.461 -4.836 -15.57 1 85.94 62 TYR B C 1
ATOM 3221 O O . TYR B 1 62 ? 6.27 -4.891 -15.875 1 85.94 62 TYR B O 1
ATOM 3229 N N . THR B 1 63 ? 8.414 -5.129 -16.391 1 90.69 63 THR B N 1
ATOM 3230 C CA . THR B 1 63 ? 8.289 -5.863 -17.641 1 90.69 63 THR B CA 1
ATOM 3231 C C . THR B 1 63 ? 9.242 -7.059 -17.672 1 90.69 63 THR B C 1
ATOM 3233 O O . THR B 1 63 ? 10.398 -6.945 -17.25 1 90.69 63 THR B O 1
ATOM 3236 N N . MET B 1 64 ? 8.711 -8.148 -18.047 1 92.81 64 MET B N 1
ATOM 3237 C CA . MET B 1 64 ? 9.547 -9.336 -18.219 1 92.81 64 MET B CA 1
ATOM 3238 C C . MET B 1 64 ? 9.781 -9.633 -19.688 1 92.81 64 MET B C 1
ATOM 3240 O O . MET B 1 64 ? 8.836 -9.68 -20.484 1 92.81 64 MET B O 1
ATOM 3244 N N . TYR B 1 65 ? 11.078 -9.828 -20.062 1 94.69 65 TYR B N 1
ATOM 3245 C CA . TYR B 1 65 ? 11.469 -10.109 -21.453 1 94.69 65 TYR B CA 1
ATOM 3246 C C . TYR B 1 65 ? 12.008 -11.523 -21.594 1 94.69 65 TYR B C 1
ATOM 3248 O O . TYR B 1 65 ? 12.727 -12.016 -20.719 1 94.69 65 TYR B O 1
ATOM 3256 N N . LYS B 1 66 ? 11.625 -12.086 -22.703 1 93.62 66 LYS B N 1
ATOM 3257 C CA . LYS B 1 66 ? 12.344 -13.281 -23.141 1 93.62 66 LYS B CA 1
ATOM 3258 C C . LYS B 1 66 ? 13.727 -12.914 -23.688 1 93.62 66 LYS B C 1
ATOM 3260 O O . LYS B 1 66 ? 13.883 -11.914 -24.375 1 93.62 66 LYS B O 1
ATOM 3265 N N . GLY B 1 67 ? 14.68 -13.672 -23.234 1 93.88 67 GLY B N 1
ATOM 3266 C CA . GLY B 1 67 ? 16.031 -13.445 -23.719 1 93.88 67 GLY B CA 1
ATOM 3267 C C . GLY B 1 67 ? 16.797 -14.734 -23.953 1 93.88 67 GLY B C 1
ATOM 3268 O O . GLY B 1 67 ? 16.312 -15.82 -23.656 1 93.88 67 GLY B O 1
ATOM 3269 N N . PHE B 1 68 ? 17.922 -14.516 -24.609 1 94.25 68 PHE B N 1
ATOM 3270 C CA . PHE B 1 68 ? 18.844 -15.625 -24.859 1 94.25 68 PHE B CA 1
ATOM 3271 C C . PHE B 1 68 ? 20.234 -15.281 -24.344 1 94.25 68 PHE B C 1
ATOM 3273 O O . PHE B 1 68 ? 20.734 -14.172 -24.562 1 94.25 68 PHE B O 1
ATOM 3280 N N . TRP B 1 69 ? 20.734 -16.188 -23.594 1 91.88 69 TRP B N 1
ATOM 3281 C CA . TRP B 1 69 ? 22.109 -16.062 -23.125 1 91.88 69 TRP B CA 1
ATOM 3282 C C . TRP B 1 69 ? 22.859 -17.375 -23.297 1 91.88 69 TRP B C 1
ATOM 3284 O O . TRP B 1 69 ? 22.453 -18.406 -22.75 1 91.88 69 TRP B O 1
ATOM 3294 N N . GLN B 1 70 ? 24 -17.375 -24.031 1 91.06 70 GLN B N 1
ATOM 3295 C CA . GLN B 1 70 ? 24.797 -18.562 -24.312 1 91.06 70 GLN B CA 1
ATOM 3296 C C . GLN B 1 70 ? 23.922 -19.719 -24.766 1 91.06 70 GLN B C 1
ATOM 3298 O O . GLN B 1 70 ? 24.016 -20.812 -24.219 1 91.06 70 GLN B O 1
ATOM 3303 N N . GLU B 1 71 ? 22.938 -19.484 -25.578 1 87.94 71 GLU B N 1
ATOM 3304 C CA . GLU B 1 71 ? 22.047 -20.438 -26.25 1 87.94 71 GLU B CA 1
ATOM 3305 C C . GLU B 1 71 ? 21 -21 -25.281 1 87.94 71 GLU B C 1
ATOM 3307 O O . GLU B 1 71 ? 20.422 -22.047 -25.531 1 87.94 71 GLU B O 1
ATOM 3312 N N . ARG B 1 72 ? 20.938 -20.375 -24.203 1 91.25 72 ARG B N 1
ATOM 3313 C CA . ARG B 1 72 ? 19.906 -20.766 -23.25 1 91.25 72 ARG B CA 1
ATOM 3314 C C . ARG B 1 72 ? 18.844 -19.688 -23.141 1 91.25 72 ARG B C 1
ATOM 3316 O O . ARG B 1 72 ? 19.156 -18.5 -23.141 1 91.25 72 ARG B O 1
ATOM 3323 N N . LEU B 1 73 ? 17.641 -20.156 -23.094 1 93.81 73 LEU B N 1
ATOM 3324 C CA . LEU B 1 73 ? 16.531 -19.219 -22.906 1 93.81 73 LEU B CA 1
ATOM 3325 C C . LEU B 1 73 ? 16.5 -18.734 -21.453 1 93.81 73 LEU B C 1
ATOM 3327 O O . LEU B 1 73 ? 16.672 -19.516 -20.531 1 93.81 73 LEU B O 1
ATOM 3331 N N . ILE B 1 74 ? 16.344 -17.375 -21.281 1 94.81 74 ILE B N 1
ATOM 3332 C CA . ILE B 1 74 ? 16.234 -16.766 -19.953 1 94.81 74 ILE B CA 1
ATOM 3333 C C . ILE B 1 74 ? 15.086 -15.766 -19.953 1 94.81 74 ILE B C 1
ATOM 3335 O O . ILE B 1 74 ? 14.547 -15.422 -21 1 94.81 74 ILE B O 1
ATOM 3339 N N . SER B 1 75 ? 14.695 -15.414 -18.812 1 95.56 75 SER B N 1
ATOM 3340 C CA . SER B 1 75 ? 13.703 -14.359 -18.609 1 95.56 75 SER B CA 1
ATOM 3341 C C . SER B 1 75 ? 14.289 -13.172 -17.859 1 95.56 75 SER B C 1
ATOM 3343 O O . SER B 1 75 ? 14.891 -13.352 -16.797 1 95.56 75 SER B O 1
ATOM 3345 N N . VAL B 1 76 ? 14.125 -12.008 -18.391 1 95.5 76 VAL B N 1
ATOM 3346 C CA . VAL B 1 76 ? 14.711 -10.789 -17.844 1 95.5 76 VAL B CA 1
ATOM 3347 C C . VAL B 1 76 ? 13.602 -9.898 -17.281 1 95.5 76 VAL B C 1
ATOM 3349 O O . VAL B 1 76 ? 12.703 -9.469 -18.016 1 95.5 76 VAL B O 1
ATOM 3352 N N . LEU B 1 77 ? 13.688 -9.656 -15.961 1 92.81 77 LEU B N 1
ATOM 3353 C CA . LEU B 1 77 ? 12.695 -8.812 -15.297 1 92.81 77 LEU B CA 1
ATOM 3354 C C . LEU B 1 77 ? 13.25 -7.414 -15.055 1 92.81 77 LEU B C 1
ATOM 3356 O O . LEU B 1 77 ? 14.164 -7.234 -14.25 1 92.81 77 LEU B O 1
ATOM 3360 N N . GLN B 1 78 ? 12.656 -6.477 -15.742 1 90.75 78 GLN B N 1
ATOM 3361 C CA . GLN B 1 78 ? 13.039 -5.078 -15.594 1 90.75 78 GLN B CA 1
ATOM 3362 C C . GLN B 1 78 ? 11.984 -4.297 -14.812 1 90.75 78 GLN B C 1
ATOM 3364 O O . GLN B 1 78 ? 10.82 -4.227 -15.227 1 90.75 78 GLN B O 1
ATOM 3369 N N . PHE B 1 79 ? 12.359 -3.762 -13.656 1 84.69 79 PHE B N 1
ATOM 3370 C CA . PHE B 1 79 ? 11.477 -2.891 -12.898 1 84.69 79 PHE B CA 1
ATOM 3371 C C . PHE B 1 79 ? 11.508 -1.469 -13.445 1 84.69 79 PHE B C 1
ATOM 3373 O O . PHE B 1 79 ? 12.562 -0.977 -13.844 1 84.69 79 PHE B O 1
ATOM 3380 N N . HIS B 1 80 ? 10.203 -1.018 -13.508 1 76.75 80 HIS B N 1
ATOM 3381 C CA . HIS B 1 80 ? 10.078 0.341 -14.023 1 76.75 80 HIS B CA 1
ATOM 3382 C C . HIS B 1 80 ? 9.867 1.342 -12.891 1 76.75 80 HIS B C 1
ATOM 3384 O O . HIS B 1 80 ? 9.086 1.089 -11.969 1 76.75 80 HIS B O 1
ATOM 3390 N N . GLY B 1 81 ? 10.758 2.068 -12.531 1 60.59 81 GLY B N 1
ATOM 3391 C CA . GLY B 1 81 ? 10.57 3.152 -11.578 1 60.59 81 GLY B CA 1
ATOM 3392 C C . GLY B 1 81 ? 11.062 4.492 -12.094 1 60.59 81 GLY B C 1
ATOM 3393 O O . GLY B 1 81 ? 11.969 4.547 -12.93 1 60.59 81 GLY B O 1
ATOM 3394 N N . HIS B 1 82 ? 10.117 5.16 -12.453 1 48.16 82 HIS B N 1
ATOM 3395 C CA . HIS B 1 82 ? 10.617 6.504 -12.719 1 48.16 82 HIS B CA 1
ATOM 3396 C C . HIS B 1 82 ? 11.328 7.074 -11.5 1 48.16 82 HIS B C 1
ATOM 3398 O O . HIS B 1 82 ? 11.148 6.586 -10.383 1 48.16 82 HIS B O 1
ATOM 3404 N N . GLU B 1 83 ? 12.289 7.938 -11.688 1 41.91 83 GLU B N 1
ATOM 3405 C CA . GLU B 1 83 ? 13.031 8.68 -10.672 1 41.91 83 GLU B CA 1
ATOM 3406 C C . GLU B 1 83 ? 12.234 8.773 -9.375 1 41.91 83 GLU B C 1
ATOM 3408 O O . GLU B 1 83 ? 12.82 8.781 -8.289 1 41.91 83 GLU B O 1
ATOM 3413 N N . CYS B 1 84 ? 10.992 8.789 -9.508 1 39.75 84 CYS B N 1
ATOM 3414 C CA . CYS B 1 84 ? 10.211 9.242 -8.359 1 39.75 84 CYS B CA 1
ATOM 3415 C C . CYS B 1 84 ? 9.516 8.07 -7.672 1 39.75 84 CYS B C 1
ATOM 3417 O O . CYS B 1 84 ? 8.656 8.266 -6.812 1 39.75 84 CYS B O 1
ATOM 3419 N N . ARG B 1 85 ? 10.047 6.695 -8.094 1 51.5 85 ARG B N 1
ATOM 3420 C CA . ARG B 1 85 ? 9.25 5.668 -7.43 1 51.5 85 ARG B CA 1
ATOM 3421 C C . ARG B 1 85 ? 10.117 4.793 -6.535 1 51.5 85 ARG B C 1
ATOM 3423 O O . ARG B 1 85 ? 10.703 3.812 -7 1 51.5 85 ARG B O 1
ATOM 3430 N N . PRO B 1 86 ? 10.328 5.203 -5.234 1 58 86 PRO B N 1
ATOM 3431 C CA . PRO B 1 86 ? 11.062 4.379 -4.27 1 58 86 PRO B CA 1
ATOM 3432 C C . PRO B 1 86 ? 10.508 2.957 -4.172 1 58 86 PRO B C 1
ATOM 3434 O O . PRO B 1 86 ? 11.25 2.027 -3.832 1 58 86 PRO B O 1
ATOM 3437 N N . ARG B 1 87 ? 9.438 2.709 -4.832 1 66.06 87 ARG B N 1
ATOM 3438 C CA . ARG B 1 87 ? 8.836 1.392 -4.648 1 66.06 87 ARG B CA 1
ATOM 3439 C C . ARG B 1 87 ? 9.484 0.364 -5.574 1 66.06 87 ARG B C 1
ATOM 3441 O O . ARG B 1 87 ? 9.719 -0.777 -5.172 1 66.06 87 ARG B O 1
ATOM 3448 N N . ALA B 1 88 ? 9.828 0.84 -6.785 1 69.06 88 ALA B N 1
ATOM 3449 C CA . ALA B 1 88 ? 10.422 -0.099 -7.734 1 69.06 88 ALA B CA 1
ATOM 3450 C C . ALA B 1 88 ? 11.719 -0.679 -7.191 1 69.06 88 ALA B C 1
ATOM 3452 O O . ALA B 1 88 ? 11.977 -1.878 -7.324 1 69.06 88 ALA B O 1
ATOM 3453 N N . TYR B 1 89 ? 12.438 0.178 -6.582 1 70.69 89 TYR B N 1
ATOM 3454 C CA . TYR B 1 89 ? 13.703 -0.274 -6.023 1 70.69 89 TYR B CA 1
ATOM 3455 C C . TYR B 1 89 ? 13.484 -1.257 -4.883 1 70.69 89 TYR B C 1
ATOM 3457 O O . TYR B 1 89 ? 14.102 -2.322 -4.84 1 70.69 89 TYR B O 1
ATOM 3465 N N . GLU B 1 90 ? 12.648 -0.896 -4.055 1 72.62 90 GLU B N 1
ATOM 3466 C CA . GLU B 1 90 ? 12.336 -1.772 -2.93 1 72.62 90 GLU B CA 1
ATOM 3467 C C . GLU B 1 90 ? 11.781 -3.111 -3.408 1 72.62 90 GLU B C 1
ATOM 3469 O O . GLU B 1 90 ? 12.109 -4.16 -2.846 1 72.62 90 GLU B O 1
ATOM 3474 N N . SER B 1 91 ? 10.93 -3.023 -4.355 1 78.94 91 SER B N 1
ATOM 3475 C CA . SER B 1 91 ? 10.359 -4.238 -4.934 1 78.94 91 SER B CA 1
ATOM 3476 C C . SER B 1 91 ? 11.445 -5.141 -5.5 1 78.94 91 SER B C 1
ATOM 3478 O O . SER B 1 91 ? 11.422 -6.355 -5.297 1 78.94 91 SER B O 1
ATOM 3480 N N . CYS B 1 92 ? 12.359 -4.527 -6.18 1 79.19 92 CYS B N 1
ATOM 3481 C CA . CYS B 1 92 ? 13.461 -5.281 -6.762 1 79.19 92 CYS B CA 1
ATOM 3482 C C . CYS B 1 92 ? 14.305 -5.941 -5.68 1 79.19 92 CYS B C 1
ATOM 3484 O O . CYS B 1 92 ? 14.609 -7.133 -5.766 1 79.19 92 CYS B O 1
ATOM 3486 N N . ILE B 1 93 ? 14.625 -5.23 -4.672 1 76.19 93 ILE B N 1
ATOM 3487 C CA . ILE B 1 93 ? 15.453 -5.742 -3.586 1 76.19 93 ILE B CA 1
ATOM 3488 C C . ILE B 1 93 ? 14.727 -6.887 -2.883 1 76.19 93 ILE B C 1
ATOM 3490 O O . ILE B 1 93 ? 15.336 -7.898 -2.535 1 76.19 93 ILE B O 1
ATOM 3494 N N . ASN B 1 94 ? 13.484 -6.691 -2.67 1 79.88 94 ASN B N 1
ATOM 3495 C CA . ASN B 1 94 ? 12.695 -7.746 -2.037 1 79.88 94 ASN B CA 1
ATOM 3496 C C . ASN B 1 94 ? 12.695 -9.023 -2.875 1 79.88 94 ASN B C 1
ATOM 3498 O O . ASN B 1 94 ? 12.82 -10.125 -2.338 1 79.88 94 ASN B O 1
ATOM 3502 N N . ASN B 1 95 ? 12.547 -8.828 -4.121 1 83.12 95 ASN B N 1
ATOM 3503 C CA . ASN B 1 95 ? 12.578 -9.977 -5.016 1 83.12 95 ASN B CA 1
ATOM 3504 C C . ASN B 1 95 ? 13.898 -10.727 -4.91 1 83.12 95 ASN B C 1
ATOM 3506 O O . ASN B 1 95 ? 13.914 -11.953 -4.766 1 83.12 95 ASN B O 1
ATOM 3510 N N . VAL B 1 96 ? 14.922 -9.992 -4.93 1 78 96 VAL B N 1
ATOM 3511 C CA . VAL B 1 96 ? 16.234 -10.625 -4.855 1 78 96 VAL B CA 1
ATOM 3512 C C . VAL B 1 96 ? 16.391 -11.312 -3.502 1 78 96 VAL B C 1
ATOM 3514 O O . VAL B 1 96 ? 16.891 -12.438 -3.426 1 78 96 VAL B O 1
ATOM 3517 N N . THR B 1 97 ? 16 -10.641 -2.482 1 76.12 97 THR B N 1
ATOM 3518 C CA . THR B 1 97 ? 16.172 -11.133 -1.12 1 76.12 97 THR B CA 1
ATOM 3519 C C . THR B 1 97 ? 15.43 -12.453 -0.932 1 76.12 97 THR B C 1
ATOM 3521 O O . THR B 1 97 ? 15.953 -13.383 -0.316 1 76.12 97 THR B O 1
ATOM 3524 N N . TYR B 1 98 ? 14.281 -12.531 -1.476 1 83 98 TYR B N 1
ATOM 3525 C CA . TYR B 1 98 ? 13.453 -13.703 -1.212 1 83 98 TYR B CA 1
ATOM 3526 C C . TYR B 1 98 ? 13.609 -14.734 -2.318 1 83 98 TYR B C 1
ATOM 3528 O O . TYR B 1 98 ? 13.742 -15.93 -2.045 1 83 98 TYR B O 1
ATOM 3536 N N . ALA B 1 99 ? 13.609 -14.336 -3.52 1 81.75 99 ALA B N 1
ATOM 3537 C CA . ALA B 1 99 ? 13.742 -15.305 -4.605 1 81.75 99 ALA B CA 1
ATOM 3538 C C . ALA B 1 99 ? 15.094 -16.016 -4.543 1 81.75 99 ALA B C 1
ATOM 3540 O O . ALA B 1 99 ? 15.188 -17.203 -4.859 1 81.75 99 ALA B O 1
ATOM 3541 N N . ALA B 1 100 ? 16.094 -15.312 -4.121 1 76.06 100 ALA B N 1
ATOM 3542 C CA . ALA B 1 100 ? 17.438 -15.875 -4.094 1 76.06 100 ALA B CA 1
ATOM 3543 C C . ALA B 1 100 ? 17.562 -16.969 -3.035 1 76.06 100 ALA B C 1
ATOM 3545 O O . ALA B 1 100 ? 18.391 -17.875 -3.154 1 76.06 100 ALA B O 1
ATOM 3546 N N . ARG B 1 101 ? 16.719 -16.922 -2.078 1 76.12 101 ARG B N 1
ATOM 3547 C CA . ARG B 1 101 ? 16.828 -17.844 -0.951 1 76.12 101 ARG B CA 1
ATOM 3548 C C . ARG B 1 101 ? 15.93 -19.062 -1.154 1 76.12 101 ARG B C 1
ATOM 3550 O O . ARG B 1 101 ? 15.969 -20 -0.365 1 76.12 101 ARG B O 1
ATOM 3557 N N . MET B 1 102 ? 15.148 -19 -2.141 1 83.56 102 MET B N 1
ATOM 3558 C CA . MET B 1 102 ? 14.125 -20.031 -2.285 1 83.56 102 MET B CA 1
ATOM 3559 C C . MET B 1 102 ? 14.523 -21.062 -3.33 1 83.56 102 MET B C 1
ATOM 3561 O O . MET B 1 102 ? 15.125 -20.719 -4.348 1 83.56 102 MET B O 1
ATOM 3565 N N . SER B 1 103 ? 14.422 -22.281 -2.934 1 87.38 103 SER B N 1
ATOM 3566 C CA . SER B 1 103 ? 14.547 -23.406 -3.852 1 87.38 103 SER B CA 1
ATOM 3567 C C . SER B 1 103 ? 13.32 -24.312 -3.781 1 87.38 103 SER B C 1
ATOM 3569 O O . SER B 1 103 ? 13.195 -25.141 -2.865 1 87.38 103 SER B O 1
ATOM 3571 N N . HIS B 1 104 ? 12.492 -24.172 -4.637 1 94.12 104 HIS B N 1
ATOM 3572 C CA . HIS B 1 104 ? 11.234 -24.922 -4.707 1 94.12 104 HIS B CA 1
ATOM 3573 C C . HIS B 1 104 ? 10.781 -25.094 -6.148 1 94.12 104 HIS B C 1
ATOM 3575 O O . HIS B 1 104 ? 10.922 -24.172 -6.965 1 94.12 104 HIS B O 1
ATOM 3581 N N . ASN B 1 105 ? 10.211 -26.172 -6.441 1 95.06 105 ASN B N 1
ATOM 3582 C CA . ASN B 1 105 ? 9.844 -26.531 -7.805 1 95.06 105 ASN B CA 1
ATOM 3583 C C . ASN B 1 105 ? 8.812 -25.562 -8.375 1 95.06 105 ASN B C 1
ATOM 3585 O O . ASN B 1 105 ? 8.68 -25.438 -9.594 1 95.06 105 ASN B O 1
ATOM 3589 N N . HIS B 1 106 ? 8.07 -24.875 -7.551 1 97.25 106 HIS B N 1
ATOM 3590 C CA . HIS B 1 106 ? 7.004 -24 -8.023 1 97.25 106 HIS B CA 1
ATOM 3591 C C . HIS B 1 106 ? 7.297 -22.531 -7.688 1 97.25 106 HIS B C 1
ATOM 3593 O O . HIS B 1 106 ? 6.371 -21.734 -7.543 1 97.25 106 HIS B O 1
ATOM 3599 N N . ILE B 1 107 ? 8.547 -22.188 -7.484 1 95.69 107 ILE B N 1
ATOM 3600 C CA . ILE B 1 107 ? 9.055 -20.828 -7.406 1 95.69 107 ILE B CA 1
ATOM 3601 C C . ILE B 1 107 ? 10.07 -20.594 -8.523 1 95.69 107 ILE B C 1
ATOM 3603 O O . ILE B 1 107 ? 10.961 -21.422 -8.742 1 95.69 107 ILE B O 1
ATOM 3607 N N . LEU B 1 108 ? 9.852 -19.578 -9.258 1 94.75 108 LEU B N 1
ATOM 3608 C CA . LEU B 1 108 ? 10.711 -19.281 -10.398 1 94.75 108 LEU B CA 1
ATOM 3609 C C . LEU B 1 108 ? 12.164 -19.094 -9.961 1 94.75 108 LEU B C 1
ATOM 3611 O O . LEU B 1 108 ? 12.445 -18.328 -9.047 1 94.75 108 LEU B O 1
ATOM 3615 N N . LYS B 1 109 ? 12.992 -19.75 -10.57 1 91.88 109 LYS B N 1
ATOM 3616 C CA . LYS B 1 109 ? 14.391 -19.781 -10.148 1 91.88 109 LYS B CA 1
ATOM 3617 C C . LYS B 1 109 ? 15.133 -18.531 -10.617 1 91.88 109 LYS B C 1
ATOM 3619 O O . LYS B 1 109 ? 15.117 -18.203 -11.812 1 91.88 109 LYS B O 1
ATOM 3624 N N . LEU B 1 110 ? 15.758 -17.828 -9.719 1 90.19 110 LEU B N 1
ATOM 3625 C CA . LEU B 1 110 ? 16.625 -16.703 -10.039 1 90.19 110 LEU B CA 1
ATOM 3626 C C . LEU B 1 110 ? 18 -17.188 -10.508 1 90.19 110 LEU B C 1
ATOM 3628 O O . LEU B 1 110 ? 18.625 -18 -9.836 1 90.19 110 LEU B O 1
ATOM 3632 N N . ILE B 1 111 ? 18.422 -16.703 -11.633 1 88.62 111 ILE B N 1
ATOM 3633 C CA . ILE B 1 111 ? 19.703 -17.109 -12.219 1 88.62 111 ILE B CA 1
ATOM 3634 C C . ILE B 1 111 ? 20.766 -16.047 -11.938 1 88.62 111 ILE B C 1
ATOM 3636 O O . ILE B 1 111 ? 21.938 -16.375 -11.773 1 88.62 111 ILE B O 1
ATOM 3640 N N . GLY B 1 112 ? 20.344 -14.812 -11.961 1 87.19 112 GLY B N 1
ATOM 3641 C CA . GLY B 1 112 ? 21.297 -13.727 -11.797 1 87.19 112 GLY B CA 1
ATOM 3642 C C . GLY B 1 112 ? 20.656 -12.352 -11.82 1 87.19 112 GLY B C 1
ATOM 3643 O O . GLY B 1 112 ? 19.438 -12.234 -11.68 1 87.19 112 GLY B O 1
ATOM 3644 N N . CYS B 1 113 ? 21.547 -11.305 -11.828 1 87.31 113 CYS B N 1
ATOM 3645 C CA . CYS B 1 113 ? 21.047 -9.93 -11.859 1 87.31 113 CYS B CA 1
ATOM 3646 C C . CYS B 1 113 ? 22.047 -9.008 -12.555 1 87.31 113 CYS B C 1
ATOM 3648 O O . CYS B 1 113 ? 23.188 -9.406 -12.828 1 87.31 113 CYS B O 1
ATOM 3650 N N . CYS B 1 114 ? 21.562 -7.898 -12.992 1 87.94 114 CYS B N 1
ATOM 3651 C CA . CYS B 1 114 ? 22.375 -6.805 -13.5 1 87.94 114 CYS B CA 1
ATOM 3652 C C . CYS B 1 114 ? 22.375 -5.617 -12.547 1 87.94 114 CYS B C 1
ATOM 3654 O O . CYS B 1 114 ? 21.297 -5.098 -12.203 1 87.94 114 CYS B O 1
ATOM 3656 N N . LEU B 1 115 ? 23.547 -5.164 -12.133 1 78.38 115 LEU B N 1
ATOM 3657 C CA . LEU B 1 115 ? 23.672 -4.113 -11.125 1 78.38 115 LEU B CA 1
ATOM 3658 C C . LEU B 1 115 ? 24.156 -2.814 -11.75 1 78.38 115 LEU B C 1
ATOM 3660 O O . LEU B 1 115 ? 24.469 -1.854 -11.047 1 78.38 115 LEU B O 1
ATOM 3664 N N . GLU B 1 116 ? 24.172 -2.768 -13.047 1 78 116 GLU B N 1
ATOM 3665 C CA . GLU B 1 116 ? 24.734 -1.617 -13.742 1 78 116 GLU B CA 1
ATOM 3666 C C . GLU B 1 116 ? 23.656 -0.625 -14.148 1 78 116 GLU B C 1
ATOM 3668 O O . GLU B 1 116 ? 23.938 0.379 -14.805 1 78 116 GLU B O 1
ATOM 3673 N N . THR B 1 117 ? 22.453 -0.893 -13.82 1 78.62 117 THR B N 1
ATOM 3674 C CA . THR B 1 117 ? 21.312 -0.017 -14.086 1 78.62 117 THR B CA 1
ATOM 3675 C C . THR B 1 117 ? 20.812 0.629 -12.797 1 78.62 117 THR B C 1
ATOM 3677 O O . THR B 1 117 ? 21.109 0.156 -11.703 1 78.62 117 THR B O 1
ATOM 3680 N N . PRO B 1 118 ? 20.156 1.763 -12.914 1 71.19 118 PRO B N 1
ATOM 3681 C CA . PRO B 1 118 ? 19.656 2.43 -11.703 1 71.19 118 PRO B CA 1
ATOM 3682 C C . PRO B 1 118 ? 18.875 1.491 -10.789 1 71.19 118 PRO B C 1
ATOM 3684 O O . PRO B 1 118 ? 19.047 1.523 -9.57 1 71.19 118 PRO B O 1
ATOM 3687 N N . ILE B 1 119 ? 18.016 0.792 -11.383 1 76.5 119 ILE B N 1
ATOM 3688 C CA . ILE B 1 119 ? 17.344 -0.311 -10.695 1 76.5 119 ILE B CA 1
ATOM 3689 C C . ILE B 1 119 ? 17.859 -1.642 -11.25 1 76.5 119 ILE B C 1
ATOM 3691 O O . ILE B 1 119 ? 17.891 -1.843 -12.469 1 76.5 119 ILE B O 1
ATOM 3695 N N . PRO B 1 120 ? 18.281 -2.441 -10.375 1 81.25 120 PRO B N 1
ATOM 3696 C CA . PRO B 1 120 ? 18.812 -3.717 -10.859 1 81.25 120 PRO B CA 1
ATOM 3697 C C . PRO B 1 120 ? 17.797 -4.488 -11.711 1 81.25 120 PRO B C 1
ATOM 3699 O O . PRO B 1 120 ? 16.594 -4.344 -11.523 1 81.25 120 PRO B O 1
ATOM 3702 N N . ILE B 1 121 ? 18.406 -5.191 -12.594 1 89.44 121 ILE B N 1
ATOM 3703 C CA . ILE B 1 121 ? 17.609 -6.07 -13.438 1 89.44 121 ILE B CA 1
ATOM 3704 C C . ILE B 1 121 ? 17.781 -7.52 -12.984 1 89.44 121 ILE B C 1
ATOM 3706 O O . ILE B 1 121 ? 18.906 -7.953 -12.688 1 89.44 121 ILE B O 1
ATOM 3710 N N . LEU B 1 122 ? 16.703 -8.242 -12.922 1 91.25 122 LEU B N 1
ATOM 3711 C CA . LEU B 1 122 ? 16.766 -9.625 -12.461 1 91.25 122 LEU B CA 1
ATOM 3712 C C . LEU B 1 122 ? 16.656 -10.586 -13.633 1 91.25 122 LEU B C 1
ATOM 3714 O O . LEU B 1 122 ? 15.906 -10.336 -14.586 1 91.25 122 LEU B O 1
ATOM 3718 N N . VAL B 1 123 ? 17.391 -11.656 -13.578 1 93.31 123 VAL B N 1
ATOM 3719 C CA . VAL B 1 123 ? 17.359 -12.688 -14.609 1 93.31 123 VAL B CA 1
ATOM 3720 C C . VAL B 1 123 ? 16.891 -14.016 -14.008 1 93.31 123 VAL B C 1
ATOM 3722 O O . VAL B 1 123 ? 17.5 -14.516 -13.055 1 93.31 123 VAL B O 1
ATOM 3725 N N . PHE B 1 124 ? 15.859 -14.57 -14.602 1 93.94 124 PHE B N 1
ATOM 3726 C CA . PHE B 1 124 ? 15.258 -15.812 -14.133 1 93.94 124 PHE B CA 1
ATOM 3727 C C . PHE B 1 124 ? 15.383 -16.906 -15.188 1 93.94 124 PHE B C 1
ATOM 3729 O O . PHE B 1 124 ? 15.805 -16.641 -16.312 1 93.94 124 PHE B O 1
ATOM 3736 N N . GLU B 1 125 ? 15.078 -18.156 -14.719 1 93.88 125 GLU B N 1
ATOM 3737 C CA . GLU B 1 125 ? 14.906 -19.234 -15.672 1 93.88 125 GLU B CA 1
ATOM 3738 C C . GLU B 1 125 ? 13.875 -18.891 -16.734 1 93.88 125 GLU B C 1
ATOM 3740 O O . GLU B 1 125 ? 13.086 -17.953 -16.562 1 93.88 125 GLU B O 1
ATOM 3745 N N . SER B 1 126 ? 13.953 -19.656 -17.766 1 93.44 126 SER B N 1
ATOM 3746 C CA . SER B 1 126 ? 13.086 -19.375 -18.906 1 93.44 126 SER B CA 1
ATOM 3747 C C . SER B 1 126 ? 11.617 -19.609 -18.562 1 93.44 126 SER B C 1
ATOM 3749 O O . SER B 1 126 ? 11.289 -20.578 -17.875 1 93.44 126 SER B O 1
ATOM 3751 N N . VAL B 1 127 ? 10.805 -18.734 -18.953 1 91.69 127 VAL B N 1
ATOM 3752 C CA . VAL B 1 127 ? 9.352 -18.828 -18.828 1 91.69 127 VAL B CA 1
ATOM 3753 C C . VAL B 1 127 ? 8.711 -18.766 -20.219 1 91.69 127 VAL B C 1
ATOM 3755 O O . VAL B 1 127 ? 9.305 -18.25 -21.156 1 91.69 127 VAL B O 1
ATOM 3758 N N . GLN B 1 128 ? 7.508 -19.453 -20.188 1 80.75 128 GLN B N 1
ATOM 3759 C CA . GLN B 1 128 ? 6.758 -19.469 -21.438 1 80.75 128 GLN B CA 1
ATOM 3760 C C . GLN B 1 128 ? 5.344 -18.938 -21.25 1 80.75 128 GLN B C 1
ATOM 3762 O O . GLN B 1 128 ? 4.777 -19.047 -20.156 1 80.75 128 GLN B O 1
ATOM 3767 N N . TYR B 1 129 ? 4.668 -18.328 -22.266 1 73 129 TYR B N 1
ATOM 3768 C CA . TYR B 1 129 ? 3.23 -18.109 -22.406 1 73 129 TYR B CA 1
ATOM 3769 C C . TYR B 1 129 ? 2.762 -16.969 -21.516 1 73 129 TYR B C 1
ATOM 3771 O O . TYR B 1 129 ? 1.599 -16.922 -21.109 1 73 129 TYR B O 1
ATOM 3779 N N . GLY B 1 130 ? 3.479 -16.141 -20.953 1 79.31 130 GLY B N 1
ATOM 3780 C CA . GLY B 1 130 ? 2.977 -15.055 -20.125 1 79.31 130 GLY B CA 1
ATOM 3781 C C . GLY B 1 130 ? 2.553 -15.516 -18.75 1 79.31 130 GLY B C 1
ATOM 3782 O O . GLY B 1 130 ? 2.857 -16.64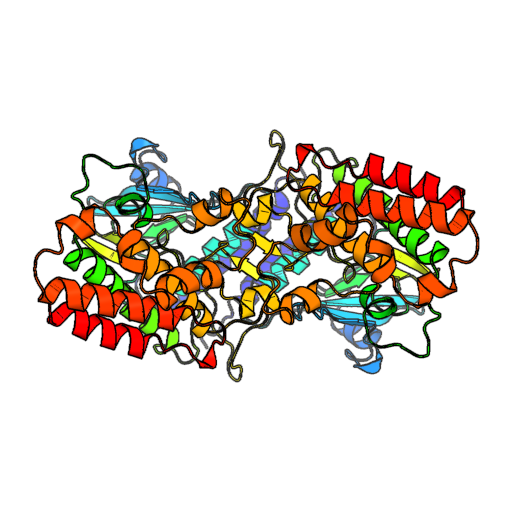1 -18.344 1 79.31 130 GLY B O 1
ATOM 3783 N N . THR B 1 131 ? 1.697 -14.68 -18.031 1 89.56 131 THR B N 1
ATOM 3784 C CA . THR B 1 131 ? 1.235 -15.008 -16.688 1 89.56 131 THR B CA 1
ATOM 3785 C C . THR B 1 131 ? -0.037 -15.844 -16.75 1 89.56 131 THR B C 1
ATOM 3787 O O . THR B 1 131 ? -0.675 -15.953 -17.797 1 89.56 131 THR B O 1
ATOM 3790 N N . LEU B 1 132 ? -0.339 -16.469 -15.648 1 93.56 132 LEU B N 1
ATOM 3791 C CA . LEU B 1 132 ? -1.598 -17.203 -15.555 1 93.56 132 LEU B CA 1
ATOM 3792 C C . LEU B 1 132 ? -2.785 -16.281 -15.797 1 93.56 132 LEU B C 1
ATOM 3794 O O . LEU B 1 132 ? -3.795 -16.688 -16.359 1 93.56 132 LEU B O 1
ATOM 3798 N N . TRP B 1 133 ? -2.686 -15.023 -15.344 1 91.62 133 TRP B N 1
ATOM 3799 C CA . TRP B 1 133 ? -3.73 -14.039 -15.617 1 91.62 133 TRP B CA 1
ATOM 3800 C C . TRP B 1 133 ? -3.969 -13.906 -17.125 1 91.62 133 TRP B C 1
ATOM 3802 O O . TRP B 1 133 ? -5.113 -13.914 -17.578 1 91.62 133 TRP B O 1
ATOM 3812 N N . ASP B 1 134 ? -2.955 -13.875 -17.906 1 86.81 134 ASP B N 1
ATOM 3813 C CA . ASP B 1 134 ? -3.062 -13.758 -19.359 1 86.81 134 ASP B CA 1
ATOM 3814 C C . ASP B 1 134 ? -3.801 -14.961 -19.953 1 86.81 134 ASP B C 1
ATOM 3816 O O . ASP B 1 134 ? -4.523 -14.82 -20.953 1 86.81 134 ASP B O 1
ATOM 3820 N N . ARG B 1 135 ? -3.654 -16.078 -19.359 1 87.75 135 ARG B N 1
ATOM 3821 C CA . ARG B 1 135 ? -4.172 -17.328 -19.922 1 87.75 135 ARG B CA 1
ATOM 3822 C C . ARG B 1 135 ? -5.637 -17.516 -19.547 1 87.75 135 ARG B C 1
ATOM 3824 O O . ARG B 1 135 ? -6.395 -18.125 -20.297 1 87.75 135 ARG B O 1
ATOM 3831 N N . ILE B 1 136 ? -6.008 -17.016 -18.406 1 90.69 136 ILE B N 1
ATOM 3832 C CA . ILE B 1 136 ? -7.34 -17.359 -17.922 1 90.69 136 ILE B CA 1
ATOM 3833 C C . ILE B 1 136 ? -8.234 -16.125 -17.953 1 90.69 136 ILE B C 1
ATOM 3835 O O . ILE B 1 136 ? -9.438 -16.219 -18.234 1 90.69 136 ILE B O 1
ATOM 3839 N N . LEU B 1 137 ? -7.676 -14.953 -17.625 1 85.81 137 LEU B N 1
ATOM 3840 C CA . LEU B 1 137 ? -8.484 -13.758 -17.438 1 85.81 137 LEU B CA 1
ATOM 3841 C C . LEU B 1 137 ? -8.281 -12.773 -18.594 1 85.81 137 LEU B C 1
ATOM 3843 O O . LEU B 1 137 ? -9.148 -11.938 -18.859 1 85.81 137 LEU B O 1
ATOM 3847 N N . GLY B 1 138 ? -7.125 -12.898 -19.203 1 79.44 138 GLY B N 1
ATOM 3848 C CA . GLY B 1 138 ? -6.805 -11.961 -20.266 1 79.44 138 GLY B CA 1
ATOM 3849 C C . GLY B 1 138 ? -7.496 -12.289 -21.578 1 79.44 138 GLY B C 1
ATOM 3850 O O . GLY B 1 138 ? -8.359 -13.172 -21.625 1 79.44 138 GLY B O 1
ATOM 3851 N N . ALA B 1 139 ? -7.148 -11.516 -22.547 1 73.88 139 ALA B N 1
ATOM 3852 C CA . ALA B 1 139 ? -7.703 -11.75 -23.875 1 73.88 139 ALA B CA 1
ATOM 3853 C C . ALA B 1 139 ? -7.215 -13.078 -24.453 1 73.88 139 ALA B C 1
ATOM 3855 O O . ALA B 1 139 ? -6.059 -13.461 -24.25 1 73.88 139 ALA B O 1
ATOM 3856 N N . PRO B 1 140 ? -8.156 -13.812 -25 1 70.75 140 PRO B N 1
ATOM 3857 C CA . PRO B 1 140 ? -7.762 -15.094 -25.594 1 70.75 140 PRO B CA 1
ATOM 3858 C C . PRO B 1 140 ? -6.59 -14.953 -26.562 1 70.75 140 PRO B C 1
ATOM 3860 O O . PRO B 1 140 ? -6.523 -13.984 -27.328 1 70.75 140 PRO B O 1
ATOM 3863 N N . GLN B 1 141 ? -5.629 -15.648 -26.312 1 70.31 141 GLN B N 1
ATOM 3864 C CA . GLN B 1 141 ? -4.492 -15.695 -27.219 1 70.31 141 GLN B CA 1
ATOM 3865 C C . GLN B 1 141 ? -4.488 -16.984 -28.031 1 70.31 141 GLN B C 1
ATOM 3867 O O . GLN B 1 141 ? -4.758 -18.062 -27.5 1 70.31 141 GLN B O 1
ATOM 3872 N N . PRO B 1 142 ? -4.25 -16.875 -29.297 1 65.31 142 PRO B N 1
ATOM 3873 C CA . PRO B 1 142 ? -4.352 -18.031 -30.188 1 65.31 142 PRO B CA 1
ATOM 3874 C C . PRO B 1 142 ? -3.428 -19.172 -29.766 1 65.31 142 PRO B C 1
ATOM 3876 O O . PRO B 1 142 ? -3.742 -20.344 -30 1 65.31 142 PRO B O 1
ATOM 3879 N N . HIS B 1 143 ? -2.371 -18.812 -29.172 1 66.38 143 HIS B N 1
ATOM 3880 C CA . HIS B 1 143 ? -1.378 -19.859 -28.969 1 66.38 143 HIS B CA 1
ATOM 3881 C C . HIS B 1 143 ? -1.6 -20.562 -27.625 1 66.38 143 HIS B C 1
ATOM 3883 O O . HIS B 1 143 ? -0.864 -21.5 -27.297 1 66.38 143 HIS B O 1
ATOM 3889 N N . PHE B 1 144 ? -2.689 -20.188 -27 1 73.44 144 PHE B N 1
ATOM 3890 C CA . PHE B 1 144 ? -2.883 -20.844 -25.703 1 73.44 144 PHE B CA 1
ATOM 3891 C C . PHE B 1 144 ? -4.043 -21.828 -25.766 1 73.44 144 PHE B C 1
ATOM 3893 O O . PHE B 1 144 ? -5.141 -21.484 -26.203 1 73.44 144 PHE B O 1
ATOM 3900 N N . ASP B 1 145 ? -3.729 -23.109 -25.469 1 80.56 145 ASP B N 1
ATOM 3901 C CA . ASP B 1 145 ? -4.836 -24.031 -25.234 1 80.56 145 ASP B CA 1
ATOM 3902 C C . ASP B 1 145 ? -5.598 -23.656 -23.969 1 80.56 145 ASP B C 1
ATOM 3904 O O . ASP B 1 145 ? -4.996 -23.25 -22.969 1 80.56 145 ASP B O 1
ATOM 3908 N N . PRO B 1 146 ? -6.887 -23.734 -24.141 1 87.56 146 PRO B N 1
ATOM 3909 C CA . PRO B 1 146 ? -7.656 -23.453 -22.922 1 87.56 146 PRO B CA 1
ATOM 3910 C C . PRO B 1 146 ? -7.285 -24.391 -21.766 1 87.56 146 PRO B C 1
ATOM 3912 O O . PRO B 1 146 ? -7.008 -25.562 -21.984 1 87.56 146 PRO B O 1
ATOM 3915 N N . LEU B 1 147 ? -7.254 -23.859 -20.594 1 92.81 147 LEU B N 1
ATOM 3916 C CA . LEU B 1 147 ? -6.984 -24.656 -19.406 1 92.81 147 LEU B CA 1
ATOM 3917 C C . LEU B 1 147 ? -8.273 -25.266 -18.859 1 92.81 147 LEU B C 1
ATOM 3919 O O . LEU B 1 147 ? -9.172 -24.547 -18.422 1 92.81 147 LEU B O 1
ATOM 3923 N N . LEU B 1 148 ? -8.352 -26.562 -18.922 1 94.5 148 LEU B N 1
ATOM 3924 C CA . LEU B 1 148 ? -9.508 -27.281 -18.406 1 94.5 148 LEU B CA 1
ATOM 3925 C C . LEU B 1 148 ? -9.43 -27.406 -16.891 1 94.5 148 LEU B C 1
ATOM 3927 O O . LEU B 1 148 ? -8.453 -26.969 -16.266 1 94.5 148 LEU B O 1
ATOM 3931 N N . LEU B 1 149 ? -10.445 -27.969 -16.281 1 96.12 149 LEU B N 1
ATOM 3932 C CA . LEU B 1 149 ? -10.555 -28.031 -14.836 1 96.12 149 LEU B CA 1
ATOM 3933 C C . LEU B 1 149 ? -9.344 -28.719 -14.219 1 96.12 149 LEU B C 1
ATOM 3935 O O . LEU B 1 149 ? -8.75 -28.203 -13.273 1 96.12 149 LEU B O 1
ATOM 3939 N N . LYS B 1 150 ? -8.977 -29.844 -14.789 1 95.5 150 LYS B N 1
ATOM 3940 C CA . LYS B 1 150 ? -7.867 -30.625 -14.242 1 95.5 150 LYS B CA 1
ATOM 3941 C C . LYS B 1 150 ? -6.578 -29.812 -14.234 1 95.5 150 LYS B C 1
ATOM 3943 O O . LYS B 1 150 ? -5.828 -29.828 -13.258 1 95.5 150 LYS B O 1
ATOM 3948 N N . HIS B 1 151 ? -6.305 -29.094 -15.289 1 94.94 151 HIS B N 1
ATOM 3949 C CA . HIS B 1 151 ? -5.105 -28.266 -15.391 1 94.94 151 HIS B CA 1
ATOM 3950 C C . HIS B 1 151 ? -5.148 -27.109 -14.398 1 94.94 151 HIS B C 1
ATOM 3952 O O . HIS B 1 151 ? -4.141 -26.797 -13.766 1 94.94 151 HIS B O 1
ATOM 3958 N N . ARG B 1 152 ? -6.27 -26.484 -14.281 1 97 152 ARG B N 1
ATOM 3959 C CA . ARG B 1 152 ? -6.422 -25.359 -13.359 1 97 152 ARG B CA 1
ATOM 3960 C C . ARG B 1 152 ? -6.219 -25.812 -11.914 1 97 152 ARG B C 1
ATOM 3962 O O . ARG B 1 152 ? -5.559 -25.125 -11.133 1 97 152 ARG B O 1
ATOM 3969 N N . LEU B 1 153 ? -6.766 -26.969 -11.602 1 97.62 153 LEU B N 1
ATOM 3970 C CA . LEU B 1 153 ? -6.625 -27.469 -10.242 1 97.62 153 LEU B CA 1
ATOM 3971 C C . LEU B 1 153 ? -5.195 -27.938 -9.977 1 97.62 153 LEU B C 1
ATOM 3973 O O . LEU B 1 153 ? -4.695 -27.828 -8.859 1 97.62 153 LEU B O 1
ATOM 3977 N N . LYS B 1 154 ? -4.52 -28.438 -11.016 1 97.56 154 LYS B N 1
ATOM 3978 C CA . LYS B 1 154 ? -3.102 -28.75 -10.883 1 97.56 154 LYS B CA 1
ATOM 3979 C C . LYS B 1 154 ? -2.283 -27.516 -10.539 1 97.56 154 LYS B C 1
ATOM 3981 O O . LYS B 1 154 ? -1.435 -27.547 -9.648 1 97.56 154 LYS B O 1
ATOM 3986 N N . ILE B 1 155 ? -2.551 -26.484 -11.234 1 97.69 155 ILE B N 1
ATOM 3987 C CA . ILE B 1 155 ? -1.871 -25.219 -10.984 1 97.69 155 ILE B CA 1
ATOM 3988 C C . ILE B 1 155 ? -2.127 -24.781 -9.547 1 97.69 155 ILE B C 1
ATOM 3990 O O . ILE B 1 155 ? -1.195 -24.406 -8.828 1 97.69 155 ILE B O 1
ATOM 3994 N N . ALA B 1 156 ? -3.412 -24.828 -9.117 1 98.62 156 ALA B N 1
ATOM 3995 C CA . ALA B 1 156 ? -3.775 -24.453 -7.758 1 98.62 156 ALA B CA 1
ATOM 3996 C C . ALA B 1 156 ? -3.016 -25.281 -6.73 1 98.62 156 ALA B C 1
ATOM 3998 O O . ALA B 1 156 ? -2.498 -24.734 -5.746 1 98.62 156 ALA B O 1
ATOM 3999 N N . MET B 1 157 ? -2.965 -26.562 -6.98 1 98.31 157 MET B N 1
ATOM 4000 C CA . MET B 1 157 ? -2.266 -27.469 -6.078 1 98.31 157 MET B CA 1
ATOM 4001 C C . MET B 1 157 ? -0.782 -27.125 -6.004 1 98.31 157 MET B C 1
ATOM 4003 O O . MET B 1 157 ? -0.217 -27.031 -4.91 1 98.31 157 MET B O 1
ATOM 4007 N N . ASP B 1 158 ? -0.145 -26.922 -7.113 1 97.75 158 ASP B N 1
ATOM 4008 C CA . ASP B 1 158 ? 1.275 -26.594 -7.18 1 97.75 158 ASP B CA 1
ATOM 4009 C C . ASP B 1 158 ? 1.576 -25.297 -6.434 1 97.75 158 ASP B C 1
ATOM 4011 O O . ASP B 1 158 ? 2.516 -25.234 -5.641 1 97.75 158 ASP B O 1
ATOM 4015 N N . ILE B 1 159 ? 0.769 -24.312 -6.656 1 98.56 159 ILE B N 1
ATOM 4016 C CA . ILE B 1 159 ? 0.983 -23 -6.055 1 98.56 159 ILE B CA 1
ATOM 4017 C C . ILE B 1 159 ? 0.697 -23.062 -4.559 1 98.56 159 ILE B C 1
ATOM 4019 O O . ILE B 1 159 ? 1.369 -22.406 -3.762 1 98.56 159 ILE B O 1
ATOM 4023 N N . ALA B 1 160 ? -0.329 -23.859 -4.164 1 98.75 160 ALA B N 1
ATOM 4024 C CA . ALA B 1 160 ? -0.587 -24.062 -2.74 1 98.75 160 ALA B CA 1
ATOM 4025 C C . ALA B 1 160 ? 0.635 -24.641 -2.037 1 98.75 160 ALA B C 1
ATOM 4027 O O . ALA B 1 160 ? 0.966 -24.25 -0.919 1 98.75 160 ALA B O 1
ATOM 4028 N N . HIS B 1 161 ? 1.308 -25.531 -2.705 1 98.19 161 HIS B N 1
ATOM 4029 C CA . HIS B 1 161 ? 2.521 -26.125 -2.148 1 98.19 161 HIS B CA 1
ATOM 4030 C C . HIS B 1 161 ? 3.619 -25.078 -1.995 1 98.19 161 HIS B C 1
ATOM 4032 O O . HIS B 1 161 ? 4.344 -25.078 -0.999 1 98.19 161 HIS B O 1
ATOM 4038 N N . ALA B 1 162 ? 3.742 -24.25 -2.932 1 98.06 162 ALA B N 1
ATOM 4039 C CA . ALA B 1 162 ? 4.746 -23.188 -2.865 1 98.06 162 ALA B CA 1
ATOM 4040 C C . ALA B 1 162 ? 4.465 -22.25 -1.701 1 98.06 162 ALA B C 1
ATOM 4042 O O . ALA B 1 162 ? 5.375 -21.875 -0.957 1 98.06 162 ALA B O 1
ATOM 4043 N N . LEU B 1 163 ? 3.191 -21.828 -1.54 1 98.5 163 LEU B N 1
ATOM 4044 C CA . LEU B 1 163 ? 2.832 -20.938 -0.444 1 98.5 163 LEU B CA 1
ATOM 4045 C C . LEU B 1 163 ? 3.041 -21.625 0.904 1 98.5 163 LEU B C 1
ATOM 4047 O O . LEU B 1 163 ? 3.49 -20.984 1.862 1 98.5 163 LEU B O 1
ATOM 4051 N N . ALA B 1 164 ? 2.703 -22.938 0.969 1 98.56 164 ALA B N 1
ATOM 4052 C CA . ALA B 1 164 ? 2.957 -23.688 2.197 1 98.56 164 ALA B CA 1
ATOM 4053 C C . ALA B 1 164 ? 4.445 -23.688 2.537 1 98.56 164 ALA B C 1
ATOM 4055 O O . ALA B 1 164 ? 4.82 -23.547 3.703 1 98.56 164 ALA B O 1
ATOM 4056 N N . TYR B 1 165 ? 5.258 -23.859 1.56 1 97.56 165 TYR B N 1
ATOM 4057 C CA . TYR B 1 165 ? 6.707 -23.812 1.723 1 97.56 165 TYR B CA 1
ATOM 4058 C C . TYR B 1 165 ? 7.152 -22.469 2.297 1 97.56 165 TYR B C 1
ATOM 4060 O O . TYR B 1 165 ? 7.992 -22.422 3.201 1 97.56 165 TYR B O 1
ATOM 4068 N N . LEU B 1 166 ? 6.641 -21.375 1.837 1 97.25 166 LEU B N 1
ATOM 4069 C CA . LEU B 1 166 ? 6.98 -20.047 2.348 1 97.25 166 LEU B CA 1
ATOM 4070 C C . LEU B 1 166 ? 6.57 -19.906 3.809 1 97.25 166 LEU B C 1
ATOM 4072 O O . LEU B 1 166 ? 7.316 -19.344 4.617 1 97.25 166 LEU B O 1
ATOM 4076 N N . HIS B 1 167 ? 5.434 -20.438 4.152 1 97.69 167 HIS B N 1
ATOM 4077 C CA . HIS B 1 167 ? 4.844 -20.219 5.473 1 97.69 167 HIS B CA 1
ATOM 4078 C C . HIS B 1 167 ? 5.504 -21.125 6.516 1 97.69 167 HIS B C 1
ATOM 4080 O O . HIS B 1 167 ? 5.59 -20.75 7.688 1 97.69 167 HIS B O 1
ATOM 4086 N N . PHE B 1 168 ? 5.988 -22.312 6.086 1 95.62 168 PHE B N 1
ATOM 4087 C CA . PHE B 1 168 ? 6.387 -23.297 7.09 1 95.62 168 PHE B CA 1
ATOM 4088 C C . PHE B 1 168 ? 7.805 -23.797 6.824 1 95.62 168 PHE B C 1
ATOM 4090 O O . PHE B 1 168 ? 8.375 -24.516 7.641 1 95.62 168 PHE B O 1
ATOM 4097 N N . GLY B 1 169 ? 8.352 -23.391 5.727 1 92.12 169 GLY B N 1
ATOM 4098 C CA . GLY B 1 169 ? 9.648 -23.922 5.336 1 92.12 169 GLY B CA 1
ATOM 4099 C C . GLY B 1 169 ? 10.812 -23.141 5.91 1 92.12 169 GLY B C 1
ATOM 4100 O O . GLY B 1 169 ? 11.969 -23.484 5.676 1 92.12 169 GLY B O 1
ATOM 4101 N N . PHE B 1 170 ? 10.562 -22.109 6.68 1 90.44 170 PHE B N 1
ATOM 4102 C CA . PHE B 1 170 ? 11.594 -21.25 7.258 1 90.44 170 PHE B CA 1
ATOM 4103 C C . PHE B 1 170 ? 11.359 -21.047 8.75 1 90.44 170 PHE B C 1
ATOM 4105 O O . PHE B 1 170 ? 10.242 -21.234 9.234 1 90.44 170 PHE B O 1
ATOM 4112 N N . PRO B 1 171 ? 12.445 -20.703 9.523 1 88.25 171 PRO B N 1
ATOM 4113 C CA . PRO B 1 171 ? 12.258 -20.453 10.953 1 88.25 171 PRO B CA 1
ATOM 4114 C C . PRO B 1 171 ? 11.227 -19.359 11.227 1 88.25 171 PRO B C 1
ATOM 4116 O O . PRO B 1 171 ? 10.477 -19.453 12.203 1 88.25 171 PRO B O 1
ATOM 4119 N N . ARG B 1 172 ? 11.289 -18.422 10.328 1 90.62 172 ARG B N 1
ATOM 4120 C CA . ARG B 1 172 ? 10.273 -17.375 10.344 1 90.62 172 ARG B CA 1
ATOM 4121 C C . ARG B 1 172 ? 9.391 -17.438 9.102 1 90.62 172 ARG B C 1
ATOM 4123 O O . ARG B 1 172 ? 9.891 -17.438 7.98 1 90.62 172 ARG B O 1
ATOM 4130 N N . PRO B 1 173 ? 8.109 -17.422 9.359 1 94.25 173 PRO B N 1
ATOM 4131 C CA . PRO B 1 173 ? 7.227 -17.5 8.195 1 94.25 173 PRO B CA 1
ATOM 4132 C C . PRO B 1 173 ? 7.414 -16.328 7.234 1 94.25 173 PRO B C 1
ATOM 4134 O O . PRO B 1 173 ? 7.625 -15.203 7.668 1 94.25 173 PRO B O 1
ATOM 4137 N N . ILE B 1 174 ? 7.395 -16.656 5.992 1 94.06 174 ILE B N 1
ATOM 4138 C CA . ILE B 1 174 ? 7.414 -15.633 4.953 1 94.06 174 ILE B CA 1
ATOM 4139 C C . ILE B 1 174 ? 6.008 -15.453 4.383 1 94.06 174 ILE B C 1
ATOM 4141 O O . ILE B 1 174 ? 5.41 -16.406 3.877 1 94.06 174 ILE B O 1
ATOM 4145 N N . VAL B 1 175 ? 5.48 -14.297 4.527 1 96.25 175 VAL B N 1
ATOM 4146 C CA . VAL B 1 175 ? 4.203 -13.938 3.922 1 96.25 175 VAL B CA 1
ATOM 4147 C C . VAL B 1 175 ? 4.438 -13.375 2.52 1 96.25 175 VAL B C 1
ATOM 4149 O O . VAL B 1 175 ? 5.281 -12.5 2.326 1 96.25 175 VAL B O 1
ATOM 4152 N N . PHE B 1 176 ? 3.746 -13.891 1.51 1 96 176 PHE B N 1
ATOM 4153 C CA . PHE B 1 176 ? 3.912 -13.414 0.141 1 96 176 PHE B CA 1
ATOM 4154 C C . PHE B 1 176 ? 3.359 -12 -0.011 1 96 176 PHE B C 1
ATOM 4156 O O . PHE B 1 176 ? 3.99 -11.148 -0.637 1 96 176 PHE B O 1
ATOM 4163 N N . ARG B 1 177 ? 2.143 -11.734 0.626 1 91.94 177 ARG B N 1
ATOM 4164 C CA . ARG B 1 177 ? 1.52 -10.438 0.88 1 91.94 177 ARG B CA 1
ATOM 4165 C C . ARG B 1 177 ? 0.811 -9.922 -0.366 1 91.94 177 ARG B C 1
ATOM 4167 O O . ARG B 1 177 ? -0.175 -9.188 -0.266 1 91.94 177 ARG B O 1
ATOM 4174 N N . ASN B 1 178 ? 1.223 -10.117 -1.591 1 89.81 178 ASN B N 1
ATOM 4175 C CA . ASN B 1 178 ? 0.55 -9.656 -2.799 1 89.81 178 ASN B CA 1
ATOM 4176 C C . ASN B 1 178 ? 0.257 -10.805 -3.756 1 89.81 178 ASN B C 1
ATOM 4178 O O . ASN B 1 178 ? 0.512 -10.703 -4.957 1 89.81 178 ASN B O 1
ATOM 4182 N N . PHE B 1 179 ? -0.208 -11.844 -3.219 1 95.31 179 PHE B N 1
ATOM 4183 C CA . PHE B 1 179 ? -0.488 -13.016 -4.039 1 95.31 179 PHE B CA 1
ATOM 4184 C C . PHE B 1 179 ? -1.715 -12.789 -4.91 1 95.31 179 PHE B C 1
ATOM 4186 O O . PHE B 1 179 ? -2.756 -12.344 -4.422 1 95.31 179 PHE B O 1
ATOM 4193 N N . LYS B 1 180 ? -1.607 -13.094 -6.184 1 93.44 180 LYS B N 1
ATOM 4194 C CA . LYS B 1 180 ? -2.676 -12.984 -7.172 1 93.44 180 LYS B CA 1
ATOM 4195 C C . LYS B 1 180 ? -2.354 -13.789 -8.43 1 93.44 180 LYS B C 1
ATOM 4197 O O . LYS B 1 180 ? -1.236 -14.281 -8.578 1 93.44 180 LYS B O 1
ATOM 4202 N N . THR B 1 181 ? -3.289 -13.891 -9.305 1 94.5 181 THR B N 1
ATOM 4203 C CA . THR B 1 181 ? -3.195 -14.727 -10.5 1 94.5 181 THR B CA 1
ATOM 4204 C C . THR B 1 181 ? -2.062 -14.258 -11.406 1 94.5 181 THR B C 1
ATOM 4206 O O . THR B 1 181 ? -1.399 -15.062 -12.055 1 94.5 181 THR B O 1
ATOM 4209 N N . SER B 1 182 ? -1.729 -12.945 -11.367 1 91.44 182 SER B N 1
ATOM 4210 C CA . SER B 1 182 ? -0.718 -12.375 -12.258 1 91.44 182 SER B CA 1
ATOM 4211 C C . SER B 1 182 ? 0.688 -12.633 -11.727 1 91.44 182 SER B C 1
ATOM 4213 O O . SER B 1 182 ? 1.676 -12.328 -12.398 1 91.44 182 SER B O 1
ATOM 4215 N N . CYS B 1 183 ? 0.79 -13.281 -10.547 1 92.62 183 CYS B N 1
ATOM 4216 C CA . CYS B 1 183 ? 2.094 -13.578 -9.961 1 92.62 183 CYS B CA 1
ATOM 4217 C C . CYS B 1 183 ? 2.557 -14.977 -10.344 1 92.62 183 CYS B C 1
ATOM 4219 O O . CYS B 1 183 ? 3.498 -15.508 -9.742 1 92.62 183 CYS B O 1
ATOM 4221 N N . ILE B 1 184 ? 1.906 -15.609 -11.25 1 95.44 184 ILE B N 1
ATOM 4222 C CA . ILE B 1 184 ? 2.207 -16.984 -11.633 1 95.44 184 ILE B CA 1
ATOM 4223 C C . ILE B 1 184 ? 2.59 -17.031 -13.117 1 95.44 184 ILE B C 1
ATOM 4225 O O . ILE B 1 184 ? 1.88 -16.484 -13.961 1 95.44 184 ILE B O 1
ATOM 4229 N N . LEU B 1 185 ? 3.695 -17.656 -13.367 1 93.5 185 LEU B N 1
ATOM 4230 C CA . LEU B 1 185 ? 4.191 -17.906 -14.719 1 93.5 185 LEU B CA 1
ATOM 4231 C C . LEU B 1 185 ? 4.398 -19.391 -14.953 1 93.5 185 LEU B C 1
ATOM 4233 O O . LEU B 1 185 ? 4.242 -20.203 -14.039 1 93.5 185 LEU B O 1
ATOM 4237 N N . PHE B 1 186 ? 4.707 -19.719 -16.25 1 92.38 186 PHE B N 1
ATOM 4238 C CA . PHE B 1 186 ? 4.961 -21.109 -16.609 1 92.38 186 PHE B CA 1
ATOM 4239 C C . PHE B 1 186 ? 6.352 -21.266 -17.219 1 92.38 186 PHE B C 1
ATOM 4241 O O . PHE B 1 186 ? 6.742 -20.484 -18.094 1 92.38 186 PHE B O 1
ATOM 4248 N N . ASN B 1 187 ? 7.027 -22.234 -16.703 1 89.69 187 ASN B N 1
ATOM 4249 C CA . ASN B 1 187 ? 8.312 -22.484 -17.344 1 89.69 187 ASN B CA 1
ATOM 4250 C C . ASN B 1 187 ? 8.148 -23.297 -18.625 1 89.69 187 ASN B C 1
ATOM 4252 O O . ASN B 1 187 ? 7.027 -23.5 -19.094 1 89.69 187 ASN B O 1
ATOM 4256 N N . GLU B 1 188 ? 9.266 -23.734 -19.234 1 84.88 188 GLU B N 1
ATOM 4257 C CA . GLU B 1 188 ? 9.258 -24.438 -20.5 1 84.88 188 GLU B CA 1
ATOM 4258 C C . GLU B 1 188 ? 8.539 -25.781 -20.391 1 84.88 188 GLU B C 1
ATOM 4260 O O . GLU B 1 188 ? 7.949 -26.266 -21.375 1 84.88 188 GLU B O 1
ATOM 4265 N N . GLU B 1 189 ? 8.555 -26.359 -19.234 1 87.62 189 GLU B N 1
ATOM 4266 C CA . GLU B 1 189 ? 7.902 -27.641 -18.984 1 87.62 189 GLU B CA 1
ATOM 4267 C C . GLU B 1 189 ? 6.438 -27.453 -18.609 1 87.62 189 GLU B C 1
ATOM 4269 O O . GLU B 1 189 ? 5.762 -28.406 -18.219 1 87.62 189 GLU B O 1
ATOM 4274 N N . ASN B 1 190 ? 5.949 -26.203 -18.625 1 88.5 190 ASN B N 1
ATOM 4275 C CA . ASN B 1 190 ? 4.566 -25.844 -18.344 1 88.5 190 ASN B CA 1
ATOM 4276 C C . ASN B 1 190 ? 4.23 -26.031 -16.859 1 88.5 190 ASN B C 1
ATOM 4278 O O . ASN B 1 190 ? 3.102 -26.391 -16.516 1 88.5 190 ASN B O 1
ATOM 4282 N N . VAL B 1 191 ? 5.262 -25.906 -16.094 1 93.12 191 VAL B N 1
ATOM 4283 C CA . VAL B 1 191 ? 5.074 -25.953 -14.641 1 93.12 191 VAL B CA 1
ATOM 4284 C C . VAL B 1 191 ? 4.781 -24.547 -14.125 1 93.12 191 VAL B C 1
ATOM 4286 O O . VAL B 1 191 ? 5.488 -23.594 -14.461 1 93.12 191 VAL B O 1
ATOM 4289 N N . ALA B 1 192 ? 3.723 -24.438 -13.336 1 95.5 192 ALA B N 1
ATOM 4290 C CA . ALA B 1 192 ? 3.361 -23.156 -12.75 1 95.5 192 ALA B CA 1
ATOM 4291 C C . ALA B 1 192 ? 4.344 -22.75 -11.656 1 95.5 192 ALA B C 1
ATOM 4293 O O . ALA B 1 192 ? 4.68 -23.562 -10.781 1 95.5 192 ALA B O 1
ATOM 4294 N N . LYS B 1 193 ? 4.809 -21.531 -11.742 1 95.88 193 LYS B N 1
ATOM 4295 C CA . LYS B 1 193 ? 5.797 -21.062 -10.781 1 95.88 193 LYS B CA 1
ATOM 4296 C C . LYS B 1 193 ? 5.445 -19.656 -10.281 1 95.88 193 LYS B C 1
ATOM 4298 O O . LYS B 1 193 ? 5.051 -18.797 -11.07 1 95.88 193 LYS B O 1
ATOM 4303 N N . LEU B 1 194 ? 5.512 -19.5 -9.008 1 95.62 194 LEU B N 1
ATOM 4304 C CA . LEU B 1 194 ? 5.371 -18.188 -8.391 1 95.62 194 LEU B CA 1
ATOM 4305 C C . LEU B 1 194 ? 6.582 -17.312 -8.695 1 95.62 194 LEU B C 1
ATOM 4307 O O . LEU B 1 194 ? 7.715 -17.781 -8.688 1 95.62 194 LEU B O 1
ATOM 4311 N N . PHE B 1 195 ? 6.176 -16.109 -9.078 1 90.19 195 PHE B N 1
ATOM 4312 C CA . PHE B 1 195 ? 7.242 -15.125 -9.25 1 90.19 195 PHE B CA 1
ATOM 4313 C C . PHE B 1 195 ? 6.828 -13.766 -8.688 1 90.19 195 PHE B C 1
ATOM 4315 O O . PHE B 1 195 ? 5.711 -13.609 -8.188 1 90.19 195 PHE B O 1
ATOM 4322 N N . ASP B 1 196 ? 7.363 -12.875 -8.18 1 88.25 196 ASP B N 1
ATOM 4323 C CA . ASP B 1 196 ? 7.188 -11.5 -7.727 1 88.25 196 ASP B CA 1
ATOM 4324 C C . ASP B 1 196 ? 7.129 -11.43 -6.203 1 88.25 196 ASP B C 1
ATOM 4326 O O . ASP B 1 196 ? 6.059 -11.219 -5.625 1 88.25 196 ASP B O 1
ATOM 4330 N N . PHE B 1 197 ? 8.117 -11.477 -5.629 1 89.62 197 PHE B N 1
ATOM 4331 C CA . PHE B 1 197 ? 8.234 -11.406 -4.18 1 89.62 197 PHE B CA 1
ATOM 4332 C C . PHE B 1 197 ? 8.406 -9.961 -3.721 1 89.62 197 PHE B C 1
ATOM 4334 O O . PHE B 1 197 ? 9 -9.703 -2.674 1 89.62 197 PHE B O 1
ATOM 4341 N N . SER B 1 198 ? 7.855 -9.047 -4.488 1 84.94 198 SER B N 1
ATOM 4342 C CA . SER B 1 198 ? 8.086 -7.617 -4.309 1 84.94 198 SER B CA 1
ATOM 4343 C C . SER B 1 198 ? 7.609 -7.148 -2.938 1 84.94 198 SER B C 1
ATOM 4345 O O . SER B 1 198 ? 8.156 -6.199 -2.371 1 84.94 198 SER B O 1
ATOM 4347 N N . LEU B 1 199 ? 6.578 -7.75 -2.398 1 87.31 199 LEU B N 1
ATOM 4348 C CA . LEU B 1 199 ? 6.016 -7.281 -1.137 1 87.31 199 LEU B CA 1
ATOM 4349 C C . LEU B 1 199 ? 6.195 -8.328 -0.039 1 87.31 199 LEU B C 1
ATOM 4351 O O . LEU B 1 199 ? 5.707 -8.148 1.079 1 87.31 199 LEU B O 1
ATOM 4355 N N . SER B 1 200 ? 6.918 -9.43 -0.352 1 90.31 200 SER B N 1
ATOM 4356 C CA . SER B 1 200 ? 7.082 -10.508 0.619 1 90.31 200 SER B CA 1
ATOM 4357 C C . SER B 1 200 ? 7.84 -10.031 1.854 1 90.31 200 SER B C 1
ATOM 4359 O O . SER B 1 200 ? 8.672 -9.125 1.766 1 90.31 200 SER B O 1
ATOM 4361 N N . ILE B 1 201 ? 7.508 -10.656 2.951 1 88.5 201 ILE B N 1
ATOM 4362 C CA . ILE B 1 201 ? 8.133 -10.234 4.199 1 88.5 201 ILE B CA 1
ATOM 4363 C C . ILE B 1 201 ? 8.117 -11.383 5.199 1 88.5 201 ILE B C 1
ATOM 4365 O O . ILE B 1 201 ? 7.148 -12.148 5.266 1 88.5 201 ILE B O 1
ATOM 4369 N N . SER B 1 202 ? 9.172 -11.5 5.949 1 88.88 202 SER B N 1
ATOM 4370 C CA . SER B 1 202 ? 9.25 -12.5 7.008 1 88.88 202 SER B CA 1
ATOM 4371 C C . SER B 1 202 ? 8.688 -11.961 8.32 1 88.88 202 SER B C 1
ATOM 4373 O O . SER B 1 202 ? 8.961 -10.82 8.695 1 88.88 202 SER B O 1
ATOM 4375 N N . ILE B 1 203 ? 7.891 -12.734 8.953 1 90.81 203 ILE B N 1
ATOM 4376 C CA . ILE B 1 203 ? 7.406 -12.359 10.273 1 90.81 203 ILE B CA 1
ATOM 4377 C C . ILE B 1 203 ? 8.555 -12.43 11.281 1 90.81 203 ILE B C 1
ATOM 4379 O O . ILE B 1 203 ? 9.219 -13.461 11.398 1 90.81 203 ILE B O 1
ATOM 4383 N N . PRO B 1 204 ? 8.812 -11.336 11.977 1 83.06 204 PRO B N 1
ATOM 4384 C CA . PRO B 1 204 ? 9.93 -11.336 12.922 1 83.06 204 PRO B CA 1
ATOM 4385 C C . PRO B 1 204 ? 9.781 -12.383 14.016 1 83.06 204 PRO B C 1
ATOM 4387 O O . PRO B 1 204 ? 8.656 -12.789 14.336 1 83.06 204 PRO B O 1
ATOM 4390 N N . GLU B 1 205 ? 10.961 -12.766 14.539 1 85 205 GLU B N 1
ATOM 4391 C CA . GLU B 1 205 ? 10.969 -13.742 15.625 1 85 205 GLU B CA 1
ATOM 4392 C C . GLU B 1 205 ? 10.164 -13.242 16.828 1 85 205 GLU B C 1
ATOM 4394 O O . GLU B 1 205 ? 10.273 -12.07 17.203 1 85 205 GLU B O 1
ATOM 4399 N N . GLY B 1 206 ? 9.375 -14.094 17.344 1 87 206 GLY B N 1
ATOM 4400 C CA . GLY B 1 206 ? 8.602 -13.742 18.531 1 87 206 GLY B CA 1
ATOM 4401 C C . GLY B 1 206 ? 7.297 -13.047 18.203 1 87 206 GLY B C 1
ATOM 4402 O O . GLY B 1 206 ? 6.492 -12.773 19.094 1 87 206 GLY B O 1
ATOM 4403 N N . GLU B 1 207 ? 7.082 -12.711 16.922 1 89 207 GLU B N 1
ATOM 4404 C CA . GLU B 1 207 ? 5.836 -12.07 16.531 1 89 207 GLU B CA 1
ATOM 4405 C C . GLU B 1 207 ? 4.918 -13.047 15.797 1 89 207 GLU B C 1
ATOM 4407 O O . GLU B 1 207 ? 5.383 -14.016 15.195 1 89 207 GLU B O 1
ATOM 4412 N N . THR B 1 208 ? 3.658 -12.758 15.93 1 91.62 208 THR B N 1
ATOM 4413 C CA . THR B 1 208 ? 2.682 -13.617 15.273 1 91.62 208 THR B CA 1
ATOM 4414 C C . THR B 1 208 ? 2.137 -12.953 14.016 1 91.62 208 THR B C 1
ATOM 4416 O O . THR B 1 208 ? 1.485 -13.602 13.195 1 91.62 208 THR B O 1
ATOM 4419 N N . HIS B 1 209 ? 2.381 -11.688 13.961 1 91.75 209 HIS B N 1
ATOM 4420 C CA . HIS B 1 209 ? 1.863 -10.898 12.852 1 91.75 209 HIS B CA 1
ATOM 4421 C C . HIS B 1 209 ? 2.717 -9.656 12.609 1 91.75 209 HIS B C 1
ATOM 4423 O O . HIS B 1 209 ? 3.648 -9.383 13.375 1 91.75 209 HIS B O 1
ATOM 4429 N N . ILE B 1 210 ? 2.443 -9.078 11.492 1 87.5 210 ILE B N 1
ATOM 4430 C CA . ILE B 1 210 ? 3.055 -7.797 11.164 1 87.5 210 ILE B CA 1
ATOM 4431 C C . ILE B 1 210 ? 1.972 -6.73 11.031 1 87.5 210 ILE B C 1
ATOM 4433 O O . ILE B 1 210 ? 0.867 -7.008 10.562 1 87.5 210 ILE B O 1
ATOM 4437 N N . THR B 1 211 ? 2.215 -5.625 11.57 1 83.38 211 THR B N 1
ATOM 4438 C CA . THR B 1 211 ? 1.38 -4.461 11.305 1 83.38 211 THR B CA 1
ATOM 4439 C C . THR B 1 211 ? 2.102 -3.473 10.391 1 83.38 211 THR B C 1
ATOM 4441 O O . THR B 1 211 ? 3.238 -3.08 10.672 1 83.38 211 THR B O 1
ATOM 4444 N N . ASP B 1 212 ? 1.48 -3.086 9.266 1 82.38 212 ASP B N 1
ATOM 4445 C CA . ASP B 1 212 ? 2.084 -2.182 8.289 1 82.38 212 ASP B CA 1
ATOM 4446 C C . ASP B 1 212 ? 1.013 -1.434 7.5 1 82.38 212 ASP B C 1
ATOM 4448 O O . ASP B 1 212 ? -0.173 -1.762 7.586 1 82.38 212 ASP B O 1
ATOM 4452 N N . THR B 1 213 ? 1.496 -0.404 6.836 1 79.88 213 THR B N 1
ATOM 4453 C CA . THR B 1 213 ? 0.628 0.25 5.863 1 79.88 213 THR B CA 1
ATOM 4454 C C . THR B 1 213 ? 0.081 -0.761 4.859 1 79.88 213 THR B C 1
ATOM 4456 O O . THR B 1 213 ? 0.813 -1.633 4.387 1 79.88 213 THR B O 1
ATOM 4459 N N . VAL B 1 214 ? -1.195 -0.645 4.586 1 83.56 214 VAL B N 1
ATOM 4460 C CA . VAL B 1 214 ? -1.821 -1.559 3.639 1 83.56 214 VAL B CA 1
ATOM 4461 C C . VAL B 1 214 ? -1.213 -1.36 2.252 1 83.56 214 VAL B C 1
ATOM 4463 O O . VAL B 1 214 ? -1.028 -0.226 1.804 1 83.56 214 VAL B O 1
ATOM 4466 N N . MET B 1 215 ? -0.819 -2.447 1.658 1 86 215 MET B N 1
ATOM 4467 C CA . MET B 1 215 ? -0.29 -2.475 0.297 1 86 215 MET B CA 1
ATOM 4468 C C . MET B 1 215 ? -0.843 -3.666 -0.478 1 86 215 MET B C 1
ATOM 4470 O O . MET B 1 215 ? -0.988 -4.758 0.074 1 86 215 MET B O 1
ATOM 4474 N N . GLY B 1 216 ? -1.163 -3.432 -1.695 1 86.38 216 GLY B N 1
ATOM 4475 C CA . GLY B 1 216 ? -1.528 -4.582 -2.506 1 86.38 216 GLY B CA 1
ATOM 4476 C C . GLY B 1 216 ? -2.621 -4.277 -3.516 1 86.38 216 GLY B C 1
ATOM 4477 O O . GLY B 1 216 ? -2.744 -3.143 -3.98 1 86.38 216 GLY B O 1
ATOM 4478 N N . THR B 1 217 ? -3.189 -5.391 -3.967 1 83.56 217 THR B N 1
ATOM 4479 C CA . THR B 1 217 ? -4.246 -5.305 -4.969 1 83.56 217 THR B CA 1
ATOM 4480 C C . THR B 1 217 ? -5.621 -5.434 -4.32 1 83.56 217 THR B C 1
ATOM 4482 O O . THR B 1 217 ? -5.887 -6.406 -3.609 1 83.56 217 THR B O 1
ATOM 4485 N N . TRP B 1 218 ? -6.398 -4.48 -4.695 1 79.31 218 TRP B N 1
ATOM 4486 C CA . TRP B 1 218 ? -7.758 -4.488 -4.16 1 79.31 218 TRP B CA 1
ATOM 4487 C C . TRP B 1 218 ? -8.492 -5.766 -4.559 1 79.31 218 TRP B C 1
ATOM 4489 O O . TRP B 1 218 ? -8.367 -6.234 -5.691 1 79.31 218 TRP B O 1
ATOM 4499 N N . GLY B 1 219 ? -9.211 -6.363 -3.682 1 82 219 GLY B N 1
ATOM 4500 C CA . GLY B 1 219 ? -9.922 -7.613 -3.908 1 82 219 GLY B CA 1
ATOM 4501 C C . GLY B 1 219 ? -9.188 -8.828 -3.375 1 82 219 GLY B C 1
ATOM 4502 O O . GLY B 1 219 ? -9.812 -9.82 -3 1 82 219 GLY B O 1
ATOM 4503 N N . TYR B 1 220 ? -7.844 -8.734 -3.443 1 89.19 220 TYR B N 1
ATOM 4504 C CA . TYR B 1 220 ? -7.047 -9.852 -2.951 1 89.19 220 TYR B CA 1
ATOM 4505 C C . TYR B 1 220 ? -6.664 -9.648 -1.489 1 89.19 220 TYR B C 1
ATOM 4507 O O . TYR B 1 220 ? -6.266 -10.594 -0.807 1 89.19 220 TYR B O 1
ATOM 4515 N N . CYS B 1 221 ? -6.719 -8.406 -1.021 1 89.06 221 CYS B N 1
ATOM 4516 C CA . CYS B 1 221 ? -6.301 -8.109 0.343 1 89.06 221 CYS B CA 1
ATOM 4517 C C . CYS B 1 221 ? -7.316 -8.625 1.352 1 89.06 221 CYS B C 1
ATOM 4519 O O . CYS B 1 221 ? -8.516 -8.398 1.201 1 89.06 221 CYS B O 1
ATOM 4521 N N . ALA B 1 222 ? -6.797 -9.273 2.342 1 90.5 222 ALA B N 1
ATOM 4522 C CA . ALA B 1 222 ? -7.66 -9.805 3.393 1 90.5 222 ALA B CA 1
ATOM 4523 C C . ALA B 1 222 ? -8.328 -8.672 4.176 1 90.5 222 ALA B C 1
ATOM 4525 O O . ALA B 1 222 ? -7.742 -7.602 4.355 1 90.5 222 ALA B O 1
ATOM 4526 N N . PRO B 1 223 ? -9.531 -8.953 4.695 1 85.62 223 PRO B N 1
ATOM 4527 C CA . PRO B 1 223 ? -10.281 -7.906 5.402 1 85.62 223 PRO B CA 1
ATOM 4528 C C . PRO B 1 223 ? -9.531 -7.371 6.621 1 85.62 223 PRO B C 1
ATOM 4530 O O . PRO B 1 223 ? -9.508 -6.16 6.852 1 85.62 223 PRO B O 1
ATOM 4533 N N . GLU B 1 224 ? -8.914 -8.234 7.492 1 86.56 224 GLU B N 1
ATOM 4534 C CA . GLU B 1 224 ? -8.195 -7.766 8.672 1 86.56 224 GLU B CA 1
ATOM 4535 C C . GLU B 1 224 ? -7.008 -6.883 8.289 1 86.56 224 GLU B C 1
ATOM 4537 O O . GLU B 1 224 ? -6.703 -5.91 8.977 1 86.56 224 GLU B O 1
ATOM 4542 N N . TYR B 1 225 ? -6.371 -7.23 7.238 1 88.69 225 TYR B N 1
ATOM 4543 C CA . TYR B 1 225 ? -5.242 -6.449 6.746 1 88.69 225 TYR B CA 1
ATOM 4544 C C . TYR B 1 225 ? -5.695 -5.078 6.262 1 88.69 225 TYR B C 1
ATOM 4546 O O . TYR B 1 225 ? -5.113 -4.055 6.637 1 88.69 225 TYR B O 1
ATOM 4554 N N . MET B 1 226 ? -6.703 -5.047 5.484 1 83.12 226 MET B N 1
ATOM 4555 C CA . MET B 1 226 ? -7.234 -3.803 4.93 1 83.12 226 MET B CA 1
ATOM 4556 C C . MET B 1 226 ? -7.707 -2.873 6.043 1 83.12 226 MET B C 1
ATOM 4558 O O . MET B 1 226 ? -7.488 -1.663 5.98 1 83.12 226 MET B O 1
ATOM 4562 N N . ARG B 1 227 ? -8.242 -3.49 7.039 1 77.88 227 ARG B N 1
ATOM 4563 C CA . ARG B 1 227 ? -8.891 -2.705 8.086 1 77.88 227 ARG B CA 1
ATOM 4564 C C . ARG B 1 227 ? -7.871 -2.215 9.109 1 77.88 227 ARG B C 1
ATOM 4566 O O . ARG B 1 227 ? -8.008 -1.116 9.656 1 77.88 227 ARG B O 1
ATOM 4573 N N . THR B 1 228 ? -6.855 -3.051 9.352 1 79.88 228 THR B N 1
ATOM 4574 C CA . THR B 1 228 ? -6.023 -2.746 10.508 1 79.88 228 THR B CA 1
ATOM 4575 C C . THR B 1 228 ? -4.551 -2.65 10.109 1 79.88 228 THR B C 1
ATOM 4577 O O . THR B 1 228 ? -3.717 -2.203 10.898 1 79.88 228 THR B O 1
ATOM 4580 N N . GLY B 1 229 ? -4.312 -3.133 8.938 1 84.44 229 GLY B N 1
ATOM 4581 C CA . GLY B 1 229 ? -2.916 -3.219 8.539 1 84.44 229 GLY B CA 1
ATOM 4582 C C . GLY B 1 229 ? -2.217 -4.453 9.07 1 84.44 229 GLY B C 1
ATOM 4583 O O . GLY B 1 229 ? -1.046 -4.691 8.766 1 84.44 229 GLY B O 1
ATOM 4584 N N . VAL B 1 230 ? -2.955 -5.215 9.867 1 88.44 230 VAL B N 1
ATOM 4585 C CA . VAL B 1 230 ? -2.367 -6.41 10.469 1 88.44 230 VAL B CA 1
ATOM 4586 C C . VAL B 1 230 ? -2.469 -7.582 9.492 1 88.44 230 VAL B C 1
ATOM 4588 O O . VAL B 1 230 ? -3.525 -7.812 8.906 1 88.44 230 VAL B O 1
ATOM 4591 N N . PHE B 1 231 ? -1.332 -8.266 9.289 1 92.62 231 PHE B N 1
ATOM 4592 C CA . PHE B 1 231 ? -1.387 -9.438 8.414 1 92.62 231 PHE B CA 1
ATOM 4593 C C . PHE B 1 231 ? -0.398 -10.5 8.867 1 92.62 231 PHE B C 1
ATOM 4595 O O . PHE B 1 231 ? 0.542 -10.203 9.609 1 92.62 231 PHE B O 1
ATOM 4602 N N . ASN B 1 232 ? -0.632 -11.68 8.547 1 96.31 232 ASN B N 1
ATOM 4603 C CA . ASN B 1 232 ? 0.227 -12.852 8.695 1 96.31 232 ASN B CA 1
ATOM 4604 C C . ASN B 1 232 ? -0.01 -13.867 7.578 1 96.31 232 ASN B C 1
ATOM 4606 O O . ASN B 1 232 ? -0.514 -13.516 6.512 1 96.31 232 ASN B O 1
ATOM 4610 N N . GLU B 1 233 ? 0.345 -15.117 7.73 1 97.62 233 GLU B N 1
ATOM 4611 C CA . GLU B 1 233 ? 0.246 -16.109 6.672 1 97.62 233 GLU B CA 1
ATOM 4612 C C . GLU B 1 233 ? -1.205 -16.328 6.25 1 97.62 233 GLU B C 1
ATOM 4614 O O . GLU B 1 233 ? -1.476 -16.719 5.109 1 97.62 233 GLU B O 1
ATOM 4619 N N . LYS B 1 234 ? -2.125 -16.047 7.133 1 98 234 LYS B N 1
ATOM 4620 C CA . LYS B 1 234 ? -3.539 -16.266 6.832 1 98 234 LYS B CA 1
ATOM 4621 C C . LYS B 1 234 ? -4.039 -15.25 5.805 1 98 234 LYS B C 1
ATOM 4623 O O . LYS B 1 234 ? -5.059 -15.477 5.152 1 98 234 LYS B O 1
ATOM 4628 N N . SER B 1 235 ? -3.359 -14.109 5.711 1 96.81 235 SER B N 1
ATOM 4629 C CA . SER B 1 235 ? -3.695 -13.141 4.668 1 96.81 235 SER B CA 1
ATOM 4630 C C . SER B 1 235 ? -3.41 -13.711 3.281 1 96.81 235 SER B C 1
ATOM 4632 O O . SER B 1 235 ? -4.148 -13.438 2.332 1 96.81 235 SER B O 1
ATOM 4634 N N . ASP B 1 236 ? -2.338 -14.516 3.166 1 98.25 236 ASP B N 1
ATOM 4635 C CA . ASP B 1 236 ? -2.057 -15.211 1.917 1 98.25 236 ASP B CA 1
ATOM 4636 C C . ASP B 1 236 ? -3.148 -16.234 1.599 1 98.25 236 ASP B C 1
ATOM 4638 O O . ASP B 1 236 ? -3.482 -16.453 0.432 1 98.25 236 ASP B O 1
ATOM 4642 N N . VAL B 1 237 ? -3.643 -16.828 2.643 1 98.62 237 VAL B N 1
ATOM 4643 C CA . VAL B 1 237 ? -4.695 -17.828 2.465 1 98.62 237 VAL B CA 1
ATOM 4644 C C . VAL B 1 237 ? -5.93 -17.172 1.852 1 98.62 237 VAL B C 1
ATOM 4646 O O . VAL B 1 237 ? -6.551 -17.719 0.941 1 98.62 237 VAL B O 1
ATOM 4649 N N . PHE B 1 238 ? -6.238 -16.031 2.348 1 96.69 238 PHE B N 1
ATOM 4650 C CA . PHE B 1 238 ? -7.352 -15.273 1.78 1 96.69 238 PHE B CA 1
ATOM 4651 C C . PHE B 1 238 ? -7.129 -15.016 0.295 1 96.69 238 PHE B C 1
ATOM 4653 O O . PHE B 1 238 ? -7.996 -15.312 -0.53 1 96.69 238 PHE B O 1
ATOM 4660 N N . SER B 1 239 ? -5.969 -14.445 -0.049 1 96.38 239 SER B N 1
ATOM 4661 C CA . SER B 1 239 ? -5.641 -14.156 -1.44 1 96.38 239 SER B CA 1
ATOM 4662 C C . SER B 1 239 ? -5.723 -15.406 -2.305 1 96.38 239 SER B C 1
ATOM 4664 O O . SER B 1 239 ? -6.148 -15.344 -3.459 1 96.38 239 SER B O 1
ATOM 4666 N N . PHE B 1 240 ? -5.297 -16.547 -1.751 1 98.25 240 PHE B N 1
ATOM 4667 C CA . PHE B 1 240 ? -5.355 -17.812 -2.479 1 98.25 240 PHE B CA 1
ATOM 4668 C C . PHE B 1 240 ? -6.801 -18.203 -2.775 1 98.25 240 PHE B C 1
ATOM 4670 O O . PHE B 1 240 ? -7.102 -18.719 -3.85 1 98.25 240 PHE B O 1
ATOM 4677 N N . GLY B 1 241 ? -7.652 -18 -1.784 1 96.75 241 GLY B N 1
ATOM 4678 C CA . GLY B 1 241 ? -9.062 -18.281 -2.018 1 96.75 241 GLY B CA 1
ATOM 4679 C C . GLY B 1 241 ? -9.641 -17.469 -3.164 1 96.75 241 GLY B C 1
ATOM 4680 O O . GLY B 1 241 ? -10.422 -17.984 -3.963 1 96.75 241 GLY B O 1
ATOM 4681 N N . VAL B 1 242 ? -9.234 -16.203 -3.23 1 93.62 242 VAL B N 1
ATOM 4682 C CA . VAL B 1 242 ? -9.664 -15.336 -4.324 1 93.62 242 VAL B CA 1
ATOM 4683 C C . VAL B 1 242 ? -9.109 -15.867 -5.645 1 93.62 242 VAL B C 1
ATOM 4685 O O . VAL B 1 242 ? -9.828 -15.922 -6.645 1 93.62 242 VAL B O 1
ATOM 4688 N N . PHE B 1 243 ? -7.934 -16.25 -5.586 1 96.5 243 PHE B N 1
ATOM 4689 C CA . PHE B 1 243 ? -7.27 -16.844 -6.738 1 96.5 243 PHE B CA 1
ATOM 4690 C C . PHE B 1 243 ? -8.016 -18.094 -7.199 1 96.5 243 PHE B C 1
ATOM 4692 O O . PHE B 1 243 ? -8.289 -18.25 -8.391 1 96.5 243 PHE B O 1
ATOM 4699 N N . LEU B 1 244 ? -8.336 -18.969 -6.281 1 97 244 LEU B N 1
ATOM 4700 C CA . LEU B 1 244 ? -9.062 -20.188 -6.605 1 97 244 LEU B CA 1
ATOM 4701 C C . LEU B 1 244 ? -10.43 -19.875 -7.211 1 97 244 LEU B C 1
ATOM 4703 O O . LEU B 1 244 ? -10.859 -20.531 -8.156 1 97 244 LEU B O 1
ATOM 4707 N N . PHE B 1 245 ? -11.016 -18.906 -6.711 1 93.69 245 PHE B N 1
ATOM 4708 C CA . PHE B 1 245 ? -12.273 -18.422 -7.27 1 93.69 245 PHE B CA 1
ATOM 4709 C C . PHE B 1 245 ? -12.094 -17.984 -8.719 1 93.69 245 PHE B C 1
ATOM 4711 O O . PHE B 1 245 ? -12.898 -18.344 -9.586 1 93.69 245 PHE B O 1
ATOM 4718 N N . GLU B 1 246 ? -11.086 -17.25 -8.992 1 94.5 246 GLU B N 1
ATOM 4719 C CA . GLU B 1 246 ? -10.812 -16.797 -10.359 1 94.5 246 GLU B CA 1
ATOM 4720 C C . GLU B 1 246 ? -10.578 -17.984 -11.289 1 94.5 246 GLU B C 1
ATOM 4722 O O . GLU B 1 246 ? -11 -17.969 -12.445 1 94.5 246 GLU B O 1
ATOM 4727 N N . LEU B 1 247 ? -9.875 -18.984 -10.781 1 96.88 247 LEU B N 1
ATOM 4728 C CA . LEU B 1 247 ? -9.594 -20.172 -11.594 1 96.88 247 LEU B CA 1
ATOM 4729 C C . LEU B 1 247 ? -10.891 -20.859 -12.008 1 96.88 247 LEU B C 1
ATOM 4731 O O . LEU B 1 247 ? -10.984 -21.391 -13.125 1 96.88 247 LEU B O 1
ATOM 4735 N N . LEU B 1 248 ? -11.859 -20.844 -11.148 1 95.81 248 LEU B N 1
ATOM 4736 C CA . LEU B 1 248 ? -13.094 -21.594 -11.383 1 95.81 248 LEU B CA 1
ATOM 4737 C C . LEU B 1 248 ? -14.062 -20.766 -12.219 1 95.81 248 LEU B C 1
ATOM 4739 O O . LEU B 1 248 ? -14.82 -21.328 -13.023 1 95.81 248 LEU B O 1
ATOM 4743 N N . THR B 1 249 ? -14.031 -19.438 -12.086 1 93.38 249 THR B N 1
ATOM 4744 C CA . THR B 1 249 ? -15.07 -18.609 -12.688 1 93.38 249 THR B CA 1
ATOM 4745 C C . THR B 1 249 ? -14.555 -17.906 -13.93 1 93.38 249 THR B C 1
ATOM 4747 O O . THR B 1 249 ? -15.336 -17.469 -14.773 1 93.38 249 THR B O 1
ATOM 4750 N N . GLY B 1 250 ? -13.234 -17.672 -13.953 1 93 250 GLY B N 1
ATOM 4751 C CA . GLY B 1 250 ? -12.68 -16.875 -15.023 1 93 250 GLY B CA 1
ATOM 4752 C C . GLY B 1 250 ? -12.914 -15.383 -14.836 1 93 250 GLY B C 1
ATOM 4753 O O . GLY B 1 250 ? -12.609 -14.586 -15.727 1 93 250 GLY B O 1
ATOM 4754 N N . TRP B 1 251 ? -13.5 -15.023 -13.711 1 89.19 251 TRP B N 1
ATOM 4755 C CA . TRP B 1 251 ? -13.734 -13.617 -13.414 1 89.19 251 TRP B CA 1
ATOM 4756 C C . TRP B 1 251 ? -12.461 -12.953 -12.891 1 89.19 251 TRP B C 1
ATOM 4758 O O . TRP B 1 251 ? -11.727 -13.547 -12.102 1 89.19 251 TRP B O 1
ATOM 4768 N N . ASP B 1 252 ? -12.219 -11.789 -13.422 1 88.12 252 ASP B N 1
ATOM 4769 C CA . ASP B 1 252 ? -11.148 -10.961 -12.867 1 88.12 252 ASP B CA 1
ATOM 4770 C C . ASP B 1 252 ? -11.641 -10.148 -11.672 1 88.12 252 ASP B C 1
ATOM 4772 O O . ASP B 1 252 ? -12.367 -9.156 -11.844 1 88.12 252 ASP B O 1
ATOM 4776 N N . VAL B 1 253 ? -11.25 -10.508 -10.555 1 82.31 253 VAL B N 1
ATOM 4777 C CA . VAL B 1 253 ? -11.734 -9.883 -9.328 1 82.31 253 VAL B CA 1
ATOM 4778 C C . VAL B 1 253 ? -11.289 -8.422 -9.289 1 82.31 253 VAL B C 1
ATOM 4780 O O . VAL B 1 253 ? -12.016 -7.559 -8.789 1 82.31 253 VAL B O 1
ATOM 4783 N N . SER B 1 254 ? -10.141 -8.117 -9.789 1 75.06 254 SER B N 1
ATOM 4784 C CA . SER B 1 254 ? -9.664 -6.742 -9.828 1 75.06 254 SER B CA 1
ATOM 4785 C C . SER B 1 254 ? -10.562 -5.871 -10.703 1 75.06 254 SER B C 1
ATOM 4787 O O . SER B 1 254 ? -10.766 -4.691 -10.414 1 75.06 254 SER B O 1
ATOM 4789 N N . ASP B 1 255 ? -11.125 -6.453 -11.758 1 71.31 255 ASP B N 1
ATOM 4790 C CA . ASP B 1 255 ? -12.023 -5.73 -12.656 1 71.31 255 ASP B CA 1
ATOM 4791 C C . ASP B 1 255 ? -13.422 -5.625 -12.07 1 71.31 255 ASP B C 1
ATOM 4793 O O . ASP B 1 255 ? -14.109 -4.621 -12.266 1 71.31 255 ASP B O 1
ATOM 4797 N N . LEU B 1 256 ? -13.812 -6.684 -11.445 1 65.62 256 LEU B N 1
ATOM 4798 C CA . LEU B 1 256 ? -15.133 -6.691 -10.828 1 65.62 256 LEU B CA 1
ATOM 4799 C C . LEU B 1 256 ? -15.258 -5.578 -9.797 1 65.62 256 LEU B C 1
ATOM 4801 O O . LEU B 1 256 ? -16.312 -4.938 -9.695 1 65.62 256 LEU B O 1
ATOM 4805 N N . VAL B 1 257 ? -14.18 -5.379 -9.211 1 61.44 257 VAL B N 1
ATOM 4806 C CA . VAL B 1 257 ? -14.172 -4.359 -8.172 1 61.44 257 VAL B CA 1
ATOM 4807 C C . VAL B 1 257 ? -14.195 -2.969 -8.797 1 61.44 257 VAL B C 1
ATOM 4809 O O . VAL B 1 257 ? -14.789 -2.039 -8.242 1 61.44 257 VAL B O 1
ATOM 4812 N N . LYS B 1 258 ? -13.695 -2.875 -10.047 1 60.28 258 LYS B N 1
ATOM 4813 C CA . LYS B 1 258 ? -13.656 -1.604 -10.758 1 60.28 258 LYS B CA 1
ATOM 4814 C C . LYS B 1 258 ? -15.047 -1.203 -11.25 1 60.28 258 LYS B C 1
ATOM 4816 O O . LYS B 1 258 ? -15.406 -0.024 -11.227 1 60.28 258 LYS B O 1
ATOM 4821 N N . ASP B 1 259 ? -15.664 -2.174 -11.93 1 54.34 259 ASP B N 1
ATOM 4822 C CA . ASP B 1 259 ? -16.922 -1.919 -12.633 1 54.34 259 ASP B CA 1
ATOM 4823 C C . ASP B 1 259 ? -18.078 -1.758 -11.648 1 54.34 259 ASP B C 1
ATOM 4825 O O . ASP B 1 259 ? -19.078 -1.112 -11.969 1 54.34 259 ASP B O 1
ATOM 4829 N N . THR B 1 260 ? -17.984 -2.635 -10.742 1 47.47 260 THR B N 1
ATOM 4830 C CA . THR B 1 260 ? -19.188 -2.576 -9.93 1 47.47 260 THR B CA 1
ATOM 4831 C C . THR B 1 260 ? -19.172 -1.366 -9 1 47.47 260 THR B C 1
ATOM 4833 O O . THR B 1 260 ? -18.266 -1.238 -8.172 1 47.47 260 THR B O 1
ATOM 4836 N N . GLN B 1 261 ? -19.594 -0.377 -9.609 1 45.22 261 GLN B N 1
ATOM 4837 C CA . GLN B 1 261 ? -19.938 0.736 -8.727 1 45.22 261 GLN B CA 1
ATOM 4838 C C . GLN B 1 261 ? -20.344 0.238 -7.348 1 45.22 261 GLN B C 1
ATOM 4840 O O . GLN B 1 261 ? -20.188 0.943 -6.352 1 45.22 261 GLN B O 1
ATOM 4845 N N . ASP B 1 262 ? -20.891 -1.013 -7.508 1 41.5 262 ASP B N 1
ATOM 4846 C CA . ASP B 1 262 ? -21.609 -1.604 -6.383 1 41.5 262 ASP B CA 1
ATOM 4847 C C . ASP B 1 262 ? -20.656 -2.355 -5.457 1 41.5 262 ASP B C 1
ATOM 4849 O O . ASP B 1 262 ? -21.078 -2.951 -4.469 1 41.5 262 ASP B O 1
ATOM 4853 N N . LEU B 1 263 ? -19.641 -2.75 -6.047 1 45.41 263 LEU B N 1
ATOM 4854 C CA . LEU B 1 263 ? -18.938 -3.629 -5.117 1 45.41 263 LEU B CA 1
ATOM 4855 C C . LEU B 1 263 ? -18.328 -2.828 -3.973 1 45.41 263 LEU B C 1
ATOM 4857 O O . LEU B 1 263 ? -17.203 -2.324 -4.094 1 45.41 263 LEU B O 1
ATOM 4861 N N . VAL B 1 264 ? -19.312 -2.25 -3.385 1 43.97 264 VAL B N 1
ATOM 4862 C CA . VAL B 1 264 ? -19.266 -1.547 -2.107 1 43.97 264 VAL B CA 1
ATOM 4863 C C . VAL B 1 264 ? -18.656 -2.447 -1.043 1 43.97 264 VAL B C 1
ATOM 4865 O O . VAL B 1 264 ? -18.031 -1.96 -0.089 1 43.97 264 VAL B O 1
ATOM 4868 N N . CYS B 1 265 ? -18.812 -3.855 -1.345 1 48.94 265 CYS B N 1
ATOM 4869 C CA . CYS B 1 265 ? -18.516 -4.832 -0.307 1 48.94 265 CYS B CA 1
ATOM 4870 C C . CYS B 1 265 ? -17.141 -5.477 -0.547 1 48.94 265 CYS B C 1
ATOM 4872 O O . CYS B 1 265 ? -16.703 -5.582 -1.689 1 48.94 265 CYS B O 1
ATOM 4874 N N . PRO B 1 266 ? -16.484 -5.617 0.614 1 58.34 266 PRO B N 1
ATOM 4875 C CA . PRO B 1 266 ? -15.297 -6.469 0.454 1 58.34 266 PRO B CA 1
ATOM 4876 C C . PRO B 1 266 ? -15.57 -7.699 -0.411 1 58.34 266 PRO B C 1
ATOM 4878 O O . PRO B 1 266 ? -16.688 -8.242 -0.388 1 58.34 266 PRO B O 1
ATOM 4881 N N . PHE B 1 267 ? -14.773 -7.938 -1.3 1 63.75 267 PHE B N 1
ATOM 4882 C CA . PHE B 1 267 ? -14.891 -8.977 -2.318 1 63.75 267 PHE B CA 1
ATOM 4883 C C . PHE B 1 267 ? -15.383 -10.281 -1.705 1 63.75 267 PHE B C 1
ATOM 4885 O O . PHE B 1 267 ? -16.188 -10.992 -2.311 1 63.75 267 PHE B O 1
ATOM 4892 N N . ASN B 1 268 ? -14.984 -10.492 -0.493 1 63.09 268 ASN B N 1
ATOM 4893 C CA . ASN B 1 268 ? -15.391 -11.742 0.132 1 63.09 268 ASN B CA 1
ATOM 4894 C C . ASN B 1 268 ? -16.891 -11.781 0.381 1 63.09 268 ASN B C 1
ATOM 4896 O O . ASN B 1 268 ? -17.531 -12.836 0.234 1 63.09 268 ASN B O 1
ATOM 4900 N N . GLU B 1 269 ? -17.406 -10.664 0.706 1 66 269 GLU B N 1
ATOM 4901 C CA . GLU B 1 269 ? -18.859 -10.625 0.933 1 66 269 GLU B CA 1
ATOM 4902 C C . GLU B 1 269 ? -19.625 -10.836 -0.368 1 66 269 GLU B C 1
ATOM 4904 O O . GLU B 1 269 ? -20.656 -11.516 -0.385 1 66 269 GLU B O 1
ATOM 4909 N N . TYR B 1 270 ? -19.109 -10.273 -1.341 1 67.81 270 TYR B N 1
ATOM 4910 C CA . TYR B 1 270 ? -19.703 -10.469 -2.658 1 67.81 270 TYR B CA 1
ATOM 4911 C C . TYR B 1 270 ? -19.672 -11.938 -3.057 1 67.81 270 TYR B C 1
ATOM 4913 O O . TYR B 1 270 ? -20.672 -12.461 -3.58 1 67.81 270 TYR B O 1
ATOM 4921 N N . LEU B 1 271 ? -18.656 -12.555 -2.738 1 73.25 271 LEU B N 1
ATOM 4922 C CA . LEU B 1 271 ? -18.5 -13.953 -3.117 1 73.25 271 LEU B CA 1
ATOM 4923 C C . LEU B 1 271 ? -19.328 -14.859 -2.207 1 73.25 271 LEU B C 1
ATOM 4925 O O . LEU B 1 271 ? -19.781 -15.93 -2.631 1 73.25 271 LEU B O 1
ATOM 4929 N N . LYS B 1 272 ? -19.391 -14.352 -0.976 1 72.38 272 LYS B N 1
ATOM 4930 C CA . LYS B 1 272 ? -20.109 -15.141 0.018 1 72.38 272 LYS B CA 1
ATOM 4931 C C . LYS B 1 272 ? -21.547 -15.438 -0.446 1 72.38 272 LYS B C 1
ATOM 4933 O O . LYS B 1 272 ? -22.047 -16.547 -0.245 1 72.38 272 LYS B O 1
ATOM 4938 N N . ASN B 1 273 ? -22.109 -14.461 -1.119 1 72.44 273 ASN B N 1
ATOM 4939 C CA . ASN B 1 273 ? -23.484 -14.617 -1.558 1 72.44 273 ASN B CA 1
ATOM 4940 C C . ASN B 1 273 ? -23.625 -15.734 -2.59 1 72.44 273 ASN B C 1
ATOM 4942 O O . ASN B 1 273 ? -24.609 -16.469 -2.592 1 72.44 273 ASN B O 1
ATOM 4946 N N . TYR B 1 274 ? -22.672 -15.875 -3.395 1 76.94 274 TYR B N 1
ATOM 4947 C CA . TYR B 1 274 ? -22.719 -16.922 -4.402 1 76.94 274 TYR B CA 1
ATOM 4948 C C . TYR B 1 274 ? -22.562 -18.297 -3.762 1 76.94 274 TYR B C 1
ATOM 4950 O O . TYR B 1 274 ? -23.188 -19.266 -4.199 1 76.94 274 TYR B O 1
ATOM 4958 N N . PHE B 1 275 ? -21.812 -18.375 -2.75 1 76.88 275 PHE B N 1
ATOM 4959 C CA . PHE B 1 275 ? -21.516 -19.656 -2.107 1 76.88 275 PHE B CA 1
ATOM 4960 C C . PHE B 1 275 ? -22.656 -20.062 -1.175 1 76.88 275 PHE B C 1
ATOM 4962 O O . PHE B 1 275 ? -23.062 -21.219 -1.146 1 76.88 275 PHE B O 1
ATOM 4969 N N . GLU B 1 276 ? -23.156 -19.109 -0.409 1 73.81 276 GLU B N 1
ATOM 4970 C CA . GLU B 1 276 ? -24.219 -19.375 0.553 1 73.81 276 GLU B CA 1
ATOM 4971 C C . GLU B 1 276 ? -25.516 -19.766 -0.152 1 73.81 276 GLU B C 1
ATOM 4973 O O . GLU B 1 276 ? -26.266 -20.625 0.33 1 73.81 276 GLU B O 1
ATOM 4978 N N . ASP B 1 277 ? -25.734 -19.156 -1.278 1 74.75 277 ASP B N 1
ATOM 4979 C CA . ASP B 1 277 ? -26.969 -19.438 -2.008 1 74.75 277 ASP B CA 1
ATOM 4980 C C . ASP B 1 277 ? -26.766 -20.578 -3.01 1 74.75 277 ASP B C 1
ATOM 4982 O O . ASP B 1 277 ? -27.625 -20.812 -3.859 1 74.75 277 ASP B O 1
ATOM 4986 N N . ASN B 1 278 ? -25.656 -21.266 -2.959 1 76.62 278 ASN B N 1
ATOM 4987 C CA . ASN B 1 278 ? -25.312 -22.344 -3.871 1 76.62 278 ASN B CA 1
ATOM 4988 C C . ASN B 1 278 ? -25.438 -21.922 -5.328 1 76.62 278 ASN B C 1
ATOM 4990 O O . ASN B 1 278 ? -25.938 -22.672 -6.164 1 76.62 278 ASN B O 1
ATOM 4994 N N . ARG B 1 279 ? -25.172 -20.719 -5.586 1 83.38 279 ARG B N 1
ATOM 4995 C CA . ARG B 1 279 ? -25.297 -20.156 -6.926 1 83.38 279 ARG B CA 1
ATOM 4996 C C . ARG B 1 279 ? -23.938 -20.062 -7.605 1 83.38 279 ARG B C 1
ATOM 4998 O O . ARG B 1 279 ? -23.812 -19.438 -8.664 1 83.38 279 ARG B O 1
ATOM 5005 N N . PHE B 1 280 ? -22.969 -20.719 -7.043 1 85.62 280 PHE B N 1
ATOM 5006 C CA . PHE B 1 280 ? -21.625 -20.609 -7.582 1 85.62 280 PHE B CA 1
ATOM 5007 C C . PHE B 1 280 ? -21.547 -21.203 -8.984 1 85.62 280 PHE B C 1
ATOM 5009 O O . PHE B 1 280 ? -20.781 -20.734 -9.82 1 85.62 280 PHE B O 1
ATOM 5016 N N . THR B 1 281 ? -22.375 -22.172 -9.328 1 87.25 281 THR B N 1
ATOM 5017 C CA . THR B 1 281 ? -22.375 -22.844 -10.625 1 87.25 281 THR B CA 1
ATOM 5018 C C . THR B 1 281 ? -22.812 -21.875 -11.727 1 87.25 281 THR B C 1
ATOM 5020 O O . THR B 1 281 ? -22.531 -22.094 -12.898 1 87.25 281 THR B O 1
ATOM 5023 N N . GLU B 1 282 ? -23.453 -20.75 -11.32 1 88.38 282 GLU B N 1
ATOM 5024 C CA . GLU B 1 282 ? -23.969 -19.781 -12.281 1 88.38 282 GLU B CA 1
ATOM 5025 C C . GLU B 1 282 ? -22.859 -18.875 -12.797 1 88.38 282 GLU B C 1
ATOM 5027 O O . GLU B 1 282 ? -23.016 -18.203 -13.82 1 88.38 282 GLU B O 1
ATOM 5032 N N . ILE B 1 283 ? -21.781 -18.938 -12.133 1 89.94 283 ILE B N 1
ATOM 5033 C CA . ILE B 1 283 ? -20.766 -17.953 -12.477 1 89.94 283 ILE B CA 1
ATOM 5034 C C . ILE B 1 283 ? -19.484 -18.656 -12.914 1 89.94 283 ILE B C 1
ATOM 5036 O O . ILE B 1 283 ? -18.422 -18.047 -12.984 1 89.94 283 ILE B O 1
ATOM 5040 N N . LEU B 1 284 ? -19.625 -19.922 -13.219 1 93.88 284 LEU B N 1
ATOM 5041 C CA . LEU B 1 284 ? -18.453 -20.703 -13.633 1 93.88 284 LEU B CA 1
ATOM 5042 C C . LEU B 1 284 ? -17.984 -20.281 -15.023 1 93.88 284 LEU B C 1
ATOM 5044 O O . LEU B 1 284 ? -18.797 -19.859 -15.852 1 93.88 284 LEU B O 1
ATOM 5048 N N . ASP B 1 285 ? -16.75 -20.375 -15.211 1 95 285 ASP B N 1
ATOM 5049 C CA . ASP B 1 285 ? -16.188 -20.188 -16.547 1 95 285 ASP B CA 1
ATOM 5050 C C . ASP B 1 285 ? -16.828 -21.141 -17.547 1 95 285 ASP B C 1
ATOM 5052 O O . ASP B 1 285 ? -16.906 -22.344 -17.297 1 95 285 ASP B O 1
ATOM 5056 N N . PRO B 1 286 ? -17.234 -20.656 -18.703 1 93.94 286 PRO B N 1
ATOM 5057 C CA . PRO B 1 286 ? -17.828 -21.531 -19.719 1 93.94 286 PRO B CA 1
ATOM 5058 C C . PRO B 1 286 ? -16.938 -22.703 -20.078 1 93.94 286 PRO B C 1
ATOM 5060 O O . PRO B 1 286 ? -17.438 -23.797 -20.359 1 93.94 286 PRO B O 1
ATOM 5063 N N . ILE B 1 287 ? -15.672 -22.516 -20.094 1 93.56 287 ILE B N 1
ATOM 5064 C CA . ILE B 1 287 ? -14.727 -23.578 -20.422 1 93.56 287 ILE B CA 1
ATOM 5065 C C . ILE B 1 287 ? -14.852 -24.703 -19.406 1 93.56 287 ILE B C 1
ATOM 5067 O O . ILE B 1 287 ? -14.789 -25.891 -19.766 1 93.56 287 ILE B O 1
ATOM 5071 N N . ILE B 1 288 ? -15.031 -24.359 -18.172 1 95.31 288 ILE B N 1
ATOM 5072 C CA . ILE B 1 288 ? -15.156 -25.328 -17.094 1 95.31 288 ILE B CA 1
ATOM 5073 C C . ILE B 1 288 ? -16.5 -26.047 -17.203 1 95.31 288 ILE B C 1
ATOM 5075 O O . ILE B 1 288 ? -16.578 -27.266 -17.031 1 95.31 288 ILE B O 1
ATOM 5079 N N . VAL B 1 289 ? -17.547 -25.344 -17.516 1 93.62 289 VAL B N 1
ATOM 5080 C CA . VAL B 1 289 ? -18.875 -25.922 -17.672 1 93.62 289 VAL B CA 1
ATOM 5081 C C . VAL B 1 289 ? -18.859 -26.984 -18.75 1 93.62 289 VAL B C 1
ATOM 5083 O O . VAL B 1 289 ? -19.422 -28.078 -18.578 1 93.62 289 VAL B O 1
ATOM 5086 N N . GLU B 1 290 ? -18.188 -26.656 -19.797 1 93.19 290 GLU B N 1
ATOM 5087 C CA . GLU B 1 290 ? -18.109 -27.594 -20.922 1 93.19 290 GLU B CA 1
ATOM 5088 C C . GLU B 1 290 ? -17.25 -28.797 -20.594 1 93.19 290 GLU B C 1
ATOM 5090 O O . GLU B 1 290 ? -17.438 -29.875 -21.141 1 93.19 290 GLU B O 1
ATOM 5095 N N . ASP B 1 291 ? -16.344 -28.547 -19.719 1 93.25 291 ASP B N 1
ATOM 5096 C CA . ASP B 1 291 ? -15.375 -29.578 -19.344 1 93.25 291 ASP B CA 1
ATOM 5097 C C . ASP B 1 291 ? -15.969 -30.547 -18.328 1 93.25 291 ASP B C 1
ATOM 5099 O O . ASP B 1 291 ? -15.562 -31.703 -18.25 1 93.25 291 ASP B O 1
ATOM 5103 N N . VAL B 1 292 ? -16.844 -30.078 -17.516 1 92.31 292 VAL B N 1
ATOM 5104 C CA . VAL B 1 292 ? -17.391 -30.859 -16.406 1 92.31 292 VAL B CA 1
ATOM 5105 C C . VAL B 1 292 ? -18.641 -31.609 -16.859 1 92.31 292 VAL B C 1
ATOM 5107 O O . VAL B 1 292 ? -19.75 -31.109 -16.703 1 92.31 292 VAL B O 1
ATOM 5110 N N . LEU B 1 293 ? -18.484 -32.781 -17.312 1 88.81 293 LEU B N 1
ATOM 5111 C CA . LEU B 1 293 ? -19.562 -33.594 -17.875 1 88.81 293 LEU B CA 1
ATOM 5112 C C . LEU B 1 293 ? -19.812 -34.812 -17.031 1 88.81 293 LEU B C 1
ATOM 5114 O O . LEU B 1 293 ? -20.812 -35.531 -17.234 1 88.81 293 LEU B O 1
ATOM 5118 N N . SER B 1 294 ? -18.984 -35.156 -16.078 1 90.81 294 SER B N 1
ATOM 5119 C CA . SER B 1 294 ? -19.141 -36.312 -15.211 1 90.81 294 SER B CA 1
ATOM 5120 C C . SER B 1 294 ? -19.484 -35.906 -13.781 1 90.81 294 SER B C 1
ATOM 5122 O O . SER B 1 294 ? -19.203 -34.781 -13.367 1 90.81 294 SER B O 1
ATOM 5124 N N . ILE B 1 295 ? -20.062 -36.781 -13.117 1 90.62 295 ILE B N 1
ATOM 5125 C CA . ILE B 1 295 ? -20.438 -36.562 -11.727 1 90.62 295 ILE B CA 1
ATOM 5126 C C . ILE B 1 295 ? -19.188 -36.344 -10.875 1 90.62 295 ILE B C 1
ATOM 5128 O O . ILE B 1 295 ? -19.188 -35.562 -9.938 1 90.62 295 ILE B O 1
ATOM 5132 N N . GLU B 1 296 ? -18.188 -37.094 -11.242 1 90.44 296 GLU B N 1
ATOM 5133 C CA . GLU B 1 296 ? -16.938 -36.969 -10.508 1 90.44 296 GLU B CA 1
ATOM 5134 C C . GLU B 1 296 ? -16.344 -35.562 -10.633 1 90.44 296 GLU B C 1
ATOM 5136 O O . GLU B 1 296 ? -15.93 -34.969 -9.633 1 90.44 296 GLU B O 1
ATOM 5141 N N . LYS B 1 297 ? -16.312 -35.094 -11.812 1 93.5 297 LYS B N 1
ATOM 5142 C CA . LYS B 1 297 ? -15.781 -33.75 -12.047 1 93.5 297 LYS B CA 1
ATOM 5143 C C . LYS B 1 297 ? -16.641 -32.688 -11.359 1 93.5 297 LYS B C 1
ATOM 5145 O O . LYS B 1 297 ? -16.125 -31.703 -10.852 1 93.5 297 LYS B O 1
ATOM 5150 N N . GLU B 1 298 ? -17.906 -32.969 -11.352 1 92.81 298 GLU B N 1
ATOM 5151 C CA . GLU B 1 298 ? -18.812 -32.031 -10.68 1 92.81 298 GLU B CA 1
ATOM 5152 C C . GLU B 1 298 ? -18.531 -31.984 -9.18 1 92.81 298 GLU B C 1
ATOM 5154 O O . GLU B 1 298 ? -18.562 -30.906 -8.57 1 92.81 298 GLU B O 1
ATOM 5159 N N . GLN B 1 299 ? -18.328 -33.125 -8.633 1 93.31 299 GLN B N 1
ATOM 5160 C CA . GLN B 1 299 ? -18.031 -33.188 -7.207 1 93.31 299 GLN B CA 1
ATOM 5161 C C . GLN B 1 299 ? -16.734 -32.438 -6.883 1 93.31 299 GLN B C 1
ATOM 5163 O O . GLN B 1 299 ? -16.656 -31.734 -5.875 1 93.31 299 GLN B O 1
ATOM 5168 N N . GLN B 1 300 ? -15.766 -32.594 -7.723 1 94.75 300 GLN B N 1
ATOM 5169 C CA . GLN B 1 300 ? -14.477 -31.938 -7.5 1 94.75 300 GLN B CA 1
ATOM 5170 C C . GLN B 1 300 ? -14.586 -30.422 -7.68 1 94.75 300 GLN B C 1
ATOM 5172 O O . GLN B 1 300 ? -13.93 -29.656 -6.973 1 94.75 300 GLN B O 1
ATOM 5177 N N . LEU B 1 301 ? -15.391 -30.078 -8.617 1 94.19 301 LEU B N 1
ATOM 5178 C CA . LEU B 1 301 ? -15.68 -28.656 -8.805 1 94.19 301 LEU B CA 1
ATOM 5179 C C . LEU B 1 301 ? -16.312 -28.062 -7.551 1 94.19 301 LEU B C 1
ATOM 5181 O O . LEU B 1 301 ? -15.883 -27 -7.09 1 94.19 301 LEU B O 1
ATOM 5185 N N . HIS B 1 302 ? -17.281 -28.734 -6.965 1 92.31 302 HIS B N 1
ATOM 5186 C CA . HIS B 1 302 ? -17.938 -28.266 -5.754 1 92.31 302 HIS B CA 1
ATOM 5187 C C . HIS B 1 302 ? -16.984 -28.234 -4.574 1 92.31 302 HIS B C 1
ATOM 5189 O O . HIS B 1 302 ? -17 -27.281 -3.781 1 92.31 302 HIS B O 1
ATOM 5195 N N . ALA B 1 303 ? -16.172 -29.234 -4.492 1 95.25 303 ALA B N 1
ATOM 5196 C CA . ALA B 1 303 ? -15.188 -29.281 -3.42 1 95.25 303 ALA B CA 1
ATOM 5197 C C . ALA B 1 303 ? -14.195 -28.125 -3.531 1 95.25 303 ALA B C 1
ATOM 5199 O O . ALA B 1 303 ? -13.805 -27.531 -2.52 1 95.25 303 ALA B O 1
ATOM 5200 N N . SER B 1 304 ? -13.805 -27.828 -4.742 1 96.38 304 SER B N 1
ATOM 5201 C CA . SER B 1 304 ? -12.875 -26.734 -4.977 1 96.38 304 SER B CA 1
ATOM 5202 C C . SER B 1 304 ? -13.508 -25.391 -4.633 1 96.38 304 SER B C 1
ATOM 5204 O O . SER B 1 304 ? -12.859 -24.516 -4.055 1 96.38 304 SER B O 1
ATOM 5206 N N . ALA B 1 305 ? -14.758 -25.219 -5.008 1 93.5 305 ALA B N 1
ATOM 5207 C CA . ALA B 1 305 ? -15.492 -24 -4.676 1 93.5 305 ALA B CA 1
ATOM 5208 C C . ALA B 1 305 ? -15.625 -23.828 -3.164 1 93.5 305 ALA B C 1
ATOM 5210 O O . ALA B 1 305 ? -15.445 -22.734 -2.637 1 93.5 305 ALA B O 1
ATOM 5211 N N . GLN B 1 306 ? -15.922 -24.875 -2.525 1 93.06 306 GLN B N 1
ATOM 5212 C CA . GLN B 1 306 ? -16.047 -24.844 -1.071 1 93.06 306 GLN B CA 1
ATOM 5213 C C . GLN B 1 306 ? -14.711 -24.469 -0.421 1 93.06 306 GLN B C 1
ATOM 5215 O O . GLN B 1 306 ? -14.68 -23.719 0.56 1 93.06 306 GLN B O 1
ATOM 5220 N N . LEU B 1 307 ? -13.664 -25.031 -0.938 1 96.75 307 LEU B N 1
ATOM 5221 C CA . LEU B 1 307 ? -12.336 -24.703 -0.429 1 96.75 307 LEU B CA 1
ATOM 5222 C C . LEU B 1 307 ? -12.039 -23.219 -0.606 1 96.75 307 LEU B C 1
ATOM 5224 O O . LEU B 1 307 ? -11.5 -22.578 0.298 1 96.75 307 LEU B O 1
ATOM 5228 N N . SER B 1 308 ? -12.352 -22.672 -1.784 1 95.94 308 SER B N 1
ATOM 5229 C CA . SER B 1 308 ? -12.211 -21.234 -2.018 1 95.94 308 SER B CA 1
ATOM 5230 C C . SER B 1 308 ? -12.961 -20.422 -0.963 1 95.94 308 SER B C 1
ATOM 5232 O O . SER B 1 308 ? -12.406 -19.484 -0.39 1 95.94 308 SER B O 1
ATOM 5234 N N . PHE B 1 309 ? -14.125 -20.859 -0.626 1 92.69 309 PHE B N 1
ATOM 5235 C CA . PHE B 1 309 ? -14.961 -20.172 0.35 1 92.69 309 PHE B CA 1
ATOM 5236 C C . PHE B 1 309 ? -14.336 -20.234 1.739 1 92.69 309 PHE B C 1
ATOM 5238 O O . PHE B 1 309 ? -14.344 -19.25 2.477 1 92.69 309 PHE B O 1
ATOM 5245 N N . GLU B 1 310 ? -13.836 -21.328 2.062 1 95.19 310 GLU B N 1
ATOM 5246 C CA . GLU B 1 310 ? -13.188 -21.5 3.361 1 95.19 310 GLU B CA 1
ATOM 5247 C C . GLU B 1 310 ? -11.984 -20.578 3.504 1 95.19 310 GLU B C 1
ATOM 5249 O O . GLU B 1 310 ? -11.703 -20.078 4.598 1 95.19 310 GLU B O 1
ATOM 5254 N N . CYS B 1 311 ? -11.32 -20.344 2.43 1 96.88 311 CYS B N 1
ATOM 5255 C CA . CYS B 1 311 ? -10.094 -19.531 2.449 1 96.88 311 CYS B CA 1
ATOM 5256 C C . CYS B 1 311 ? -10.414 -18.062 2.596 1 96.88 311 CYS B C 1
ATOM 5258 O O . CYS B 1 311 ? -9.578 -17.281 3.061 1 96.88 311 CYS B O 1
ATOM 5260 N N . ILE B 1 312 ? -11.617 -17.641 2.232 1 93.25 312 ILE B N 1
ATOM 5261 C CA . ILE B 1 312 ? -11.883 -16.203 2.182 1 93.25 312 ILE B CA 1
ATOM 5262 C C . ILE B 1 312 ? -12.797 -15.805 3.344 1 93.25 312 ILE B C 1
ATOM 5264 O O . ILE B 1 312 ? -13.469 -14.781 3.289 1 93.25 312 ILE B O 1
ATOM 5268 N N . LYS B 1 313 ? -12.859 -16.688 4.34 1 91.44 313 LYS B N 1
ATOM 5269 C CA . LYS B 1 313 ? -13.609 -16.328 5.539 1 91.44 313 LYS B CA 1
ATOM 5270 C C . LYS B 1 313 ? -13.086 -15.031 6.145 1 91.44 313 LYS B C 1
ATOM 5272 O O . LYS B 1 313 ? -11.891 -14.742 6.059 1 91.44 313 LYS B O 1
ATOM 5277 N N . ASP B 1 314 ? -13.883 -14.32 6.812 1 86.75 314 ASP B N 1
ATOM 5278 C CA . ASP B 1 314 ? -13.562 -12.992 7.305 1 86.75 314 ASP B CA 1
ATOM 5279 C C . ASP B 1 314 ? -12.484 -13.055 8.391 1 86.75 314 ASP B C 1
ATOM 5281 O O . ASP B 1 314 ? -11.508 -12.297 8.352 1 86.75 314 ASP B O 1
ATOM 5285 N N . SER B 1 315 ? -12.68 -13.938 9.375 1 89.94 315 SER B N 1
ATOM 5286 C CA . SER B 1 315 ? -11.711 -14.078 10.461 1 89.94 315 SER B CA 1
ATOM 5287 C C . SER B 1 315 ? -10.539 -14.961 10.047 1 89.94 315 SER B C 1
ATOM 5289 O O . SER B 1 315 ? -10.734 -16.109 9.625 1 89.94 315 SER B O 1
ATOM 5291 N N . PRO B 1 316 ? -9.383 -14.5 10.195 1 95.19 316 PRO B N 1
ATOM 5292 C CA . PRO B 1 316 ? -8.219 -15.312 9.836 1 95.19 316 PRO B CA 1
ATOM 5293 C C . PRO B 1 316 ? -8.156 -16.625 10.602 1 95.19 316 PRO B C 1
ATOM 5295 O O . PRO B 1 316 ? -7.676 -17.641 10.07 1 95.19 316 PRO B O 1
ATOM 5298 N N . ALA B 1 317 ? -8.672 -16.656 11.805 1 95.69 317 ALA B N 1
ATOM 5299 C CA . ALA B 1 317 ? -8.648 -17.859 12.625 1 95.69 317 ALA B CA 1
ATOM 5300 C C . ALA B 1 317 ? -9.508 -18.969 12.016 1 95.69 317 ALA B C 1
ATOM 5302 O O . ALA B 1 317 ? -9.297 -20.156 12.281 1 95.69 317 ALA B O 1
ATOM 5303 N N . ASP B 1 318 ? -10.453 -18.609 11.195 1 96.38 318 ASP B N 1
ATOM 5304 C CA . ASP B 1 318 ? -11.383 -19.578 10.602 1 96.38 318 ASP B CA 1
ATOM 5305 C C . ASP B 1 318 ? -10.859 -20.078 9.258 1 96.38 318 ASP B C 1
ATOM 5307 O O . ASP B 1 318 ? -11.477 -20.953 8.633 1 96.38 318 ASP B O 1
ATOM 5311 N N . ARG B 1 319 ? -9.734 -19.594 8.812 1 97.69 319 ARG B N 1
ATOM 5312 C CA . ARG B 1 319 ? -9.156 -20.016 7.539 1 97.69 319 ARG B CA 1
ATOM 5313 C C . ARG B 1 319 ? -8.188 -21.172 7.738 1 97.69 319 ARG B C 1
ATOM 5315 O O . ARG B 1 319 ? -7.488 -21.234 8.75 1 97.69 319 ARG B O 1
ATOM 5322 N N . PRO B 1 320 ? -8.164 -22.078 6.766 1 98.56 320 PRO B N 1
ATOM 5323 C CA . PRO B 1 320 ? -7.18 -23.156 6.863 1 98.56 320 PRO B CA 1
ATOM 5324 C C . PRO B 1 320 ? -5.746 -22.672 6.664 1 98.56 320 PRO B C 1
ATOM 5326 O O . PRO B 1 320 ? -5.523 -21.531 6.285 1 98.56 320 PRO B O 1
ATOM 5329 N N . SER B 1 321 ? -4.797 -23.516 7.043 1 98.44 321 SER B N 1
ATOM 5330 C CA . SER B 1 321 ? -3.41 -23.25 6.676 1 98.44 321 SER B CA 1
ATOM 5331 C C . SER B 1 321 ? -3.139 -23.625 5.227 1 98.44 321 SER B C 1
ATOM 5333 O O . SER B 1 321 ? -3.885 -24.406 4.633 1 98.44 321 SER B O 1
ATOM 5335 N N . MET B 1 322 ? -2.078 -23.125 4.68 1 98.62 322 MET B N 1
ATOM 5336 C CA . MET B 1 322 ? -1.762 -23.484 3.299 1 98.62 322 MET B CA 1
ATOM 5337 C C . MET B 1 322 ? -1.372 -24.953 3.188 1 98.62 322 MET B C 1
ATOM 5339 O O . MET B 1 322 ? -1.54 -25.562 2.131 1 98.62 322 MET B O 1
ATOM 5343 N N . VAL B 1 323 ? -0.896 -25.562 4.25 1 98.44 323 VAL B N 1
ATOM 5344 C CA . VAL B 1 323 ? -0.629 -27 4.266 1 98.44 323 VAL B CA 1
ATOM 5345 C C . VAL B 1 323 ? -1.935 -27.766 4.082 1 98.44 323 VAL B C 1
ATOM 5347 O O . VAL B 1 323 ? -2.006 -28.703 3.273 1 98.44 323 VAL B O 1
ATOM 5350 N N . ASP B 1 324 ? -2.93 -27.328 4.824 1 98.69 324 ASP B N 1
ATOM 5351 C CA . ASP B 1 324 ? -4.238 -27.969 4.723 1 98.69 324 ASP B CA 1
ATOM 5352 C C . ASP B 1 324 ? -4.848 -27.766 3.34 1 98.69 324 ASP B C 1
ATOM 5354 O O . ASP B 1 324 ? -5.457 -28.688 2.781 1 98.69 324 ASP B O 1
ATOM 5358 N N . VAL B 1 325 ? -4.699 -26.578 2.816 1 98.88 325 VAL B N 1
ATOM 5359 C CA . VAL B 1 325 ? -5.223 -26.266 1.49 1 98.88 325 VAL B CA 1
ATOM 5360 C C . VAL B 1 325 ? -4.555 -27.156 0.448 1 98.88 325 VAL B C 1
ATOM 5362 O O . VAL B 1 325 ? -5.23 -27.734 -0.406 1 98.88 325 VAL B O 1
ATOM 5365 N N . ALA B 1 326 ? -3.217 -27.281 0.52 1 98.56 326 ALA B N 1
ATOM 5366 C CA . ALA B 1 326 ? -2.477 -28.125 -0.417 1 98.56 326 ALA B CA 1
ATOM 5367 C C . ALA B 1 326 ? -2.932 -29.578 -0.33 1 98.56 326 ALA B C 1
ATOM 5369 O O . ALA B 1 326 ? -3.1 -30.234 -1.354 1 98.56 326 ALA B O 1
ATOM 5370 N N . LYS B 1 327 ? -3.141 -30.047 0.858 1 98.38 327 LYS B N 1
ATOM 5371 C CA . LYS B 1 327 ? -3.596 -31.422 1.07 1 98.38 327 LYS B CA 1
ATOM 5372 C C . LYS B 1 327 ? -4.973 -31.641 0.455 1 98.38 327 LYS B C 1
ATOM 5374 O O . LYS B 1 327 ? -5.199 -32.656 -0.227 1 98.38 327 LYS B O 1
ATOM 5379 N N . LYS B 1 328 ? -5.887 -30.75 0.7 1 98.56 328 LYS B N 1
ATOM 5380 C CA . LYS B 1 328 ? -7.238 -30.859 0.163 1 98.56 328 LYS B CA 1
ATOM 5381 C C . LYS B 1 328 ? -7.23 -30.828 -1.362 1 98.56 328 LYS B C 1
ATOM 5383 O O . LYS B 1 328 ? -7.945 -31.594 -2.012 1 98.56 328 LYS B O 1
ATOM 5388 N N . LEU B 1 329 ? -6.418 -29.953 -1.897 1 98.69 329 LEU B N 1
ATOM 5389 C CA . LEU B 1 329 ? -6.34 -29.859 -3.35 1 98.69 329 LEU B CA 1
ATOM 5390 C C . LEU B 1 329 ? -5.746 -31.125 -3.955 1 98.69 329 LEU B C 1
ATOM 5392 O O . LEU B 1 329 ? -6.148 -31.547 -5.043 1 98.69 329 LEU B O 1
ATOM 5396 N N . ARG B 1 330 ? -4.777 -31.688 -3.275 1 97.94 330 ARG B N 1
ATOM 5397 C CA . ARG B 1 330 ? -4.215 -32.938 -3.74 1 97.94 330 ARG B CA 1
ATOM 5398 C C . ARG B 1 330 ? -5.277 -34.031 -3.797 1 97.94 330 ARG B C 1
ATOM 5400 O O . ARG B 1 330 ? -5.332 -34.812 -4.754 1 97.94 330 ARG B O 1
ATOM 5407 N N . GLN B 1 331 ? -6.102 -34.094 -2.809 1 97.75 331 GLN B N 1
ATOM 5408 C CA . GLN B 1 331 ? -7.188 -35.062 -2.771 1 97.75 331 GLN B CA 1
ATOM 5409 C C . GLN B 1 331 ? -8.172 -34.844 -3.91 1 97.75 331 GLN B C 1
ATOM 5411 O O . GLN B 1 331 ? -8.602 -35.781 -4.574 1 97.75 331 GLN B O 1
ATOM 5416 N N . ILE B 1 332 ? -8.5 -33.594 -4.105 1 97.25 332 ILE B N 1
ATOM 5417 C CA . ILE B 1 332 ? -9.422 -33.219 -5.172 1 97.25 332 ILE B CA 1
ATOM 5418 C C . ILE B 1 332 ? -8.828 -33.594 -6.527 1 97.25 332 ILE B C 1
ATOM 5420 O O . ILE B 1 332 ? -9.5 -34.219 -7.352 1 97.25 332 ILE B O 1
ATOM 5424 N N . TYR B 1 333 ? -7.57 -33.312 -6.707 1 96 333 TYR B N 1
ATOM 5425 C CA . TYR B 1 333 ? -6.895 -33.531 -7.98 1 96 333 TYR B CA 1
ATOM 5426 C C . TYR B 1 333 ? -6.781 -35.031 -8.273 1 96 333 TYR B C 1
ATOM 5428 O O . TYR B 1 333 ? -6.98 -35.438 -9.414 1 96 333 TYR B O 1
ATOM 5436 N N . ARG B 1 334 ? -6.5 -35.812 -7.254 1 94.12 334 ARG B N 1
ATOM 5437 C CA . ARG B 1 334 ? -6.336 -37.25 -7.414 1 94.12 334 ARG B CA 1
ATOM 5438 C C . ARG B 1 334 ? -7.66 -37.906 -7.789 1 94.12 334 ARG B C 1
ATOM 5440 O O . ARG B 1 334 ? -7.672 -38.969 -8.43 1 94.12 334 ARG B O 1
ATOM 5447 N N . SER B 1 335 ? -8.742 -37.312 -7.441 1 91.06 335 SER B N 1
ATOM 5448 C CA . SER B 1 335 ? -10.062 -37.875 -7.688 1 91.06 335 SER B CA 1
ATOM 5449 C C . SER B 1 335 ? -10.57 -37.531 -9.078 1 91.06 335 SER B C 1
ATOM 5451 O O . SER B 1 335 ? -11.641 -37.969 -9.492 1 91.06 335 SER B O 1
ATOM 5453 N N . LEU B 1 336 ? -9.867 -36.656 -9.742 1 89.44 336 LEU B N 1
ATOM 5454 C CA . LEU B 1 336 ? -10.242 -36.281 -11.102 1 89.44 336 LEU B CA 1
ATOM 5455 C C . LEU B 1 336 ? -9.719 -37.281 -12.109 1 89.44 336 LEU B C 1
ATOM 5457 O O . LEU B 1 336 ? -10.352 -37.531 -13.141 1 89.44 336 LEU B O 1
#

Sequence (672 aa):
MVRTDKRALMMRSGASVLKELIASSNGKYYPYRIFSAQEIKLATNSYDQKNVIAKDTSYNLYTMYKGFWQERLISVLQFHGHECRPRAYESCINNVTYAARMSHNHILKLIGCCLETPIPILVFESVQYGTLWDRILGAPQPHFDPLLLKHRLKIAMDIAHALAYLHFGFPRPIVFRNFKTSCILFNEENVAKLFDFSLSISIPEGETHITDTVMGTWGYCAPEYMRTGVFNEKSDVFSFGVFLFELLTGWDVSDLVKDTQDLVCPFNEYLKNYFEDNRFTEILDPIIVEDVLSIEKEQQLHASAQLSFECIKDSPADRPSMVDVAKKLRQIYRSLMVRTDKRALMMRSGASVLKELIASSNGKYYPYRIFSAQEIKLATNSYDQKNVIAKDTSYNLYTMYKGFWQERLISVLQFHGHECRPRAYESCINNVTYAARMSHNHILKLIGCCLETPIPILVFESVQYGTLWDRILGAPQPHFDPLLLKHRLKIAMDIAHALAYLHFGFPRPIVFRNFKTSCILFNEENVAKLFDFSLSISIPEGETHITDTVMGTWGYCAPEYMRTGVFNEKSDVFSFGVFLFELLTGWDVSDLVKDTQDLVCPFNEYLKNYFEDNRFTEILDPIIVEDVLSIEKEQQLHASAQLSFECIKDSPADRPSMVDVAKKLRQIYRSL

InterPro domains:
  IPR000719 Protein kinase domain [PS50011] (47-333)
  IPR001245 Serine-threonine/tyrosine-protein kinase, catalytic domain [PF07714] (83-329)
  IPR011009 Protein kinase-like domain superfamily [SSF56112] (29-329)
  IPR045274 Receptor-like kinase WAK-like [PTHR27005] (8-332)

Nearest PDB structures (foldseek):
  5lpz-assembly1_A  TM=9.151E-01  e=2.329E-23  Arabidopsis thaliana
  5lpy-assembly1_A  TM=9.102E-01  e=4.017E-23  Arabidopsis thaliana
  3tl8-assembly2_D  TM=8.838E-01  e=1.774E-23  Arabidopsis thaliana
  3ulz-assembly1_A  TM=8.630E-01  e=2.177E-18  Arabidopsis thaliana
  2pvf-assembly1_A  TM=7.191E-01  e=6.392E-13  Homo sapiens

Solvent-accessible surface area (backbone atoms only — not comparable to full-atom values): 34208 Å² total; per-residue (Å²): 127,82,78,60,48,59,46,50,26,51,24,52,16,47,40,51,34,49,51,45,50,56,52,54,46,37,72,86,46,76,82,58,43,77,43,50,60,66,55,51,31,59,23,24,61,65,70,34,74,88,29,54,44,40,62,40,83,67,31,56,42,34,40,29,27,43,26,46,52,96,91,33,65,26,23,37,39,42,54,47,47,60,91,70,35,74,56,33,50,49,26,47,51,29,25,51,63,48,40,67,71,55,85,49,95,23,41,49,47,62,46,28,34,21,67,75,45,71,53,51,31,40,30,28,53,39,63,34,75,40,28,48,30,45,73,58,55,41,70,88,50,92,89,55,78,82,73,41,56,71,55,48,49,49,43,51,28,43,47,28,46,39,51,23,42,38,45,64,68,43,100,43,32,34,26,50,62,58,56,47,52,69,39,27,35,20,30,82,87,67,44,51,19,38,67,69,32,42,62,38,38,56,39,53,88,96,50,85,52,44,58,32,71,31,60,42,51,54,61,33,60,29,62,54,24,52,49,51,17,37,41,40,61,47,36,43,31,19,10,47,13,47,37,48,46,27,71,52,25,40,54,50,55,52,53,50,48,55,67,34,82,68,52,25,36,50,50,51,59,61,49,43,54,30,59,76,66,68,43,50,78,80,53,43,20,68,64,39,59,71,61,47,80,46,72,59,45,46,51,41,51,51,51,50,51,50,49,21,51,41,22,39,41,73,52,57,86,72,29,61,52,43,59,54,49,23,52,52,37,47,54,44,56,72,62,99,127,81,65,76,41,72,40,58,30,52,23,54,16,47,40,52,25,48,50,44,50,56,53,63,46,38,74,86,44,76,82,58,44,78,43,50,60,65,55,51,32,59,23,24,60,65,71,35,73,90,28,54,44,40,62,40,82,67,31,56,40,34,40,29,28,44,26,46,53,97,92,34,67,27,22,38,38,39,54,44,48,60,84,70,35,74,56,32,50,48,24,47,50,30,24,51,63,49,40,67,71,56,86,50,93,23,41,54,48,62,46,28,36,22,67,75,45,70,54,51,30,39,29,28,53,38,63,38,86,30,26,47,29,46,72,59,55,41,70,89,49,91,87,55,76,81,74,42,56,70,55,48,48,47,43,49,28,43,47,27,46,39,53,23,42,38,43,65,67,42,100,43,33,33,26,52,62,60,58,48,51,68,34,27,34,20,30,83,86,66,44,53,19,42,50,78,34,42,63,38,38,56,39,54,87,97,48,86,53,43,59,31,70,31,60,40,51,53,61,34,60,28,64,54,23,50,48,50,18,38,41,40,61,48,35,43,32,18,10,46,13,48,38,48,44,27,70,52,26,39,52,49,56,51,53,50,47,54,68,32,82,66,52,24,35,53,49,50,60,61,48,44,53,30,58,76,66,68,43,50,78,78,52,43,20,68,64,39,58,72,60,46,81,46,70,58,45,46,52,42,50,52,52,50,51,50,50,20,52,42,21,39,44,72,52,58,87,70,29,61,52,46,60,55,50,23,52,52,38,48,55,42,57,72,64,99

Secondary structure (DSSP, 8-state):
--SSHHHHHHHHHHHHHHHHHHHHHTTTS---EEE-HHHHHHHTTTT-GGGEEEE-TTT--EEEEEEEETTEEEEEEEE---TT-HHHHHHHHHHHHHHTT---TTBPPEEEEE-SSSS-EEEEE-EESS-HHHHHTS---TT-----HHHHHHHHHHHHHHHHHHHHSSSSPEE--S--GGGEEEETT--EEE---TT-EEPPTT-S-EE--EEE-TTTS-HHHHHHSEE-HHHHHHHHHHHHHHHHH---HHHHHHH-TTTTS-HHHHHHHHHHTT-GGGG--HHHHHH--SHHHHHHHHHHHHHHHHHT-SSGGGSPPHHHHHHHHHHHHHT-/-----HHHHHHHHHHHHHHHHHHHGGGTS---EEE-HHHHHHHTTTT-GGGEEEE-TTT--EEEEEEEETTEEEEEEEE---TT-HHHHHHHHHHHHHHTT---TTBPPEEEEE-SSSS-EEEEE-EEEEEHHHHHTSPPPTT-----HHHHHHHHHHHHHHHHHHHHSSSSPEE--S--GGGEEEETT--EEE---TT-EEPPTT-S-EE--EEE-TTTS-HHHHHHSEE-HHHHHHHHHHHHHHHHH---HHHHHHH-TTTTS-HHHHHHHHHHTT-GGGG--HHHHHH--SHHHHHHHHHHHHHHHHHT-SSGGGSPPHHHHHHHHHHHHHT-

Foldseek 3Di:
DVLPPVLQVLLVVLLVVLVVLQVVLPPPFAPADADEPVQVCQFQVNVDPVQWQEADPPPRQWTKGWGDDPNFIKIKIGGDDDSPDPLSQLQLSQLSNPLRPDDDPAAWHWRHWYSNDSRIMTMTHAFDHAFQCCQQQNDDDPVHDHQEPLRLLQLLLRVLVVLLCQQPVDPFHKALQADARNQWTAHPVRRIHGRRSSPIDTDDPPDQWDADDRDYAQLLAAPCCVVGVIDDSLRVLQSSLSRLLCSFQSDDRSVVCVPPPPCPDRNLVVLVVCVVVVVSVVRGHPSHVVNQDDPQSVVLSNLSNVLSNQSNDRDSVSHDGSVVVSVSSVVSSVSD/DVPPAPLQVLLVVLLVVLVVLQVVLPPPFDPADADEPVQVCQFQVNVDPVQWQEADPPPRQWTKGWGDDPNFIKIKIGGDDDSPDPLSQLQLSQQSNPLRNDDDPAAWHWRHWYSNDSRIMTMTHAFDRAFQCCQQQNDDDPVHDHQEPLRLLQLLLRVLVVLLCQQPVDPFHKALLADARNQWTAHPVRRIHGHGSSPIDTDDPPDQWDADDRDYAQLLAAPCCVVGVIDDSLRVLQSSLSRLLCSFQSDDRSVVCVPPPPCPDRNLVVLVVCVVVVVSVVRGDPSHVVNQDDPQSVVLSNLSNVLSNQSNDRDSVSHDGSVVVSVSSVVSSVSD

Radius of gyration: 25.7 Å; Cα contacts (8 Å, |Δi|>4): 1286; chains: 2; bounding box: 59×72×61 Å